Protein AF-A0A813G749-F1 (afdb_monomer_lite)

pLDDT: mean 71.04, std 23.97, range [23.34, 98.5]

Secondary structure (DSSP, 8-state):
-HHHHHHHHHTT-TTTS------S-------------EEEEEPPP--S----------------------S----EEEEE---GGGTTT-TT----B--SSS-HHHHHHHHHHHHTT-SS--EEEEEEPTTSS----TT--THHHHHHHHHTTEEEEETTEEEEE-SSTHHHHHHHTSTT--SEEEEEEEE------------------S-----------TT---SEEEEE-HHHHHHHHHHHHHHHHHHTTS-S-TTSSPPEEEE-HHHHHTT-HHHHHHHHHHTT-SEEEES-HHHHHHHHTSTTS-TTS-EEE-S---SSHHHHHHHHHTT-EEEE--HHHHHHHTTSPPPSSPEEEEEEB-SS-SSSSB-GGGHHHHHHHHHTTTTTEEEEEEE---S-TT-HHHHHHHHHHHHHHHHHHHHHHHHTTTTT-S--EEEEEEGGGTTSS--BTEEEE-HHHHT--PPEE-TT--EE--S-----EEEEE---EEEEPPTTPBPS--SSGGGSTTSPB-SS--EEEE-S--THHHHS-----

Organism: Polarella glacialis (NCBI:txid89957)

Sequence (545 aa):
AALLQRSVTLNGLDGIVEVFNVAAGGGAASSSGGGKNVVRLKAKPRSSNSFTPAAAAGAAKEQEATAEISEDDSQIVEVPIAALDDVVRFSSLELLISHTNGQELAVLRGARRLLARSRDAVVILQLYGPESGVIRDPGFDPTRAVRWLAEKGFDVSLARRPGLRFRAPGVLRSYFKMPHAEQVVNVVGVPLRRKFLWGPASAVAPSPPKFSLERRCMDLAAGERPNTWAEVDGRVLRENLHIVRMHLGRSMGGNGGSEDAPPIGVVLKANAYGHGAVLAGRVLASAKVDALFISEVETGLQLRALPEVPPSMPMILLYRSADSRDVACLLAAANITASVLSLAWVQQALRWHPCAAPLRLHLMVDSGLGREGLAPEEVASATEAVLRHWPHWSLEGLYTHWCCPYDKQEMAKSSGVFAEALARVHDLRATAGDAGGAPFMVHTSSSSTAFYGLHYDMLRIGGLLFGDPVLMADPEGDNFKLPGPHRTLLWKSRISALRWSRPGERYARCGEAEKCATSPLFKHRLLLATIPVGGSEFSDTLVLS

InterPro domains:
  IPR000821 Alanine racemase [PR00992] (261-277)
  IPR000821 Alanine racemase [PR00992] (362-374)
  IPR000821 Alanine racemase [PR00992] (443-470)
  IPR000821 Alanine racemase [PTHR30511] (227-504)
  IPR001608 Alanine racemase, N-terminal [PF01168] (264-468)
  IPR009006 Alanine racemase/group IV decarboxylase, C-terminal [G3DSA:2.40.37.10] (229-506)
  IPR020622 Alanine racemase, pyridoxal-phosphate attachment site [PS00395] (266-276)
  IPR029063 S-adenosyl-L-methionine-dependent methyltransferase superfamily [G3DSA:3.40.50.150] (1-133)
  IPR029063 S-adenosyl-L-methionine-dependent methyltransferase superfamily [SSF53335] (2-156)
  IPR029066 PLP-binding barrel [G3DSA:3.20.20.10] (234-476)
  IPR029066 PLP-binding barrel [SSF51419] (263-468)

Foldseek 3Di:
DVVVVVLCVVVVVVLQWDDDDDDQDDDDDDDDDPDQQWDWGADDDDDPPDPDDDDDDDDDDDDDDDDDDDPDDRDTDIHGDPDCVLVVPLSDAPDETEGQALCLVVVCVSCVVVVVPDLWHKYKYKAFAPPNVRYPDPPHDSLVNVVVLVVVQWFKDWSNCSPDTDPHSVVVNVQSVDPPRDRITMMMTGHDDDPDDDDDDDDDDPDDPPPDPPQDPPPCPPDDDDQWFKFFFLVLLLVLLLLLLQVQLVLVVHPSHSVSGFAAEEECEPCQVLAHSLVSLLSVLLSVHQAYEYQDLVSLLSNLPDPSRDLPRAYEHPPDFQPDPVSQLSCQVSVYAGEDWEPVVLVVCLPDDFHPGAHEYEFEEALPQPDTGYDLVCLLVSLLSQLVPPPRYADAEYEYEQPDLLDLVSRVSSVVSRVSSVVSSVVSCVVSPCSRVYHYDYAYAECQASQLPPGGRYYHYGVQSQFPQHWHAHVVSDTDTRPDDHHRMDIDRHQPDKDKDAFQDFDDDDPDPVCVVVTDTHNHIDIDTDTPDDCVCVVDDNRRD

Structure (mmCIF, N/CA/C/O backbone):
data_AF-A0A813G749-F1
#
_entry.id   AF-A0A813G749-F1
#
loop_
_atom_site.group_PDB
_atom_site.id
_atom_site.type_symbol
_atom_site.label_atom_id
_atom_site.label_alt_id
_atom_site.label_comp_id
_atom_site.label_asym_id
_atom_site.label_entity_id
_atom_site.label_seq_id
_atom_site.pdbx_PDB_ins_code
_atom_site.Cartn_x
_atom_site.Cartn_y
_atom_site.Cartn_z
_atom_site.occupancy
_atom_site.B_iso_or_equiv
_atom_site.auth_seq_id
_atom_site.auth_comp_id
_atom_site.auth_asym_id
_atom_site.auth_atom_id
_atom_site.pdbx_PDB_model_num
ATOM 1 N N . ALA A 1 1 ? -22.357 23.524 -10.462 1.00 45.47 1 ALA A N 1
ATOM 2 C CA . ALA A 1 1 ? -21.889 24.601 -9.561 1.00 45.47 1 ALA A CA 1
ATOM 3 C C . ALA A 1 1 ? -21.769 24.157 -8.094 1.00 45.47 1 ALA A C 1
ATOM 5 O O . ALA A 1 1 ? -20.654 23.951 -7.644 1.00 45.47 1 ALA A O 1
ATOM 6 N N . ALA A 1 2 ? -22.859 23.914 -7.352 1.00 43.16 2 ALA A N 1
ATOM 7 C CA . ALA A 1 2 ? -22.799 23.675 -5.894 1.00 43.16 2 ALA A CA 1
ATOM 8 C C . ALA A 1 2 ? -21.901 22.497 -5.447 1.00 43.16 2 ALA A C 1
ATOM 10 O O . ALA A 1 2 ? -21.153 22.619 -4.484 1.00 43.16 2 ALA A O 1
ATOM 11 N N . LEU A 1 3 ? -21.911 21.370 -6.171 1.00 39.56 3 LEU A N 1
ATOM 12 C CA . LEU A 1 3 ? -21.024 20.230 -5.883 1.00 39.56 3 LEU A CA 1
ATOM 13 C C . LEU A 1 3 ? -19.541 20.534 -6.157 1.00 39.56 3 LEU A C 1
ATOM 15 O O . LEU A 1 3 ? -18.677 20.015 -5.456 1.00 39.56 3 LEU A O 1
ATOM 19 N N . LEU A 1 4 ? -19.247 21.386 -7.146 1.00 43.50 4 LEU A N 1
ATOM 20 C CA . LEU A 1 4 ? -17.887 21.867 -7.398 1.00 43.50 4 LEU A CA 1
ATOM 21 C C . LEU A 1 4 ? -17.451 22.865 -6.348 1.00 43.50 4 LEU A C 1
ATOM 23 O O . LEU A 1 4 ? -16.350 22.715 -5.848 1.00 43.50 4 LEU A O 1
ATOM 27 N N . GLN A 1 5 ? -18.303 23.829 -5.993 1.00 51.41 5 GLN A N 1
ATOM 28 C CA . GLN A 1 5 ? -17.998 24.786 -4.933 1.00 51.41 5 GLN A CA 1
ATOM 29 C C . GLN A 1 5 ? -17.693 24.032 -3.640 1.00 51.41 5 GLN A C 1
ATOM 31 O O . GLN A 1 5 ? -16.687 24.279 -2.997 1.00 51.41 5 GLN A O 1
ATOM 36 N N . ARG A 1 6 ? -18.478 22.996 -3.333 1.00 42.53 6 ARG A N 1
ATOM 37 C CA . ARG A 1 6 ? -18.217 22.120 -2.191 1.00 42.53 6 ARG A CA 1
ATOM 38 C C . ARG A 1 6 ? -16.901 21.352 -2.317 1.00 42.53 6 ARG A C 1
ATOM 40 O O . ARG A 1 6 ? -16.226 21.163 -1.318 1.00 42.53 6 ARG A O 1
ATOM 47 N N . SER A 1 7 ? -16.525 20.913 -3.518 1.00 39.66 7 SER A N 1
ATOM 48 C CA . SER A 1 7 ? -15.221 20.286 -3.769 1.00 39.66 7 SER A CA 1
ATOM 49 C C . SER A 1 7 ? -14.067 21.285 -3.641 1.00 39.66 7 SER A C 1
ATOM 51 O O . SER A 1 7 ? -13.027 20.922 -3.111 1.00 39.66 7 SER A O 1
ATOM 53 N N . VAL A 1 8 ? -14.236 22.523 -4.099 1.00 45.75 8 VAL A N 1
ATOM 54 C CA . VAL A 1 8 ? -13.278 23.624 -3.931 1.00 45.75 8 VAL A CA 1
ATOM 55 C C . VAL A 1 8 ? -13.069 23.884 -2.443 1.00 45.75 8 VAL A C 1
ATOM 57 O O . VAL A 1 8 ? -11.935 23.825 -1.975 1.00 45.75 8 VAL A O 1
ATOM 60 N N . THR A 1 9 ? -14.159 24.003 -1.685 1.00 45.84 9 THR A N 1
ATOM 61 C CA . THR A 1 9 ? -14.113 24.215 -0.238 1.00 45.84 9 THR A CA 1
ATOM 62 C C . THR A 1 9 ? -13.495 23.039 0.514 1.00 45.84 9 THR A C 1
ATOM 64 O O . THR A 1 9 ? -12.605 23.214 1.339 1.00 45.84 9 THR A O 1
ATOM 67 N N . LEU A 1 10 ? -13.878 21.805 0.175 1.00 38.75 10 LEU A N 1
ATOM 68 C CA . LEU A 1 10 ? -13.329 20.594 0.802 1.00 38.75 10 LEU A CA 1
ATOM 69 C C . LEU A 1 10 ? -11.832 20.391 0.541 1.00 38.75 10 LEU A C 1
ATOM 71 O O . LEU A 1 10 ? -11.180 19.694 1.310 1.00 38.75 10 LEU A O 1
ATOM 75 N N . ASN A 1 11 ? -11.292 20.970 -0.533 1.00 38.66 11 ASN A N 1
ATOM 76 C CA . ASN A 1 11 ? -9.865 20.902 -0.847 1.00 38.66 11 ASN A CA 1
ATOM 77 C C . ASN A 1 11 ? -9.116 22.189 -0.450 1.00 38.66 11 ASN A C 1
ATOM 79 O O . ASN A 1 11 ? -7.955 22.350 -0.821 1.00 38.66 11 ASN A O 1
ATOM 83 N N . GLY A 1 12 ? -9.762 23.101 0.289 1.00 36.62 12 GLY A N 1
ATOM 84 C CA . GLY A 1 12 ? -9.158 24.351 0.758 1.00 36.62 12 GLY A CA 1
ATOM 85 C C . GLY A 1 12 ? -8.755 25.302 -0.372 1.00 36.62 12 GLY A C 1
ATOM 86 O O . GLY A 1 12 ? -7.777 26.038 -0.234 1.00 36.62 12 GLY A O 1
ATOM 87 N N . LEU A 1 13 ? -9.472 25.247 -1.498 1.00 39.84 13 LEU A N 1
ATOM 88 C CA . LEU A 1 13 ? -9.238 26.055 -2.697 1.00 39.84 13 LEU A CA 1
ATOM 89 C C . LEU A 1 13 ? -10.109 27.326 -2.730 1.00 39.84 13 LEU A C 1
ATOM 91 O O . LEU A 1 13 ? -10.172 27.994 -3.765 1.00 39.84 13 LEU A O 1
ATOM 95 N N . ASP A 1 14 ? -10.788 27.670 -1.631 1.00 42.34 14 ASP A N 1
ATOM 96 C CA . ASP A 1 14 ? -11.581 28.899 -1.530 1.00 42.34 14 ASP A CA 1
ATOM 97 C C . ASP A 1 14 ? -10.677 30.133 -1.695 1.00 42.34 14 ASP A C 1
ATOM 99 O O . ASP A 1 14 ? -9.629 30.245 -1.058 1.00 42.34 14 ASP A O 1
ATOM 103 N N . GLY A 1 15 ? -11.053 31.039 -2.603 1.00 38.53 15 GLY A N 1
ATOM 104 C CA . GLY A 1 15 ? -10.227 32.191 -2.996 1.00 38.53 15 GLY A CA 1
ATOM 105 C C . GLY A 1 15 ? -9.112 31.882 -4.010 1.00 38.53 15 GLY A C 1
ATOM 106 O O . GLY A 1 15 ? -8.423 32.801 -4.445 1.00 38.53 15 GLY A O 1
ATOM 107 N N . ILE A 1 16 ? -8.947 30.613 -4.413 1.00 38.16 16 ILE A N 1
ATOM 108 C CA . ILE A 1 16 ? -8.020 30.153 -5.469 1.00 38.16 16 ILE A CA 1
ATOM 109 C C . ILE A 1 16 ? -8.797 29.693 -6.713 1.00 38.16 16 ILE A C 1
ATOM 111 O O . ILE A 1 16 ? -8.363 29.925 -7.839 1.00 38.16 16 ILE A O 1
ATOM 115 N N . VAL A 1 17 ? -9.947 29.040 -6.516 1.00 40.72 17 VAL A N 1
ATOM 116 C CA . VAL A 1 17 ? -10.852 28.586 -7.580 1.00 40.72 17 VAL A CA 1
ATOM 117 C C . VAL A 1 17 ? -12.240 29.170 -7.326 1.00 40.72 17 VAL A C 1
ATOM 119 O O . VAL A 1 17 ? -12.857 28.882 -6.304 1.00 40.72 17 VAL A O 1
ATOM 122 N N . GLU A 1 18 ? -12.747 29.969 -8.263 1.00 44.34 18 GLU A N 1
ATOM 123 C CA . GLU A 1 18 ? -14.109 30.514 -8.217 1.00 44.34 18 GLU A CA 1
ATOM 124 C C . GLU A 1 18 ? -15.059 29.679 -9.083 1.00 44.34 18 GLU A C 1
ATOM 126 O O . GLU A 1 18 ? -14.749 29.350 -10.231 1.00 44.34 18 GLU A O 1
ATOM 131 N N . VAL A 1 19 ? -16.231 29.324 -8.543 1.00 43.88 19 VAL A N 1
ATOM 132 C CA . VAL A 1 19 ? -17.249 28.552 -9.269 1.00 43.88 19 VAL A CA 1
ATOM 133 C C . VAL A 1 19 ? -18.437 29.448 -9.596 1.00 43.88 19 VAL A C 1
ATOM 135 O O . VAL A 1 19 ? -19.300 29.698 -8.758 1.00 43.88 19 VAL A O 1
ATOM 138 N N . PHE A 1 20 ? -18.527 29.880 -10.851 1.00 43.75 20 PHE A N 1
ATOM 139 C CA . PHE A 1 20 ? -19.678 30.636 -11.341 1.00 43.75 20 PHE A CA 1
ATOM 140 C C . PHE A 1 20 ? -20.838 29.708 -11.707 1.00 43.75 20 PHE A C 1
ATOM 142 O O . PHE A 1 20 ? -20.649 28.618 -12.255 1.00 43.75 20 PHE A O 1
ATOM 149 N N . ASN A 1 21 ? -22.061 30.149 -11.415 1.00 38.50 21 ASN A N 1
ATOM 150 C CA . ASN A 1 21 ? -23.277 29.489 -11.869 1.00 38.50 21 ASN A CA 1
ATOM 151 C C . ASN A 1 21 ? -23.828 30.269 -13.064 1.00 38.50 21 ASN A C 1
ATOM 153 O O . ASN A 1 21 ? -24.439 31.320 -12.887 1.00 38.50 21 ASN A O 1
ATOM 157 N N . VAL A 1 22 ? -23.569 29.793 -14.280 1.00 42.22 22 VAL A N 1
ATOM 158 C CA . VAL A 1 22 ? -24.082 30.447 -15.487 1.00 42.22 22 VAL A CA 1
ATOM 159 C C . VAL A 1 22 ? -25.506 29.944 -15.705 1.00 42.22 22 VAL A C 1
ATOM 161 O O . VAL A 1 22 ? -25.713 28.793 -16.086 1.00 42.22 22 VAL A O 1
ATOM 164 N N . ALA A 1 23 ? -26.502 30.773 -15.391 1.00 36.56 23 ALA A N 1
ATOM 165 C CA . ALA A 1 23 ? -27.895 30.438 -15.653 1.00 36.56 23 ALA A CA 1
ATOM 166 C C . ALA A 1 23 ? -28.114 30.323 -17.169 1.00 36.56 23 ALA A C 1
ATOM 168 O O . ALA A 1 23 ? -27.788 31.235 -17.929 1.00 36.56 23 ALA A O 1
ATOM 169 N N . ALA A 1 24 ? -28.657 29.191 -17.615 1.00 36.00 24 ALA A N 1
ATOM 170 C CA . ALA A 1 24 ? -29.034 28.989 -19.005 1.00 36.00 24 ALA A CA 1
ATOM 171 C C . ALA A 1 24 ? -30.251 29.871 -19.335 1.00 36.00 24 ALA A C 1
ATOM 173 O O . ALA A 1 24 ? -31.379 29.536 -18.983 1.00 36.00 24 ALA A O 1
ATOM 174 N N . GLY A 1 25 ? -30.029 31.008 -19.990 1.00 30.73 25 GLY A N 1
ATOM 175 C CA . GLY A 1 25 ? -31.108 31.865 -20.476 1.00 30.73 25 GLY A CA 1
ATOM 176 C C . GLY A 1 25 ? -30.571 33.126 -21.137 1.00 30.73 25 GLY A C 1
ATOM 177 O O . GLY A 1 25 ? -29.910 33.927 -20.490 1.00 30.73 25 GLY A O 1
ATOM 178 N N . GLY A 1 26 ? -30.820 33.262 -22.440 1.00 35.84 26 GLY A N 1
ATOM 179 C CA . GLY A 1 26 ? -30.287 34.328 -23.281 1.00 35.84 26 GLY A CA 1
ATOM 180 C C . GLY A 1 26 ? -30.684 35.742 -22.854 1.00 35.84 26 GLY A C 1
ATOM 181 O O . GLY A 1 26 ? -31.775 35.984 -22.348 1.00 35.84 26 GLY A O 1
ATOM 182 N N . GLY A 1 27 ? -29.789 36.683 -23.132 1.00 26.27 27 GLY A N 1
ATOM 183 C CA . GLY A 1 27 ? -30.026 38.111 -22.979 1.00 26.27 27 GLY A CA 1
ATOM 184 C C . GLY A 1 27 ? -28.708 38.862 -23.059 1.00 26.27 27 GLY A C 1
ATOM 185 O O . GLY A 1 27 ? -27.830 38.659 -22.231 1.00 26.27 27 GLY A O 1
ATOM 186 N N . ALA A 1 28 ? -28.557 39.677 -24.099 1.00 36.69 28 ALA A N 1
ATOM 187 C CA . ALA A 1 28 ? -27.386 40.502 -24.348 1.00 36.69 28 ALA A CA 1
ATOM 188 C C . ALA A 1 28 ? -27.013 41.355 -23.122 1.00 36.69 28 ALA A C 1
ATOM 190 O O . ALA A 1 28 ? -27.838 42.122 -22.632 1.00 36.69 28 ALA A O 1
ATOM 191 N N . ALA A 1 29 ? -25.755 41.279 -22.686 1.00 26.00 29 ALA A N 1
ATOM 192 C CA . ALA A 1 29 ? -25.135 42.330 -21.892 1.00 26.00 29 ALA A CA 1
ATOM 193 C C . ALA A 1 29 ? -24.150 43.063 -22.803 1.00 26.00 29 ALA A C 1
ATOM 195 O O . ALA A 1 29 ? -23.051 42.597 -23.093 1.00 26.00 29 ALA A O 1
ATOM 196 N N . SER A 1 30 ? -24.620 44.192 -23.323 1.00 25.34 30 SER A N 1
ATOM 197 C CA . SER A 1 30 ? -23.834 45.183 -24.039 1.00 25.34 30 SER A CA 1
ATOM 198 C C . SER A 1 30 ? -22.657 45.664 -23.193 1.00 25.34 30 SER A C 1
ATOM 200 O O . SER A 1 30 ? -22.810 45.996 -22.019 1.00 25.34 30 SER A O 1
ATOM 202 N N . SER A 1 31 ? -21.505 45.772 -23.843 1.00 37.09 31 SER A N 1
ATOM 203 C CA . SER A 1 31 ? -20.312 46.462 -23.372 1.00 37.09 31 SER A CA 1
ATOM 204 C C . SER A 1 31 ? -20.602 47.892 -22.904 1.00 37.09 31 SER A C 1
ATOM 206 O O . SER A 1 31 ? -21.090 48.700 -23.694 1.00 37.09 31 SER A O 1
ATOM 208 N N . SER A 1 32 ? -20.172 48.253 -21.696 1.00 25.92 32 SER A N 1
ATOM 209 C CA . SER A 1 32 ? -19.747 49.628 -21.408 1.00 25.92 32 SER A CA 1
ATOM 210 C C . SER A 1 32 ? -18.915 49.686 -20.129 1.00 25.92 32 SER A C 1
ATOM 212 O O . SER A 1 32 ? -19.439 49.502 -19.034 1.00 25.92 32 SER A O 1
ATOM 214 N N . GLY A 1 33 ? -17.623 49.977 -20.277 1.00 24.06 33 GLY A N 1
ATOM 215 C CA . GLY A 1 33 ? -16.722 50.280 -19.168 1.00 24.06 33 GLY A CA 1
ATOM 216 C C . GLY A 1 33 ? -15.318 49.756 -19.430 1.00 24.06 33 GLY A C 1
ATOM 217 O O . GLY A 1 33 ? -15.021 48.611 -19.119 1.00 24.06 33 GLY A O 1
ATOM 218 N N . GLY A 1 34 ? -14.455 50.594 -20.010 1.00 28.97 34 GLY A N 1
ATOM 219 C CA . GLY A 1 34 ? -13.039 50.315 -20.270 1.00 28.97 34 GLY A CA 1
ATOM 220 C C . GLY A 1 34 ? -12.176 50.225 -19.005 1.00 28.97 34 GLY A C 1
ATOM 221 O O . GLY A 1 34 ? -11.178 50.928 -18.890 1.00 28.97 34 GLY A O 1
ATOM 222 N N . GLY A 1 35 ? -12.550 49.364 -18.061 1.00 28.25 35 GLY A N 1
ATOM 223 C CA . GLY A 1 35 ? -11.679 48.879 -16.998 1.00 28.25 35 GLY A CA 1
ATOM 224 C C . GLY A 1 35 ? -11.166 47.503 -17.397 1.00 28.25 35 GLY A C 1
ATOM 225 O O . GLY A 1 35 ? -11.953 46.637 -17.768 1.00 28.25 35 GLY A O 1
ATOM 226 N N . LYS A 1 36 ? -9.848 47.292 -17.377 1.00 37.12 36 LYS A N 1
ATOM 227 C CA . LYS A 1 36 ? -9.255 45.970 -17.615 1.00 37.12 36 LYS A CA 1
ATOM 228 C C . LYS A 1 36 ? -9.945 44.963 -16.679 1.00 37.12 36 LYS A C 1
ATOM 230 O O . LYS A 1 36 ? -9.870 45.139 -15.466 1.00 37.12 36 LYS A O 1
ATOM 235 N N . ASN A 1 37 ? -10.615 43.944 -17.228 1.00 42.94 37 ASN A N 1
ATOM 236 C CA . ASN A 1 37 ? -11.210 42.851 -16.454 1.00 42.94 37 ASN A CA 1
ATOM 237 C C . ASN A 1 37 ? -10.081 42.054 -15.793 1.00 42.94 37 ASN A C 1
ATOM 239 O O . ASN A 1 37 ? -9.565 41.102 -16.370 1.00 42.94 37 ASN A O 1
ATOM 243 N N . VAL A 1 38 ? -9.637 42.497 -14.625 1.00 35.91 38 VAL A N 1
ATOM 244 C CA . VAL A 1 38 ? -8.509 41.929 -13.895 1.00 35.91 38 VAL A CA 1
ATOM 245 C C . VAL A 1 38 ? -9.033 41.423 -12.563 1.00 35.91 38 VAL A C 1
ATOM 247 O O . VAL A 1 38 ? -9.616 42.187 -11.798 1.00 35.91 38 VAL A O 1
ATOM 250 N N . VAL A 1 39 ? -8.827 40.139 -12.280 1.00 36.09 39 VAL A N 1
ATOM 251 C CA . VAL A 1 39 ? -9.109 39.562 -10.959 1.00 36.09 39 VAL A CA 1
ATOM 252 C C . VAL A 1 39 ? -7.825 39.606 -10.140 1.00 36.09 39 VAL A C 1
ATOM 254 O O . VAL A 1 39 ? -6.768 39.186 -10.615 1.00 36.09 39 VAL A O 1
ATOM 257 N N . ARG A 1 40 ? -7.912 40.131 -8.913 1.00 34.91 40 ARG A N 1
ATOM 258 C CA . ARG A 1 40 ? -6.805 40.159 -7.949 1.00 34.91 40 ARG A CA 1
ATOM 259 C C . ARG A 1 40 ? -6.827 38.890 -7.112 1.00 34.91 40 ARG A C 1
ATOM 261 O O . ARG A 1 40 ? -7.737 38.697 -6.312 1.00 34.91 40 ARG A O 1
ATOM 268 N N . LEU A 1 41 ? -5.816 38.043 -7.277 1.00 34.06 41 LEU A N 1
ATOM 269 C CA . LEU A 1 41 ? -5.660 36.811 -6.503 1.00 34.06 41 LEU A CA 1
ATOM 270 C C . LEU A 1 41 ? -4.524 36.985 -5.488 1.00 34.06 41 LEU A C 1
ATOM 272 O O . LEU A 1 41 ? -3.413 37.359 -5.865 1.00 34.06 41 LEU A O 1
ATOM 276 N N . LYS A 1 42 ? -4.793 36.730 -4.201 1.00 32.78 42 LYS A N 1
ATOM 277 C CA . LYS A 1 42 ? -3.799 36.830 -3.116 1.00 32.78 42 LYS A CA 1
ATOM 278 C C . LYS A 1 42 ? -3.055 35.501 -2.969 1.00 32.78 42 LYS A C 1
ATOM 280 O O . LYS A 1 42 ? -3.684 34.464 -2.752 1.00 32.78 42 LYS A O 1
ATOM 285 N N . ALA A 1 43 ? -1.727 35.510 -3.088 1.00 34.69 43 ALA A N 1
ATOM 286 C CA . ALA A 1 43 ? -0.922 34.312 -2.873 1.00 34.69 43 ALA A CA 1
ATOM 287 C C . ALA A 1 43 ? -0.916 33.918 -1.384 1.00 34.69 43 ALA A C 1
ATOM 289 O O . ALA A 1 43 ? -0.708 34.746 -0.501 1.00 34.69 43 ALA A O 1
ATOM 290 N N . LYS A 1 44 ? -1.143 32.634 -1.098 1.00 32.34 44 LYS A N 1
ATOM 291 C CA . LYS A 1 44 ? -1.078 32.087 0.264 1.00 32.34 44 LYS A CA 1
ATOM 292 C C . LYS A 1 44 ? 0.390 31.994 0.721 1.00 32.34 44 LYS A C 1
ATOM 294 O O . LYS A 1 44 ? 1.231 31.598 -0.094 1.00 32.34 44 LYS A O 1
ATOM 299 N N . PRO A 1 45 ? 0.719 32.245 2.004 1.00 31.14 45 PRO A N 1
ATOM 300 C CA . PRO A 1 45 ? 1.981 31.778 2.569 1.00 31.14 45 PRO A CA 1
ATOM 301 C C . PRO A 1 45 ? 2.066 30.261 2.386 1.00 31.14 45 PRO A C 1
ATOM 303 O O . PRO A 1 45 ? 1.052 29.567 2.503 1.00 31.14 45 PRO A O 1
ATOM 306 N N . ARG A 1 46 ? 3.260 29.751 2.066 1.00 32.88 46 ARG A N 1
ATOM 307 C CA . ARG A 1 46 ? 3.514 28.324 1.826 1.00 32.88 46 ARG A CA 1
ATOM 308 C C . ARG A 1 46 ? 2.982 27.474 2.988 1.00 32.88 46 ARG A C 1
ATOM 310 O O . ARG A 1 46 ? 3.662 27.304 3.991 1.00 32.88 46 ARG A O 1
ATOM 317 N N . SER A 1 47 ? 1.798 26.887 2.822 1.00 27.22 47 SER A N 1
ATOM 318 C CA . SER A 1 47 ? 1.401 25.703 3.576 1.00 27.22 47 SER A CA 1
ATOM 319 C C . SER A 1 47 ? 2.172 24.518 3.002 1.00 27.22 47 SER A C 1
ATOM 321 O O . SER A 1 47 ? 2.185 24.325 1.785 1.00 27.22 47 SER A O 1
ATOM 323 N N . SER A 1 48 ? 2.825 23.765 3.877 1.00 28.66 48 SER A N 1
ATOM 324 C CA . SER A 1 48 ? 3.752 22.653 3.648 1.00 28.66 48 SER A CA 1
ATOM 325 C C . SER A 1 48 ? 3.135 21.418 2.971 1.00 28.66 48 SER A C 1
ATOM 327 O O . SER A 1 48 ? 3.225 20.312 3.487 1.00 28.66 48 SER A O 1
ATOM 329 N N . ASN A 1 49 ? 2.558 21.589 1.783 1.00 23.34 49 ASN A N 1
ATOM 330 C CA . ASN A 1 49 ? 2.403 20.519 0.800 1.00 23.34 49 ASN A CA 1
ATOM 331 C C . ASN A 1 49 ? 3.511 20.698 -0.239 1.00 23.34 49 ASN A C 1
ATOM 333 O O . ASN A 1 49 ? 3.323 21.277 -1.310 1.00 23.34 49 ASN A O 1
ATOM 337 N N . SER A 1 50 ? 4.714 20.283 0.143 1.00 25.27 50 SER A N 1
ATOM 338 C CA . SER A 1 50 ? 5.920 20.358 -0.670 1.00 25.27 50 SER A CA 1
ATOM 339 C C . SER A 1 50 ? 5.854 19.361 -1.828 1.00 25.27 50 SER A C 1
ATOM 341 O O . SER A 1 50 ? 6.004 18.158 -1.651 1.00 25.27 50 SER A O 1
ATOM 343 N N . PHE A 1 51 ? 5.733 19.884 -3.046 1.00 24.31 51 PHE A N 1
ATOM 344 C CA . PHE A 1 51 ? 6.384 19.283 -4.207 1.00 24.31 51 PHE A CA 1
ATOM 345 C C . PHE A 1 51 ? 7.446 20.262 -4.702 1.00 24.31 51 PHE A C 1
ATOM 347 O O . PHE A 1 51 ? 7.206 21.078 -5.587 1.00 24.31 51 PHE A O 1
ATOM 354 N N . THR A 1 52 ? 8.631 20.182 -4.103 1.00 26.02 52 THR A N 1
ATOM 355 C CA . THR A 1 52 ? 9.863 20.742 -4.665 1.00 26.02 52 THR A CA 1
ATOM 356 C C . THR A 1 52 ? 10.824 19.592 -4.948 1.00 26.02 52 THR A C 1
ATOM 358 O O . THR A 1 52 ? 11.049 18.767 -4.061 1.00 26.02 52 THR A O 1
ATOM 361 N N . PRO A 1 53 ? 11.439 19.518 -6.140 1.00 27.56 53 PRO A N 1
ATOM 362 C CA . PRO A 1 53 ? 12.637 18.723 -6.326 1.00 27.56 53 PRO A CA 1
ATOM 363 C C . PRO A 1 53 ? 13.831 19.504 -5.764 1.00 27.56 53 PRO A C 1
ATOM 365 O O . PRO A 1 53 ? 14.110 20.627 -6.181 1.00 27.56 53 PRO A O 1
ATOM 368 N N . ALA A 1 54 ? 14.531 18.913 -4.800 1.00 27.98 54 ALA A N 1
ATOM 369 C CA . ALA A 1 54 ? 15.821 19.406 -4.343 1.00 27.98 54 ALA A CA 1
ATOM 370 C C . ALA A 1 54 ? 16.889 19.149 -5.418 1.00 27.98 54 ALA A C 1
ATOM 372 O O . ALA A 1 54 ? 17.096 17.998 -5.794 1.00 27.98 54 ALA A O 1
ATOM 373 N N . ALA A 1 55 ? 17.584 20.196 -5.871 1.00 27.80 55 ALA A N 1
ATOM 374 C CA . ALA A 1 55 ? 18.973 20.118 -6.335 1.00 27.80 55 ALA A CA 1
ATOM 375 C C . ALA A 1 55 ? 19.563 21.524 -6.540 1.00 27.80 55 ALA A C 1
ATOM 377 O O . ALA A 1 55 ? 19.231 22.191 -7.514 1.00 27.80 55 ALA A O 1
ATOM 378 N N . ALA A 1 56 ? 20.443 21.940 -5.624 1.00 26.36 56 ALA A N 1
ATOM 379 C CA . ALA A 1 56 ? 21.777 22.493 -5.904 1.00 26.36 56 ALA A CA 1
ATOM 380 C C . ALA A 1 56 ? 22.354 23.091 -4.609 1.00 26.36 56 ALA A C 1
ATOM 382 O O . ALA A 1 56 ? 22.206 24.276 -4.327 1.00 26.36 56 ALA A O 1
ATOM 383 N N . ALA A 1 57 ? 23.013 22.254 -3.807 1.00 30.42 57 ALA A N 1
ATOM 384 C CA . ALA A 1 57 ? 24.011 22.741 -2.864 1.00 30.42 57 ALA A CA 1
ATOM 385 C C . ALA A 1 57 ? 25.305 22.994 -3.651 1.00 30.42 57 ALA A C 1
ATOM 387 O O . ALA A 1 57 ? 25.804 22.085 -4.315 1.00 30.42 57 ALA A O 1
ATOM 388 N N . GLY A 1 58 ? 25.835 24.216 -3.586 1.00 24.55 58 GLY A N 1
ATOM 389 C CA . GLY A 1 58 ? 27.120 24.555 -4.190 1.00 24.55 58 GLY A CA 1
ATOM 390 C C . GLY A 1 58 ? 27.470 26.040 -4.109 1.00 24.55 58 GLY A C 1
ATOM 391 O O . GLY A 1 58 ? 27.133 26.787 -5.014 1.00 24.55 58 GLY A O 1
ATOM 392 N N . ALA A 1 59 ? 28.220 26.391 -3.058 1.00 25.22 59 ALA A N 1
ATOM 393 C CA . ALA A 1 59 ? 29.107 27.554 -2.918 1.00 25.22 59 ALA A CA 1
ATOM 394 C C . ALA A 1 59 ? 28.497 28.973 -2.854 1.00 25.22 59 ALA A C 1
ATOM 396 O O . ALA A 1 59 ? 28.216 29.589 -3.872 1.00 25.22 59 ALA A O 1
ATOM 397 N N . ALA A 1 60 ? 28.440 29.538 -1.642 1.00 24.89 60 ALA A N 1
ATOM 398 C CA . ALA A 1 60 ? 29.283 30.667 -1.211 1.00 24.89 60 ALA A CA 1
ATOM 399 C C . ALA A 1 60 ? 28.862 31.125 0.200 1.00 24.89 60 ALA A C 1
ATOM 401 O O . ALA A 1 60 ? 27.686 31.365 0.461 1.00 24.89 60 ALA A O 1
ATOM 402 N N . LYS A 1 61 ? 29.833 31.229 1.115 1.00 28.58 61 LYS A N 1
ATOM 403 C CA . LYS A 1 61 ? 29.719 32.057 2.322 1.00 28.58 61 LYS A CA 1
ATOM 404 C C . LYS A 1 61 ? 29.676 33.520 1.875 1.00 28.58 61 LYS A C 1
ATOM 406 O O . LYS A 1 61 ? 30.559 33.888 1.113 1.00 28.58 61 LYS A O 1
ATOM 411 N N . GLU A 1 62 ? 28.742 34.320 2.387 1.00 24.44 62 GLU A N 1
ATOM 412 C CA . GLU A 1 62 ? 29.030 35.555 3.141 1.00 24.44 62 GLU A CA 1
ATOM 413 C C . GLU A 1 62 ? 27.763 36.361 3.476 1.00 24.44 62 GLU A C 1
ATOM 415 O O . GLU A 1 62 ? 26.873 36.528 2.651 1.00 24.44 62 GLU A O 1
ATOM 420 N N . GLN A 1 63 ? 27.793 36.884 4.707 1.00 23.44 63 GLN A N 1
ATOM 421 C CA . GLN A 1 63 ? 27.118 38.070 5.245 1.00 23.44 63 GLN A CA 1
ATOM 422 C C . GLN A 1 63 ? 25.606 38.032 5.515 1.00 23.44 63 GLN A C 1
ATOM 424 O O . GLN A 1 63 ? 24.755 38.250 4.657 1.00 23.44 63 GLN A O 1
ATOM 429 N N . GLU A 1 64 ? 25.317 37.890 6.813 1.00 28.66 64 GLU A N 1
ATOM 430 C CA . GLU A 1 64 ? 24.226 38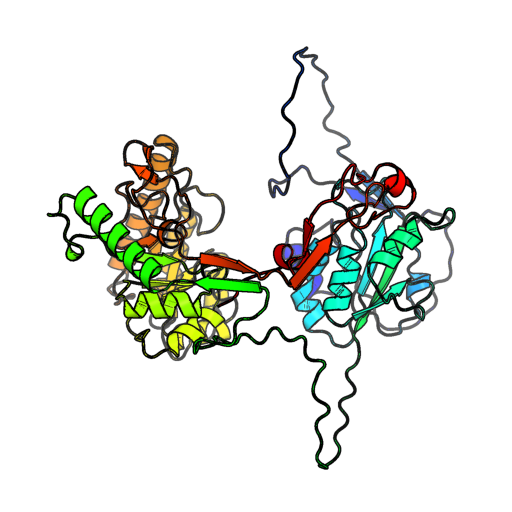.583 7.493 1.00 28.66 64 GLU A CA 1
ATOM 431 C C . GLU A 1 64 ? 24.207 40.071 7.113 1.00 28.66 64 GLU A C 1
ATOM 433 O O . GLU A 1 64 ? 25.168 40.803 7.356 1.00 28.66 64 GLU A O 1
ATOM 438 N N . ALA A 1 65 ? 23.074 40.521 6.583 1.00 23.86 65 ALA A N 1
ATOM 439 C CA . ALA A 1 65 ? 22.629 41.898 6.689 1.00 23.86 65 ALA A CA 1
ATOM 440 C C . ALA A 1 65 ? 21.128 41.875 6.987 1.00 23.86 65 ALA A C 1
ATOM 442 O O . ALA A 1 65 ? 20.305 41.450 6.177 1.00 23.86 65 ALA A O 1
ATOM 443 N N . THR A 1 66 ? 20.805 42.298 8.201 1.00 32.72 66 THR A N 1
ATOM 444 C CA . THR A 1 66 ? 19.479 42.674 8.678 1.00 32.72 66 THR A CA 1
ATOM 445 C C . THR A 1 66 ? 18.796 43.619 7.690 1.00 32.72 66 THR A C 1
ATOM 447 O O . THR A 1 66 ? 19.235 44.755 7.516 1.00 32.72 66 THR A O 1
ATOM 450 N N . ALA A 1 67 ? 17.701 43.167 7.084 1.00 24.05 67 ALA A N 1
ATOM 451 C CA . ALA A 1 67 ? 16.700 44.032 6.481 1.00 24.05 67 ALA A CA 1
ATOM 452 C C . ALA A 1 67 ? 15.348 43.657 7.091 1.00 24.05 67 ALA A C 1
ATOM 454 O O . ALA A 1 67 ? 14.825 42.567 6.855 1.00 24.05 67 ALA A O 1
ATOM 455 N N . GLU A 1 68 ? 14.823 44.553 7.923 1.00 31.62 68 GLU A N 1
ATOM 456 C CA . GLU A 1 68 ? 13.418 44.581 8.310 1.00 31.62 68 GLU A CA 1
ATOM 457 C C . GLU A 1 68 ? 12.568 44.556 7.033 1.00 31.62 68 GLU A C 1
ATOM 459 O O . GLU A 1 68 ? 12.647 45.466 6.208 1.00 31.62 68 GLU A O 1
ATOM 464 N N . ILE A 1 69 ? 11.777 43.499 6.844 1.00 27.50 69 ILE A N 1
ATOM 465 C CA . ILE A 1 69 ? 10.741 43.462 5.814 1.00 27.50 69 ILE A CA 1
ATOM 466 C C . ILE A 1 69 ? 9.407 43.552 6.541 1.00 27.50 69 ILE A C 1
ATOM 468 O O . ILE A 1 69 ? 9.022 42.656 7.291 1.00 27.50 69 ILE A O 1
ATOM 472 N N . SER A 1 70 ? 8.750 44.685 6.320 1.00 26.88 70 SER A N 1
ATOM 473 C CA . SER A 1 70 ? 7.393 45.010 6.732 1.00 26.88 70 SER A CA 1
ATOM 474 C C . SER A 1 70 ? 6.389 43.921 6.351 1.00 26.88 70 SER A C 1
ATOM 476 O O . SER A 1 70 ? 6.443 43.358 5.260 1.00 26.88 70 SER A O 1
ATOM 478 N N . GLU A 1 71 ? 5.422 43.697 7.234 1.00 32.66 71 GLU A N 1
ATOM 479 C CA . GLU A 1 71 ? 4.356 42.690 7.169 1.00 32.66 71 GLU A CA 1
ATOM 480 C C . GLU A 1 71 ? 3.250 42.938 6.114 1.00 32.66 71 GLU A C 1
ATOM 482 O O . GLU A 1 71 ? 2.168 42.363 6.211 1.00 32.66 71 GLU A O 1
ATOM 487 N N . ASP A 1 72 ? 3.493 43.738 5.075 1.00 37.84 72 ASP A N 1
ATOM 488 C CA . ASP A 1 72 ? 2.483 44.079 4.063 1.00 37.84 72 ASP A CA 1
ATOM 489 C C . ASP A 1 72 ? 3.018 43.806 2.643 1.00 37.84 72 ASP A C 1
ATOM 491 O O . ASP A 1 72 ? 4.188 44.054 2.363 1.00 37.84 72 ASP A O 1
ATOM 495 N N . ASP A 1 73 ? 2.168 43.267 1.759 1.00 32.53 73 ASP A N 1
ATOM 496 C CA . ASP A 1 73 ? 2.432 42.897 0.345 1.00 32.53 73 ASP A CA 1
ATOM 497 C C . ASP A 1 73 ? 3.097 41.539 -0.018 1.00 32.53 73 ASP A C 1
ATOM 499 O O . ASP A 1 73 ? 3.850 41.404 -0.989 1.00 32.53 73 ASP A O 1
ATOM 503 N N . SER A 1 74 ? 2.690 40.436 0.625 1.00 35.31 74 SER A N 1
ATOM 504 C CA . SER A 1 74 ? 2.899 39.089 0.046 1.00 35.31 74 SER A CA 1
ATOM 505 C C . SER A 1 74 ? 1.980 38.816 -1.173 1.00 35.31 74 SER A C 1
ATOM 507 O O . SER A 1 74 ? 0.945 38.162 -1.094 1.00 35.31 74 SER A O 1
ATOM 509 N N . GLN A 1 75 ? 2.413 39.335 -2.330 1.00 45.53 75 GLN A N 1
ATOM 510 C CA . GLN A 1 75 ? 2.093 38.970 -3.724 1.00 45.53 75 GLN A CA 1
ATOM 511 C C . GLN A 1 75 ? 0.609 38.802 -4.110 1.00 45.53 75 GLN A C 1
ATOM 513 O O . GLN A 1 75 ? 0.093 37.690 -4.258 1.00 45.53 75 GLN A O 1
ATOM 518 N N . ILE A 1 76 ? -0.037 39.926 -4.417 1.00 38.66 76 ILE A N 1
ATOM 519 C CA . ILE A 1 76 ? -1.265 39.984 -5.222 1.00 38.66 76 ILE A CA 1
ATOM 520 C C . ILE A 1 76 ? -0.888 39.831 -6.707 1.00 38.66 76 ILE A C 1
ATOM 522 O O . ILE A 1 76 ? -0.031 40.558 -7.205 1.00 38.66 76 ILE A O 1
ATOM 526 N N . VAL A 1 77 ? -1.510 38.886 -7.422 1.00 37.47 77 VAL A N 1
ATOM 527 C CA . VAL A 1 77 ? -1.335 38.707 -8.876 1.00 37.47 77 VAL A CA 1
ATOM 528 C C . VAL A 1 77 ? -2.588 39.194 -9.594 1.00 37.47 77 VAL A C 1
ATOM 530 O O . VAL A 1 77 ? -3.697 38.730 -9.325 1.00 37.47 77 VAL A O 1
ATOM 533 N N . GLU A 1 78 ? -2.397 40.141 -10.506 1.00 35.97 78 GLU A N 1
ATOM 534 C CA . GLU A 1 78 ? -3.438 40.695 -11.365 1.00 35.97 78 GLU A CA 1
ATOM 535 C C . GLU A 1 78 ? -3.576 39.842 -12.633 1.00 35.97 78 GLU A C 1
ATOM 537 O O . GLU A 1 78 ? -2.669 39.794 -13.464 1.00 35.97 78 GLU A O 1
ATOM 542 N N . VAL A 1 79 ? -4.706 39.141 -12.775 1.00 37.22 79 VAL A N 1
ATOM 543 C CA . VAL A 1 79 ? -4.941 38.212 -13.890 1.00 37.22 79 VAL A CA 1
ATOM 544 C C . VAL A 1 79 ? -5.982 38.778 -14.857 1.00 37.22 79 VAL A C 1
ATOM 546 O O . VAL A 1 79 ? -7.124 38.988 -14.444 1.00 37.22 79 VAL A O 1
ATOM 549 N N . PRO A 1 80 ? -5.642 38.992 -16.142 1.00 40.50 80 PRO A N 1
ATOM 550 C CA . PRO A 1 80 ? -6.607 39.429 -17.142 1.00 40.50 80 PRO A CA 1
ATOM 551 C C . PRO A 1 80 ? -7.598 38.303 -17.480 1.00 40.50 80 PRO A C 1
ATOM 553 O O . PRO A 1 80 ? -7.219 37.232 -17.962 1.00 40.50 80 PRO A O 1
ATOM 556 N N . ILE A 1 81 ? -8.889 38.563 -17.272 1.00 44.94 81 ILE A N 1
ATOM 557 C CA . ILE A 1 81 ? -9.984 37.738 -17.780 1.00 44.94 81 ILE A CA 1
ATOM 558 C C . ILE A 1 81 ? -9.991 37.915 -19.298 1.00 44.94 81 ILE A C 1
ATOM 560 O O . ILE A 1 81 ? -10.421 38.945 -19.821 1.00 44.94 81 ILE A O 1
ATOM 564 N N . ALA A 1 82 ? -9.506 36.912 -20.023 1.00 42.41 82 ALA A N 1
ATOM 565 C CA . ALA A 1 82 ? -9.773 36.825 -21.450 1.00 42.41 82 ALA A CA 1
ATOM 566 C C . ALA A 1 82 ? -11.298 36.763 -21.640 1.00 42.41 82 ALA A C 1
ATOM 568 O O . ALA A 1 82 ? -11.959 35.954 -20.986 1.00 42.41 82 ALA A O 1
ATOM 569 N N . ALA A 1 83 ? -11.841 37.655 -22.473 1.00 43.50 83 ALA A N 1
ATOM 570 C CA . ALA A 1 83 ? -13.273 37.889 -22.609 1.00 43.50 83 ALA A CA 1
ATOM 571 C C . ALA A 1 83 ? -14.042 36.569 -22.778 1.00 43.50 83 ALA A C 1
ATOM 573 O O . ALA A 1 83 ? -13.849 35.835 -23.750 1.00 43.50 83 ALA A O 1
ATOM 574 N N . LEU A 1 84 ? -14.923 36.284 -21.814 1.00 41.12 84 LEU A N 1
ATOM 575 C CA . LEU A 1 84 ? -15.853 35.154 -21.839 1.00 41.12 84 LEU A CA 1
ATOM 576 C C . LEU A 1 84 ? -16.667 35.126 -23.148 1.00 41.12 84 LEU A C 1
ATOM 578 O O . LEU A 1 84 ? -17.107 34.062 -23.569 1.00 41.12 84 LEU A O 1
ATOM 582 N N . ASP A 1 85 ? -16.799 36.281 -23.807 1.00 42.00 85 ASP A N 1
ATOM 583 C CA . ASP A 1 85 ? -17.483 36.521 -25.079 1.00 42.00 85 ASP A CA 1
ATOM 584 C C . ASP A 1 85 ? -16.986 35.637 -26.239 1.00 42.00 85 ASP A C 1
ATOM 586 O O . ASP A 1 85 ? -17.792 35.213 -27.070 1.00 42.00 85 ASP A O 1
ATOM 590 N N . ASP A 1 86 ? -15.700 35.257 -26.266 1.00 44.44 86 ASP A N 1
ATOM 591 C CA . ASP A 1 86 ? -15.159 34.313 -27.265 1.00 44.44 86 ASP A CA 1
ATOM 592 C C . ASP A 1 86 ? -15.690 32.873 -27.060 1.00 44.44 86 ASP A C 1
ATOM 594 O O . ASP A 1 86 ? -15.640 32.036 -27.965 1.00 44.44 86 ASP A O 1
ATOM 598 N N . VAL A 1 87 ? -16.209 32.572 -25.864 1.00 45.12 87 VAL A N 1
ATOM 599 C CA . VAL A 1 87 ? -16.560 31.229 -25.374 1.00 45.12 87 VAL A CA 1
ATOM 600 C C . VAL A 1 87 ? -18.081 30.984 -25.379 1.00 45.12 87 VAL A C 1
ATOM 602 O O . VAL A 1 87 ? -18.525 29.836 -25.364 1.00 45.12 87 VAL A O 1
ATOM 605 N N . VAL A 1 88 ? -18.902 32.034 -25.508 1.00 41.97 88 VAL A N 1
ATOM 606 C CA . VAL A 1 88 ? -20.384 31.972 -25.449 1.00 41.97 88 VAL A CA 1
ATOM 607 C C . VAL A 1 88 ? -21.025 31.220 -26.632 1.00 41.97 88 VAL A C 1
ATOM 609 O O . VAL A 1 88 ? -22.209 30.894 -26.601 1.00 41.97 88 VAL A O 1
ATOM 612 N N . ARG A 1 89 ? -20.266 30.846 -27.673 1.00 48.22 89 ARG A N 1
ATOM 613 C CA . ARG A 1 89 ? -20.811 30.072 -28.811 1.00 48.22 89 ARG A CA 1
ATOM 614 C C . ARG A 1 89 ? -21.218 28.634 -28.463 1.00 48.22 89 ARG A C 1
ATOM 616 O O . ARG A 1 89 ? -21.881 27.989 -29.273 1.00 48.22 89 ARG A O 1
ATOM 623 N N . PHE A 1 90 ? -20.843 28.124 -27.290 1.00 48.16 90 PHE A N 1
ATOM 624 C CA . PHE A 1 90 ? -21.278 26.813 -26.813 1.00 48.16 90 PHE A CA 1
ATOM 625 C C . PHE A 1 90 ? -22.561 26.970 -25.991 1.00 48.16 90 PHE A C 1
ATOM 627 O O . PHE A 1 90 ? -22.523 27.354 -24.827 1.00 48.16 90 PHE A O 1
ATOM 634 N N . SER A 1 91 ? -23.709 26.647 -26.591 1.00 40.22 91 SER A N 1
ATOM 635 C CA . SER A 1 91 ? -25.054 26.823 -26.012 1.00 40.22 91 SER A CA 1
ATOM 636 C C . SER A 1 91 ? -25.362 25.958 -24.772 1.00 40.22 91 SER A C 1
ATOM 638 O O . SER A 1 91 ? -26.501 25.931 -24.318 1.00 40.22 91 SER A O 1
ATOM 640 N N . SER A 1 92 ? -24.380 25.237 -24.225 1.00 47.47 92 SER A N 1
ATOM 641 C CA . SER A 1 92 ? -24.525 24.362 -23.054 1.00 47.47 92 SER A CA 1
ATOM 642 C C . SER A 1 92 ? -23.202 24.236 -22.288 1.00 47.47 92 SER A C 1
ATOM 644 O O . SER A 1 92 ? -22.589 23.168 -22.231 1.00 47.47 92 SER A O 1
ATOM 646 N N . LEU A 1 93 ? -22.711 25.350 -21.744 1.00 47.97 93 LEU A N 1
ATOM 647 C CA . LEU A 1 93 ? -21.507 25.361 -20.918 1.00 47.97 93 LEU A CA 1
ATOM 648 C C . LEU A 1 93 ? -21.831 24.944 -19.472 1.00 47.97 93 LEU A C 1
ATOM 650 O O . LEU A 1 93 ? -22.353 25.743 -18.703 1.00 47.97 93 LEU A O 1
ATOM 654 N N . GLU A 1 94 ? -21.502 23.710 -19.080 1.00 47.50 94 GLU A N 1
ATOM 655 C CA . GLU A 1 94 ? -21.723 23.238 -17.698 1.00 47.50 94 GLU A CA 1
ATOM 656 C C . GLU A 1 94 ? -20.541 23.488 -16.740 1.00 47.50 94 GLU A C 1
ATOM 658 O O . GLU A 1 94 ? -20.728 23.455 -15.519 1.00 47.50 94 GLU A O 1
ATOM 663 N N . LEU A 1 95 ? -19.320 23.711 -17.252 1.00 50.12 95 LEU A N 1
ATOM 664 C CA . LEU A 1 95 ? -18.116 23.814 -16.421 1.00 50.12 95 LEU A CA 1
ATOM 665 C C . LEU A 1 95 ? -17.015 24.693 -17.043 1.00 50.12 95 LEU A C 1
ATOM 667 O O . LEU A 1 95 ? -16.557 24.454 -18.153 1.00 50.12 95 LEU A O 1
ATOM 671 N N . LEU A 1 96 ? -16.524 25.672 -16.284 1.00 51.75 96 LEU A N 1
ATOM 672 C CA . LEU A 1 96 ? -15.368 26.506 -16.630 1.00 51.75 96 LEU A CA 1
ATOM 673 C C . LEU A 1 96 ? -14.267 26.282 -15.585 1.00 51.75 96 LEU A C 1
ATOM 675 O O . LEU A 1 96 ? -14.546 26.366 -14.391 1.00 51.75 96 LEU A O 1
ATOM 679 N N . ILE A 1 97 ? -13.036 25.984 -16.016 1.00 53.78 97 ILE A N 1
ATOM 680 C CA . ILE A 1 97 ? -11.891 25.767 -15.119 1.00 53.78 97 ILE A CA 1
ATOM 681 C C . ILE A 1 97 ? -10.777 26.749 -15.494 1.00 53.78 97 ILE A C 1
ATOM 683 O O . ILE A 1 97 ? -9.983 26.492 -16.394 1.00 53.78 97 ILE A O 1
ATOM 687 N N . SER A 1 98 ? -10.695 27.872 -14.780 1.00 51.62 98 SER A N 1
ATOM 688 C CA . SER A 1 98 ? -9.562 28.796 -14.899 1.00 51.62 98 SER A CA 1
ATOM 689 C C . SER A 1 98 ? -8.595 28.595 -13.736 1.00 51.62 98 SER A C 1
ATOM 691 O O . SER A 1 98 ? -9.016 28.474 -12.587 1.00 51.62 98 SER A O 1
ATOM 693 N N . HIS A 1 99 ? -7.302 28.521 -14.036 1.00 57.53 99 HIS A N 1
ATOM 694 C CA . HIS A 1 99 ? -6.235 28.423 -13.048 1.00 57.53 99 HIS A CA 1
ATOM 695 C C . HIS A 1 99 ? -5.061 29.290 -13.504 1.00 57.53 99 HIS A C 1
ATOM 697 O O . HIS A 1 99 ? -4.802 29.391 -14.696 1.00 57.53 99 HIS A O 1
ATOM 703 N N . THR A 1 100 ? -4.369 29.934 -12.567 1.00 52.47 100 THR A N 1
ATOM 704 C CA . THR A 1 100 ? -3.559 31.127 -12.857 1.00 52.47 100 THR A CA 1
ATOM 705 C C . THR A 1 100 ? -2.077 30.970 -12.537 1.00 52.47 100 THR A C 1
ATOM 707 O O . THR A 1 100 ? -1.379 31.962 -12.471 1.00 52.47 100 THR A O 1
ATOM 710 N N . ASN A 1 101 ? -1.567 29.749 -12.338 1.00 56.50 101 ASN A N 1
ATOM 711 C CA . ASN A 1 101 ? -0.154 29.515 -11.979 1.00 56.50 101 ASN A CA 1
ATOM 712 C C . ASN A 1 101 ? 0.482 28.299 -12.686 1.00 56.50 101 ASN A C 1
ATOM 714 O O . ASN A 1 101 ? 1.476 27.754 -12.207 1.00 56.50 101 ASN A O 1
ATOM 718 N N . GLY A 1 102 ? -0.096 27.811 -13.787 1.00 59.75 102 GLY A N 1
ATOM 719 C CA . GLY A 1 102 ? 0.473 26.685 -14.535 1.00 59.75 102 GLY A CA 1
ATOM 720 C C . GLY A 1 102 ? 0.242 25.292 -13.919 1.00 59.75 102 GLY A C 1
ATOM 721 O O . GLY A 1 102 ? 0.905 24.324 -14.288 1.00 59.75 102 GLY A O 1
ATOM 722 N N . GLN A 1 103 ? -0.677 25.168 -12.953 1.00 64.31 103 GLN A N 1
ATOM 723 C CA . GLN A 1 103 ? -1.031 23.904 -12.279 1.00 64.31 103 GLN A CA 1
ATOM 724 C C . GLN A 1 103 ? -2.297 23.256 -12.864 1.00 64.31 103 GLN A C 1
ATOM 726 O O . GLN A 1 103 ? -2.993 22.498 -12.184 1.00 64.31 103 GLN A O 1
ATOM 731 N N . GLU A 1 104 ? -2.616 23.512 -14.133 1.00 71.62 104 GLU A N 1
ATOM 732 C CA . GLU A 1 104 ? -3.869 23.064 -14.759 1.00 71.62 104 GLU A CA 1
ATOM 733 C C . GLU A 1 104 ? -4.008 21.535 -14.693 1.00 71.62 104 GLU A C 1
ATOM 735 O O . GLU A 1 104 ? -5.102 21.012 -14.503 1.00 71.62 104 GLU A O 1
ATOM 740 N N . LEU A 1 105 ? -2.893 20.796 -14.750 1.00 69.75 105 LEU A N 1
ATOM 741 C CA . LEU A 1 105 ? -2.896 19.340 -14.603 1.00 69.75 105 LEU A CA 1
ATOM 742 C C . LEU A 1 105 ? -3.296 18.876 -13.192 1.00 69.75 105 LEU A C 1
ATOM 744 O O .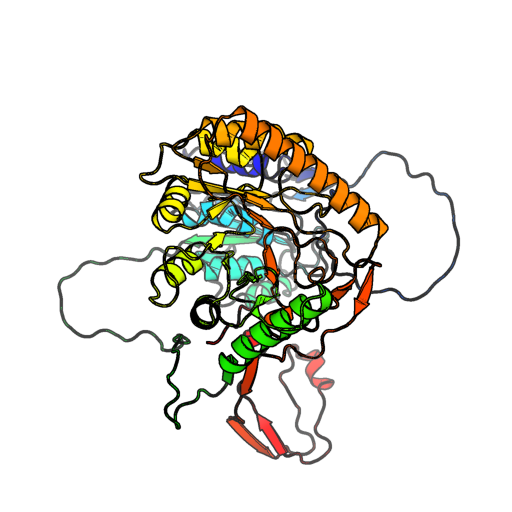 LEU A 1 105 ? -3.995 17.871 -13.060 1.00 69.75 105 LEU A O 1
ATOM 748 N N . ALA A 1 106 ? -2.864 19.575 -12.140 1.00 62.09 106 ALA A N 1
ATOM 749 C CA . ALA A 1 106 ? -3.258 19.259 -10.768 1.00 62.09 106 ALA A CA 1
ATOM 750 C C . ALA A 1 106 ? -4.757 19.522 -1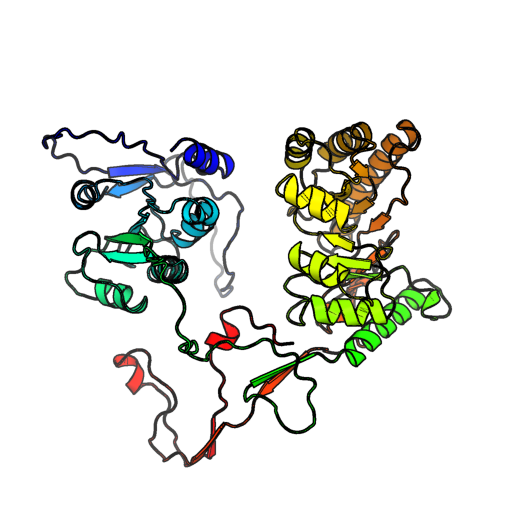0.566 1.00 62.09 106 ALA A C 1
ATOM 752 O O . ALA A 1 106 ? -5.469 18.674 -10.023 1.00 62.09 106 ALA A O 1
ATOM 753 N N . VAL A 1 107 ? -5.253 20.634 -11.116 1.00 64.50 107 VAL A N 1
ATOM 754 C CA . VAL A 1 107 ? -6.678 20.986 -11.096 1.00 64.50 107 VAL A CA 1
ATOM 755 C C . VAL A 1 107 ? -7.515 19.952 -11.856 1.00 64.50 107 VAL A C 1
ATOM 757 O O . VAL A 1 107 ? -8.501 19.449 -11.320 1.00 64.50 107 VAL A O 1
ATOM 760 N N . LEU A 1 108 ? -7.098 19.542 -13.058 1.00 68.38 108 LEU A N 1
ATOM 761 C CA . LEU A 1 108 ? -7.770 18.493 -13.837 1.00 68.38 108 LEU A CA 1
ATOM 762 C C . LEU A 1 108 ? -7.781 17.138 -13.117 1.00 68.38 108 LEU A C 1
ATOM 764 O O . LEU A 1 108 ? -8.785 16.423 -13.154 1.00 68.38 108 LEU A O 1
ATOM 768 N N . ARG A 1 109 ? -6.686 16.780 -12.433 1.00 64.88 109 ARG A N 1
ATOM 769 C CA . ARG A 1 109 ? -6.619 15.560 -11.612 1.00 64.88 109 ARG A CA 1
ATOM 770 C C . ARG A 1 109 ? -7.617 15.611 -10.456 1.00 64.88 109 ARG A C 1
ATOM 772 O O . ARG A 1 109 ? -8.298 14.610 -10.232 1.00 64.88 109 ARG A O 1
ATOM 779 N N . GLY A 1 110 ? -7.761 16.759 -9.793 1.00 58.19 110 GLY A N 1
ATOM 780 C CA . GLY A 1 110 ? -8.794 16.987 -8.777 1.00 58.19 110 GLY A CA 1
ATOM 781 C C . GLY A 1 110 ? -10.216 16.936 -9.352 1.00 58.19 110 GLY A C 1
ATOM 782 O O . GLY A 1 110 ? -11.098 16.285 -8.794 1.00 58.19 110 GLY A O 1
ATOM 783 N N . ALA A 1 111 ? -10.430 17.526 -10.531 1.00 60.00 111 ALA A N 1
ATOM 784 C CA . ALA A 1 111 ? -11.725 17.570 -11.218 1.00 60.00 111 ALA A CA 1
ATOM 785 C C . ALA A 1 111 ? -12.113 16.252 -11.923 1.00 60.00 111 ALA A C 1
ATOM 787 O O . ALA A 1 111 ? -13.235 16.111 -12.416 1.00 60.00 111 ALA A O 1
ATOM 788 N N . ARG A 1 112 ? -11.224 15.249 -11.956 1.00 64.88 112 ARG A N 1
ATOM 789 C CA . ARG A 1 112 ? -11.374 14.001 -12.727 1.00 64.88 112 ARG A CA 1
ATOM 790 C C . ARG A 1 112 ? -12.714 13.290 -12.518 1.00 64.88 112 ARG A C 1
ATOM 792 O O . ARG A 1 112 ? -13.293 12.796 -13.482 1.00 64.88 112 ARG A O 1
ATOM 799 N N . ARG A 1 113 ? -13.214 13.212 -11.278 1.00 56.53 113 ARG A N 1
ATOM 800 C CA . ARG A 1 113 ? -14.482 12.519 -10.959 1.00 56.53 113 ARG A CA 1
ATOM 801 C C . ARG A 1 113 ? -15.705 13.216 -11.559 1.00 56.53 113 ARG A C 1
ATOM 803 O O . ARG A 1 113 ? -16.677 12.547 -11.890 1.00 56.53 113 ARG A O 1
ATOM 810 N N . LEU A 1 114 ? -15.651 14.535 -11.699 1.00 56.34 114 LEU A N 1
ATOM 811 C CA . LEU A 1 114 ? -16.711 15.337 -12.294 1.00 56.34 114 LEU A CA 1
ATOM 812 C C . LEU A 1 114 ? -16.676 15.241 -13.826 1.00 56.34 114 LEU A C 1
ATOM 814 O O . LEU A 1 114 ? -17.704 14.976 -14.445 1.00 56.34 114 LEU A O 1
ATOM 818 N N . LEU A 1 115 ? -15.481 15.357 -14.414 1.00 63.16 115 LEU A N 1
ATOM 819 C CA . LEU A 1 115 ? -15.263 15.219 -15.860 1.00 63.16 115 LEU A CA 1
ATOM 820 C C . LEU A 1 115 ? -15.647 13.829 -16.387 1.00 63.16 115 LEU A C 1
ATOM 822 O O . LEU A 1 115 ? -16.064 13.695 -17.529 1.00 63.16 115 LEU A O 1
ATOM 826 N N . ALA A 1 116 ? -15.544 12.793 -15.551 1.00 60.69 116 ALA A N 1
ATOM 827 C CA . ALA A 1 116 ? -15.969 11.438 -15.898 1.00 60.69 116 ALA A CA 1
ATOM 828 C C . ALA A 1 116 ? -17.496 11.222 -15.844 1.00 60.69 116 ALA A C 1
ATOM 830 O O . ALA A 1 116 ? -17.977 10.207 -16.346 1.00 60.69 116 ALA A O 1
ATOM 831 N N . ARG A 1 117 ? -18.258 12.122 -15.203 1.00 54.19 117 ARG A N 1
ATOM 832 C CA . ARG A 1 117 ? -19.700 11.951 -14.949 1.00 54.19 117 ARG A CA 1
ATOM 833 C C . ARG A 1 117 ? -20.602 12.749 -15.890 1.00 54.19 117 ARG A C 1
ATOM 835 O O . ARG A 1 117 ? -21.688 12.263 -16.188 1.00 54.19 117 ARG A O 1
ATOM 842 N N . SER A 1 118 ? -20.188 13.928 -16.357 1.00 53.06 118 SER A N 1
ATOM 843 C CA . SER A 1 118 ? -20.999 14.720 -17.295 1.00 53.06 118 SER A CA 1
ATOM 844 C C . SER A 1 118 ? -20.638 14.385 -18.745 1.00 53.06 118 SER A C 1
ATOM 846 O O . SER A 1 118 ? -19.483 14.492 -19.152 1.00 53.06 118 SER A O 1
ATOM 848 N N . ARG A 1 119 ? -21.637 13.947 -19.525 1.00 51.91 119 ARG A N 1
ATOM 849 C CA . ARG A 1 119 ? -21.489 13.629 -20.958 1.00 51.91 119 ARG A CA 1
ATOM 850 C C . ARG A 1 119 ? -21.517 14.870 -21.858 1.00 51.91 119 ARG A C 1
ATOM 852 O O . ARG A 1 119 ? -21.157 14.750 -23.026 1.00 51.91 119 ARG A O 1
ATOM 859 N N . ASP A 1 120 ? -21.894 16.025 -21.312 1.00 52.12 120 ASP A N 1
ATOM 860 C CA . ASP A 1 120 ? -22.026 17.296 -22.034 1.00 52.12 120 ASP A CA 1
ATOM 861 C C . ASP A 1 120 ? -21.155 18.417 -21.418 1.00 52.12 120 ASP A C 1
ATOM 863 O O . ASP A 1 120 ? -21.255 19.580 -21.804 1.00 52.12 120 ASP A O 1
ATOM 867 N N . ALA A 1 121 ? -20.243 18.077 -20.498 1.00 57.91 121 ALA A N 1
ATOM 868 C CA . ALA A 1 121 ? -19.315 19.039 -19.913 1.00 57.91 121 ALA A CA 1
ATOM 869 C C . ALA A 1 121 ? -18.210 19.429 -20.900 1.00 57.91 121 ALA A C 1
ATOM 871 O O . ALA A 1 121 ? -17.330 18.634 -21.231 1.00 57.91 121 ALA A O 1
ATOM 872 N N . VAL A 1 122 ? -18.229 20.690 -21.319 1.00 62.91 122 VAL A N 1
ATOM 873 C CA . VAL A 1 122 ? -17.104 21.351 -21.985 1.00 62.91 122 VAL A CA 1
ATOM 874 C C . VAL A 1 122 ? -16.101 21.788 -20.920 1.00 62.91 122 VAL A C 1
ATOM 876 O O . VAL A 1 122 ? -16.498 22.249 -19.857 1.00 62.91 122 VAL A O 1
ATOM 879 N N . VAL A 1 123 ? -14.806 21.639 -21.191 1.00 69.25 123 VAL A N 1
ATOM 880 C CA . VAL A 1 123 ? -13.728 22.140 -20.331 1.00 69.25 123 VAL A CA 1
ATOM 881 C C . VAL A 1 123 ? -13.032 23.270 -21.060 1.00 69.25 123 VAL A C 1
ATOM 883 O O . VAL A 1 123 ? -12.519 23.058 -22.152 1.00 69.25 123 VAL A O 1
ATOM 886 N N . ILE A 1 124 ? -12.962 24.454 -20.463 1.00 66.75 124 ILE A N 1
ATOM 887 C CA . ILE A 1 124 ? -12.061 25.508 -20.938 1.00 66.75 124 ILE A CA 1
ATOM 888 C C . ILE A 1 124 ? -10.903 25.620 -19.965 1.00 66.75 124 ILE A C 1
ATOM 890 O O . ILE A 1 124 ? -11.136 25.639 -18.760 1.00 66.75 124 ILE A O 1
ATOM 894 N N . LEU A 1 125 ? -9.690 25.688 -20.505 1.00 72.31 125 LEU A N 1
ATOM 895 C CA . LEU A 1 125 ? -8.446 25.922 -19.787 1.00 72.31 125 LEU A CA 1
ATOM 896 C C . LEU A 1 125 ? -7.769 27.160 -20.357 1.00 72.31 125 LEU A C 1
ATOM 898 O O . LEU A 1 125 ? -7.532 27.238 -21.563 1.00 72.31 125 LEU A O 1
ATOM 902 N N . GLN A 1 126 ? -7.403 28.091 -19.488 1.00 70.06 126 GLN A N 1
ATOM 903 C CA . GLN A 1 126 ? -6.517 29.190 -19.844 1.00 70.06 126 GLN A CA 1
ATOM 904 C C . GLN A 1 126 ? -5.076 28.717 -19.651 1.00 70.06 126 GLN A C 1
ATOM 906 O O . GLN A 1 126 ? -4.655 28.413 -18.539 1.00 70.06 126 GLN A O 1
ATOM 911 N N . LEU A 1 127 ? -4.339 28.583 -20.748 1.00 74.62 127 LEU A N 1
ATOM 912 C CA . LEU A 1 127 ? -2.950 28.149 -20.743 1.00 74.62 127 LEU A CA 1
ATOM 913 C C . LEU A 1 127 ? -2.046 29.357 -20.923 1.00 74.62 127 LEU A C 1
ATOM 915 O O . LEU A 1 127 ? -2.194 30.137 -21.863 1.00 74.62 127 LEU A O 1
ATOM 919 N N . TYR A 1 128 ? -1.080 29.471 -20.030 1.00 72.12 128 TYR A N 1
ATOM 920 C CA . TYR A 1 128 ? -0.081 30.522 -20.050 1.00 72.12 128 TYR A CA 1
ATOM 921 C C . TYR A 1 128 ? 1.127 30.042 -20.861 1.00 72.12 128 TYR A C 1
ATOM 923 O O . TYR A 1 128 ? 1.527 28.882 -20.773 1.00 72.12 128 TYR A O 1
ATOM 931 N N . GLY A 1 129 ? 1.675 30.902 -21.710 1.00 72.44 129 GLY A N 1
ATOM 932 C CA . GLY A 1 129 ? 2.929 30.669 -22.418 1.00 72.44 129 GLY A CA 1
ATOM 933 C C . GLY A 1 129 ? 4.112 30.971 -21.494 1.00 72.44 129 GLY A C 1
ATOM 934 O O . GLY A 1 129 ? 3.966 31.837 -20.639 1.00 72.44 129 GLY A O 1
ATOM 935 N N . PRO A 1 130 ? 5.284 30.325 -21.660 1.00 67.94 130 PRO A N 1
ATOM 936 C CA . PRO A 1 130 ? 6.428 30.426 -20.736 1.00 67.94 130 PRO A CA 1
ATOM 937 C C . PRO A 1 130 ? 6.883 31.850 -20.374 1.00 67.94 130 PRO A C 1
ATOM 939 O O . PRO A 1 130 ? 7.512 32.048 -19.343 1.00 67.94 130 PRO A O 1
ATOM 942 N N . GLU A 1 131 ? 6.565 32.831 -21.215 1.00 66.56 131 GLU A N 1
ATOM 943 C CA . GLU A 1 131 ? 6.948 34.235 -21.060 1.00 66.56 131 GLU A CA 1
ATOM 944 C C . GLU A 1 131 ? 5.881 35.104 -20.370 1.00 66.56 131 GLU A C 1
ATOM 946 O O . GLU A 1 131 ? 6.092 36.300 -20.197 1.00 66.56 131 GLU A O 1
ATOM 951 N N . SER A 1 132 ? 4.737 34.545 -19.960 1.00 63.53 132 SER A N 1
ATOM 952 C CA . SER A 1 132 ? 3.567 35.317 -19.511 1.00 63.53 132 SER A CA 1
ATOM 953 C C . SER A 1 132 ? 3.717 36.020 -18.153 1.00 63.53 132 SER A C 1
ATOM 955 O O . SER A 1 132 ? 2.723 36.524 -17.636 1.00 63.53 132 SER A O 1
ATOM 957 N N . GLY A 1 133 ? 4.891 35.981 -17.508 1.00 59.53 133 GLY A N 1
ATOM 958 C CA . GLY A 1 133 ? 5.173 36.545 -16.171 1.00 59.53 133 GLY A CA 1
ATOM 959 C C . GLY A 1 133 ? 4.412 35.904 -14.994 1.00 59.53 133 GLY A C 1
ATOM 960 O O . GLY A 1 133 ? 4.792 36.059 -13.837 1.00 59.53 133 GLY A O 1
ATOM 961 N N . VAL A 1 134 ? 3.352 35.155 -15.293 1.00 57.91 134 VAL A N 1
ATOM 962 C CA . VAL A 1 134 ? 2.436 34.484 -14.362 1.00 57.91 134 VAL A CA 1
ATOM 963 C C . VAL A 1 134 ? 2.932 33.076 -13.991 1.00 57.91 134 VAL A C 1
ATOM 965 O O . VAL A 1 134 ? 2.602 32.548 -12.931 1.00 57.91 134 VAL A O 1
ATOM 968 N N . ILE A 1 135 ? 3.769 32.458 -14.829 1.00 60.41 135 ILE A N 1
ATOM 969 C CA . ILE A 1 135 ? 4.300 31.111 -14.588 1.00 60.41 135 ILE A CA 1
ATOM 970 C C . ILE A 1 135 ? 5.453 31.171 -13.591 1.00 60.41 135 ILE A C 1
ATOM 972 O O . ILE A 1 135 ? 6.481 31.795 -13.838 1.00 60.41 135 ILE A O 1
ATOM 976 N N . ARG A 1 136 ? 5.286 30.458 -12.476 1.00 56.25 136 ARG A N 1
ATOM 977 C CA . ARG A 1 136 ? 6.277 30.372 -11.393 1.00 56.25 136 ARG A CA 1
ATOM 978 C C . ARG A 1 136 ? 6.941 28.997 -11.281 1.00 56.25 136 ARG A C 1
ATOM 980 O O . ARG A 1 136 ? 7.853 28.829 -10.479 1.00 56.25 136 ARG A O 1
ATOM 987 N N . ASP A 1 137 ? 6.475 28.017 -12.057 1.00 60.34 137 ASP A N 1
ATOM 988 C CA . ASP A 1 137 ? 6.957 26.635 -12.021 1.00 60.34 137 ASP A CA 1
ATOM 989 C C . ASP A 1 137 ? 8.013 26.388 -13.122 1.00 60.34 137 ASP A C 1
ATOM 991 O O . ASP A 1 137 ? 7.680 26.448 -14.310 1.00 60.34 137 ASP A O 1
ATOM 995 N N . PRO A 1 138 ? 9.275 26.073 -12.768 1.00 56.56 138 PRO A N 1
ATOM 996 C CA . PRO A 1 138 ? 10.337 25.788 -13.737 1.00 56.56 138 PRO A CA 1
ATOM 997 C C . PRO A 1 138 ? 10.116 24.493 -14.542 1.00 56.56 138 PRO A C 1
ATOM 999 O O . PRO A 1 138 ? 10.763 24.291 -15.569 1.00 56.56 138 PRO A O 1
ATOM 1002 N N . GLY A 1 139 ? 9.208 23.612 -14.108 1.00 61.50 139 GLY A N 1
ATOM 1003 C CA . GLY A 1 139 ? 8.805 22.388 -14.808 1.00 61.50 139 GLY A CA 1
ATOM 1004 C C . GLY A 1 139 ? 7.532 22.526 -15.651 1.00 61.50 139 GLY A C 1
ATOM 1005 O O . GLY A 1 139 ? 7.004 21.509 -16.118 1.00 61.50 139 GLY A O 1
ATOM 1006 N N . PHE A 1 140 ? 7.020 23.748 -15.823 1.00 70.88 140 PHE A N 1
ATOM 1007 C CA . PHE A 1 140 ? 5.768 24.016 -16.521 1.00 70.88 140 PHE A CA 1
ATOM 1008 C C . PHE A 1 140 ? 5.804 23.574 -17.995 1.00 70.88 140 PHE A C 1
ATOM 1010 O O . PHE A 1 140 ? 6.682 23.948 -18.773 1.00 70.88 140 PHE A O 1
ATOM 1017 N N . ASP A 1 141 ? 4.804 22.786 -18.392 1.00 75.19 141 ASP A N 1
ATOM 1018 C CA . ASP A 1 141 ? 4.591 22.360 -19.775 1.00 75.19 141 ASP A CA 1
ATOM 1019 C C . ASP A 1 141 ? 3.090 22.447 -20.105 1.00 75.19 141 ASP A C 1
ATOM 1021 O O . ASP A 1 141 ? 2.317 21.573 -19.681 1.00 75.19 141 ASP A O 1
ATOM 1025 N N . PRO A 1 142 ? 2.662 23.449 -20.900 1.00 71.44 142 PRO A N 1
ATOM 1026 C CA . PRO A 1 142 ? 1.249 23.670 -21.205 1.00 71.44 142 PRO A CA 1
ATOM 1027 C C . PRO A 1 142 ? 0.646 22.515 -22.021 1.00 71.44 142 PRO A C 1
ATOM 1029 O O . PRO A 1 142 ? -0.573 22.349 -22.078 1.00 71.44 142 PRO A O 1
ATOM 1032 N N . THR A 1 143 ? 1.478 21.661 -22.633 1.00 76.94 143 THR A N 1
ATOM 1033 C CA . THR A 1 143 ? 1.008 20.515 -23.422 1.00 76.94 143 THR A CA 1
ATOM 1034 C C . THR A 1 143 ? 0.486 19.369 -22.557 1.00 76.94 143 THR A C 1
ATOM 1036 O O . THR A 1 143 ? -0.273 18.533 -23.052 1.00 76.94 143 THR A O 1
ATOM 1039 N N . ARG A 1 144 ? 0.847 19.317 -21.266 1.00 77.69 144 ARG A N 1
ATOM 1040 C CA . ARG A 1 144 ? 0.446 18.228 -20.360 1.00 77.69 144 ARG A CA 1
ATOM 1041 C C . ARG A 1 144 ? -1.051 18.220 -20.086 1.00 77.69 144 ARG A C 1
ATOM 1043 O O . ARG A 1 144 ? -1.660 17.155 -20.112 1.00 77.69 144 ARG A O 1
ATOM 1050 N N . ALA A 1 145 ? -1.649 19.389 -19.867 1.00 75.56 145 ALA A N 1
ATOM 1051 C CA . ALA A 1 145 ? -3.085 19.508 -19.628 1.00 75.56 145 ALA A CA 1
ATOM 1052 C C . ALA A 1 145 ? -3.899 19.117 -20.877 1.00 75.56 145 ALA A C 1
ATOM 1054 O O . ALA A 1 145 ? -4.861 18.354 -20.784 1.00 75.56 145 ALA A O 1
ATOM 1055 N N . VAL A 1 146 ? -3.448 19.549 -22.061 1.00 78.44 146 VAL A N 1
ATOM 1056 C CA . VAL A 1 146 ? -4.043 19.166 -23.355 1.00 78.44 146 VAL A CA 1
ATOM 1057 C C . VAL A 1 146 ? -3.929 17.665 -23.608 1.00 78.44 146 VAL A C 1
ATOM 1059 O O . VAL A 1 146 ? -4.911 17.029 -23.985 1.00 78.44 146 VAL A O 1
ATOM 1062 N N . ARG A 1 147 ? -2.746 17.085 -23.369 1.00 77.62 147 ARG A N 1
ATOM 1063 C CA . ARG A 1 147 ? -2.511 15.643 -23.506 1.00 77.62 147 ARG A CA 1
ATOM 1064 C C . ARG A 1 147 ? -3.435 14.845 -22.597 1.00 77.62 147 ARG A C 1
ATOM 1066 O O . ARG A 1 147 ? -4.080 13.911 -23.057 1.00 77.62 147 ARG A O 1
ATOM 1073 N N . TRP A 1 148 ? -3.542 15.264 -21.340 1.00 79.50 148 TRP A N 1
ATOM 1074 C CA . TRP A 1 148 ? -4.397 14.609 -20.363 1.00 79.50 148 TRP A CA 1
ATOM 1075 C C . TRP A 1 148 ? -5.870 14.618 -20.794 1.00 79.50 148 TRP A C 1
ATOM 1077 O O . TRP A 1 148 ? -6.522 13.580 -20.741 1.00 79.50 148 TRP A O 1
ATOM 1087 N N . LEU A 1 149 ? -6.397 15.750 -21.276 1.00 75.88 149 LEU A N 1
ATOM 1088 C CA . LEU A 1 149 ? -7.776 15.824 -21.780 1.00 75.88 149 LEU A CA 1
ATOM 1089 C C . LEU A 1 149 ? -7.993 14.927 -23.008 1.00 75.88 149 LEU A C 1
ATOM 1091 O O . LEU A 1 149 ? -8.978 14.187 -23.060 1.00 75.88 149 LEU A O 1
ATOM 1095 N N . ALA A 1 150 ? -7.058 14.936 -23.960 1.00 75.62 150 ALA A N 1
ATOM 1096 C CA . ALA A 1 150 ? -7.126 14.087 -25.148 1.00 75.62 150 ALA A CA 1
ATOM 1097 C C . ALA A 1 150 ? -7.139 12.587 -24.788 1.00 75.62 150 ALA A C 1
ATOM 1099 O O . ALA A 1 150 ? -7.969 11.831 -25.295 1.00 75.62 150 ALA A O 1
ATOM 1100 N N . GLU A 1 151 ? -6.297 12.159 -23.842 1.00 71.56 151 GLU A N 1
ATOM 1101 C CA . GLU A 1 151 ? -6.281 10.788 -23.304 1.00 71.56 151 GLU A CA 1
ATOM 1102 C C . GLU A 1 151 ? -7.593 10.395 -22.606 1.00 71.56 151 GLU A C 1
ATOM 1104 O O . GLU A 1 151 ? -7.917 9.209 -22.509 1.00 71.56 151 GLU A O 1
ATOM 1109 N N . LYS A 1 152 ? -8.366 11.370 -22.112 1.00 71.62 152 LYS A N 1
ATOM 1110 C CA . LYS A 1 152 ? -9.691 11.151 -21.507 1.00 71.62 152 LYS A CA 1
ATOM 1111 C C . LYS A 1 152 ? -10.848 11.254 -22.498 1.00 71.62 152 LYS A C 1
ATOM 1113 O O . LYS A 1 152 ? -12.000 11.205 -22.077 1.00 71.62 152 LYS A O 1
ATOM 1118 N N . GLY A 1 153 ? -10.563 11.307 -23.799 1.00 73.00 153 GLY A N 1
ATOM 1119 C CA . GLY A 1 153 ? -11.582 11.264 -24.848 1.00 73.00 153 GLY A CA 1
ATOM 1120 C C . GLY A 1 153 ? -12.234 12.614 -25.143 1.00 73.00 153 GLY A C 1
ATOM 1121 O O . GLY A 1 153 ? -13.354 12.641 -25.656 1.00 73.00 153 GLY A O 1
ATOM 1122 N N . PHE A 1 154 ? -11.552 13.718 -24.831 1.00 75.94 154 PHE A N 1
ATOM 1123 C CA . PHE A 1 154 ? -11.960 15.060 -25.238 1.00 75.94 154 PHE A CA 1
ATOM 1124 C C . PHE A 1 154 ? -11.287 15.445 -26.564 1.00 75.94 154 PHE A C 1
ATOM 1126 O O . PHE A 1 154 ? -10.100 15.197 -26.770 1.00 75.94 154 PHE A O 1
ATOM 1133 N N . ASP A 1 155 ? -12.042 16.076 -27.459 1.00 74.56 155 ASP A N 1
ATOM 1134 C CA . ASP A 1 155 ? -11.536 16.808 -28.616 1.00 74.56 155 ASP A CA 1
ATOM 1135 C C . ASP A 1 155 ? -11.085 18.196 -28.153 1.00 74.56 155 ASP A C 1
ATOM 1137 O O . ASP A 1 155 ? -11.883 18.956 -27.604 1.00 74.56 155 ASP A O 1
ATOM 1141 N N . VAL A 1 156 ? -9.799 18.504 -28.315 1.00 78.56 156 VAL A N 1
ATOM 1142 C CA . VAL A 1 156 ? -9.177 19.704 -27.746 1.00 78.56 156 VAL A CA 1
ATOM 1143 C C . VAL A 1 156 ? -8.782 20.677 -28.863 1.00 78.56 156 VAL A C 1
ATOM 1145 O O . VAL A 1 156 ? -8.143 20.279 -29.841 1.00 78.56 156 VAL A O 1
ATOM 1148 N N . SER A 1 157 ? -9.145 21.956 -28.725 1.00 74.56 157 SER A N 1
ATOM 1149 C CA . SER A 1 157 ? -8.957 23.015 -29.739 1.00 74.56 157 SER A CA 1
ATOM 1150 C C . SER A 1 157 ? -8.701 24.396 -29.108 1.00 74.56 157 SER A C 1
ATOM 1152 O O . SER A 1 157 ? -8.923 24.577 -27.914 1.00 74.56 157 SER A O 1
ATOM 1154 N N . LEU A 1 158 ? -8.216 25.385 -29.875 1.00 72.44 158 LEU A N 1
ATOM 1155 C CA . LEU A 1 158 ? -8.156 26.780 -29.395 1.00 72.44 158 LEU A CA 1
ATOM 1156 C C . LEU A 1 158 ? -9.557 27.383 -29.381 1.00 72.44 158 LEU A C 1
ATOM 1158 O O . LEU A 1 158 ? -10.277 27.262 -30.373 1.00 72.44 158 LEU A O 1
ATOM 1162 N N . ALA A 1 159 ? -9.896 28.128 -28.328 1.00 65.62 159 ALA A N 1
ATOM 1163 C CA . ALA A 1 159 ? -11.200 28.786 -28.199 1.00 65.62 159 ALA A CA 1
ATOM 1164 C C . ALA A 1 159 ? -11.533 29.680 -29.407 1.00 65.62 159 ALA A C 1
ATOM 1166 O O . ALA A 1 159 ? -12.650 29.653 -29.911 1.00 65.62 159 ALA A O 1
ATOM 1167 N N . ARG A 1 160 ? -10.536 30.392 -29.950 1.00 60.44 160 ARG A N 1
ATOM 1168 C CA . ARG A 1 160 ? -10.699 31.260 -31.130 1.00 60.44 160 ARG A CA 1
ATOM 1169 C C . ARG A 1 160 ? -10.816 30.512 -32.467 1.00 60.44 160 ARG A C 1
ATOM 1171 O O . ARG A 1 160 ? -11.167 31.120 -33.474 1.00 60.44 160 ARG A O 1
ATOM 1178 N N . ARG A 1 161 ? -10.495 29.210 -32.519 1.00 61.59 161 ARG A N 1
ATOM 1179 C CA . ARG A 1 161 ? -10.575 28.357 -33.727 1.00 61.59 161 ARG A CA 1
ATOM 1180 C C . ARG A 1 161 ? -11.058 26.934 -33.383 1.00 61.59 161 ARG A C 1
ATOM 1182 O O . ARG A 1 161 ? -10.303 25.976 -33.567 1.00 61.59 161 ARG A O 1
ATOM 1189 N N . PRO A 1 162 ? -12.320 26.763 -32.952 1.00 53.69 162 PRO A N 1
ATOM 1190 C CA . PRO A 1 162 ? -12.826 25.503 -32.393 1.00 53.69 162 PRO A CA 1
ATOM 1191 C C . PRO A 1 162 ? -12.909 24.332 -33.395 1.00 53.69 162 PRO A C 1
ATOM 1193 O O . PRO A 1 162 ? -13.105 23.189 -32.999 1.00 53.69 162 PRO A O 1
ATOM 1196 N N . GLY A 1 163 ? -12.734 24.583 -34.698 1.00 48.56 163 GLY A N 1
ATOM 1197 C CA . GLY A 1 163 ? -12.682 23.544 -35.738 1.00 48.56 163 GLY A CA 1
ATOM 1198 C C . GLY A 1 163 ? -11.283 22.978 -36.026 1.00 48.56 163 GLY A C 1
ATOM 1199 O O . GLY A 1 163 ? -11.162 21.980 -36.737 1.00 48.56 163 GLY A O 1
ATOM 1200 N N . LEU A 1 164 ? -10.217 23.595 -35.500 1.00 53.41 164 LEU A N 1
ATOM 1201 C CA . LEU A 1 164 ? -8.843 23.136 -35.705 1.00 53.41 164 LEU A CA 1
ATOM 1202 C C . LEU A 1 164 ? -8.438 22.194 -34.563 1.00 53.41 164 LEU A C 1
ATOM 1204 O O . LEU A 1 164 ? -8.023 22.630 -33.490 1.00 53.41 164 LEU A O 1
ATOM 1208 N N . ARG A 1 165 ? -8.566 20.888 -34.805 1.00 59.38 165 ARG A N 1
ATOM 1209 C CA . ARG A 1 165 ? -8.231 19.842 -33.828 1.00 59.38 165 ARG A CA 1
ATOM 1210 C C . ARG A 1 165 ? -6.729 19.731 -33.607 1.00 59.38 165 ARG A C 1
ATOM 1212 O O . ARG A 1 165 ? -5.962 19.595 -34.566 1.00 59.38 165 ARG A O 1
ATOM 1219 N N . PHE A 1 166 ? -6.303 19.673 -32.349 1.00 60.72 166 PHE A N 1
ATOM 1220 C CA . PHE A 1 166 ? -4.913 19.377 -32.023 1.00 60.72 166 PHE A CA 1
ATOM 1221 C C . PHE A 1 166 ? -4.634 17.876 -32.158 1.00 60.72 166 PHE A C 1
ATOM 1223 O O . PHE A 1 166 ? -4.919 17.089 -31.262 1.00 60.72 166 PHE A O 1
ATOM 1230 N N . ARG A 1 167 ? -4.044 17.462 -33.289 1.00 46.59 167 ARG A N 1
ATOM 1231 C CA . ARG A 1 167 ? -3.687 16.048 -33.537 1.00 46.59 167 ARG A CA 1
ATOM 1232 C C . ARG A 1 167 ? -2.536 15.533 -32.661 1.00 46.59 167 ARG A C 1
ATOM 1234 O O . ARG A 1 167 ? -2.374 14.324 -32.548 1.00 46.59 167 ARG A O 1
ATOM 1241 N N . ALA A 1 168 ? -1.740 16.421 -32.059 1.00 52.22 168 ALA A N 1
ATOM 1242 C CA . ALA A 1 168 ? -0.673 16.054 -31.132 1.00 52.22 168 ALA A CA 1
ATOM 1243 C C . ALA A 1 168 ? -0.403 17.179 -30.106 1.00 52.22 168 ALA A C 1
ATOM 1245 O O . ALA A 1 168 ? -0.348 18.347 -30.500 1.00 52.22 168 ALA A O 1
ATOM 1246 N N . PRO A 1 169 ? -0.139 16.856 -28.822 1.00 55.16 169 PRO A N 1
ATOM 1247 C CA . PRO A 1 169 ? 0.150 17.842 -27.771 1.00 55.16 169 PRO A CA 1
ATOM 1248 C C . PRO A 1 169 ? 1.315 18.798 -28.088 1.00 55.16 169 PRO A C 1
ATOM 1250 O O . PRO A 1 169 ? 1.317 19.935 -27.631 1.00 55.16 169 PRO A O 1
ATOM 1253 N N . GLY A 1 170 ? 2.291 18.372 -28.902 1.00 54.34 170 GLY A N 1
ATOM 1254 C CA . GLY A 1 170 ? 3.467 19.178 -29.264 1.00 54.34 170 GLY A CA 1
ATOM 1255 C C . GLY A 1 170 ? 3.173 20.425 -30.110 1.00 54.34 170 GLY A C 1
ATOM 1256 O O . GLY A 1 170 ? 3.974 21.356 -30.109 1.00 54.34 170 GLY A O 1
ATOM 1257 N N . VAL A 1 171 ? 2.017 20.486 -30.780 1.00 63.03 171 VAL A N 1
ATOM 1258 C CA . VAL A 1 171 ? 1.621 21.619 -31.640 1.00 63.03 171 VAL A CA 1
ATOM 1259 C C . VAL A 1 171 ? 1.371 22.890 -30.825 1.00 63.03 171 VAL A C 1
ATOM 1261 O O . VAL A 1 171 ? 1.690 23.983 -31.282 1.00 63.03 171 VAL A O 1
ATOM 1264 N N . LEU A 1 172 ? 0.864 22.759 -29.596 1.00 70.56 172 LEU A N 1
ATOM 1265 C CA . LEU A 1 172 ? 0.606 23.904 -28.720 1.00 70.56 172 LEU A CA 1
ATOM 1266 C C . LEU A 1 172 ? 1.909 24.624 -28.332 1.00 70.56 172 LEU A C 1
ATOM 1268 O O . LEU A 1 172 ? 1.968 25.850 -28.317 1.00 70.56 172 LEU A O 1
ATOM 1272 N N . ARG A 1 173 ? 2.989 23.869 -28.098 1.00 69.00 173 ARG A N 1
ATOM 1273 C CA . ARG A 1 173 ? 4.319 24.439 -27.843 1.00 69.00 173 ARG A CA 1
ATOM 1274 C C . ARG A 1 173 ? 4.865 25.167 -29.073 1.00 69.00 173 ARG A C 1
ATOM 1276 O O . ARG A 1 173 ? 5.494 26.206 -28.927 1.00 69.00 173 ARG A O 1
ATOM 1283 N N . SER A 1 174 ? 4.613 24.644 -30.273 1.00 66.69 174 SER A N 1
ATOM 1284 C CA . SER A 1 174 ? 4.960 25.321 -31.529 1.00 66.69 174 SER A CA 1
ATOM 1285 C C . SER A 1 174 ? 4.136 26.589 -31.767 1.00 66.69 174 SER A C 1
ATOM 1287 O O . SER A 1 174 ? 4.672 27.542 -32.317 1.00 66.69 174 SER A O 1
ATOM 1289 N N . TYR A 1 175 ? 2.872 26.624 -31.328 1.00 72.12 175 TYR A N 1
ATOM 1290 C CA . TYR A 1 175 ? 2.022 27.816 -31.407 1.00 72.12 175 TYR A CA 1
ATOM 1291 C C . TYR A 1 175 ? 2.592 28.962 -30.566 1.00 72.12 175 TYR A C 1
ATOM 1293 O O . TYR A 1 175 ? 2.818 30.038 -31.101 1.00 72.12 175 TYR A O 1
ATOM 1301 N N . PHE A 1 176 ? 2.932 28.715 -29.295 1.00 70.56 176 PHE A N 1
ATOM 1302 C CA . PHE A 1 176 ? 3.557 29.728 -28.428 1.00 70.56 176 PHE A CA 1
ATOM 1303 C C . PHE A 1 176 ? 4.933 30.212 -28.914 1.00 70.56 176 PHE A C 1
ATOM 1305 O O . PHE A 1 176 ? 5.371 31.280 -28.509 1.00 70.56 176 PHE A O 1
ATOM 1312 N N . LYS A 1 177 ? 5.617 29.450 -29.779 1.00 67.88 177 LYS A N 1
ATOM 1313 C CA . LYS A 1 177 ? 6.882 29.866 -30.409 1.00 67.88 177 LYS A CA 1
ATOM 1314 C C . LYS A 1 177 ? 6.685 30.808 -31.609 1.00 67.88 177 LYS A C 1
ATOM 1316 O O . LYS A 1 177 ? 7.675 31.295 -32.147 1.00 67.88 177 LYS A O 1
ATOM 1321 N N . MET A 1 178 ? 5.454 31.035 -32.078 1.00 70.00 178 MET A N 1
ATOM 1322 C CA . MET A 1 178 ? 5.203 31.975 -33.173 1.00 70.00 178 MET A CA 1
ATOM 1323 C C . MET A 1 178 ? 5.325 33.421 -32.665 1.00 70.00 178 MET A C 1
ATOM 1325 O O . MET A 1 178 ? 4.722 33.743 -31.645 1.00 70.00 178 MET A O 1
ATOM 1329 N N . PRO A 1 179 ? 6.014 34.322 -33.389 1.00 55.97 179 PRO A N 1
ATOM 1330 C CA . PRO A 1 179 ? 6.325 35.679 -32.914 1.00 55.97 179 PRO A CA 1
ATOM 1331 C C . PRO A 1 179 ? 5.103 36.585 -32.675 1.00 55.97 179 PRO A C 1
ATOM 1333 O O . PRO A 1 179 ? 5.236 37.653 -32.091 1.00 55.97 179 PRO A O 1
ATOM 1336 N N . HIS A 1 180 ? 3.912 36.171 -33.114 1.00 58.91 180 HIS A N 1
ATOM 1337 C CA . HIS A 1 180 ? 2.651 36.895 -32.917 1.00 58.91 180 HIS A CA 1
ATOM 1338 C C . HIS A 1 180 ? 1.630 36.114 -32.076 1.00 58.91 180 HIS A C 1
ATOM 1340 O O . HIS A 1 180 ? 0.464 36.503 -32.010 1.00 58.91 180 HIS A O 1
ATOM 1346 N N . ALA A 1 181 ? 2.022 34.980 -31.487 1.00 61.91 181 ALA A N 1
ATOM 1347 C CA . ALA A 1 181 ? 1.134 34.223 -30.618 1.00 61.91 181 ALA A CA 1
ATOM 1348 C C . ALA A 1 181 ? 0.983 34.921 -29.263 1.00 61.91 181 ALA A C 1
ATOM 1350 O O . ALA A 1 181 ? 1.937 35.455 -28.705 1.00 61.91 181 ALA A O 1
ATOM 1351 N N . GLU A 1 182 ? -0.232 34.902 -28.726 1.00 66.50 182 GLU A N 1
ATOM 1352 C CA . GLU A 1 182 ? -0.505 35.471 -27.410 1.00 66.50 182 GLU A CA 1
ATOM 1353 C C . GLU A 1 182 ? 0.218 34.682 -26.310 1.00 66.50 182 GLU A C 1
ATOM 1355 O O . GLU A 1 182 ? 0.275 33.451 -26.345 1.00 66.50 182 GLU A O 1
ATOM 1360 N N . GLN A 1 183 ? 0.716 35.390 -25.291 1.00 69.56 183 GLN A N 1
ATOM 1361 C CA . GLN A 1 183 ? 1.321 34.780 -24.099 1.00 69.56 183 GLN A CA 1
ATOM 1362 C C . GLN A 1 183 ? 0.299 34.058 -23.211 1.00 69.56 183 GLN A C 1
ATOM 1364 O O . GLN A 1 183 ? 0.677 33.388 -22.256 1.00 69.56 183 GLN A O 1
ATOM 1369 N N . VAL A 1 184 ? -0.994 34.171 -23.508 1.00 69.50 184 VAL A N 1
ATOM 1370 C CA . VAL A 1 184 ? -2.069 33.443 -22.838 1.00 69.50 184 VAL A CA 1
ATOM 1371 C C . VAL A 1 184 ? -3.046 32.978 -23.903 1.00 69.50 184 VAL A C 1
ATOM 1373 O O . VAL A 1 184 ? -3.469 33.774 -24.735 1.00 69.50 184 VAL A O 1
ATOM 1376 N N . VAL A 1 185 ? -3.409 31.698 -23.893 1.00 71.62 185 VAL A N 1
ATOM 1377 C CA . VAL A 1 185 ? -4.341 31.120 -24.867 1.00 71.62 185 VAL A CA 1
ATOM 1378 C C . VAL A 1 185 ? -5.388 30.272 -24.169 1.00 71.62 185 VAL A C 1
ATOM 1380 O O . VAL A 1 185 ? -5.083 29.489 -23.274 1.00 71.62 185 VAL A O 1
ATOM 1383 N N . ASN A 1 186 ? -6.633 30.376 -24.621 1.00 71.88 186 ASN A N 1
ATOM 1384 C CA . ASN A 1 186 ? -7.710 29.527 -24.131 1.00 71.88 186 ASN A CA 1
ATOM 1385 C C . ASN A 1 186 ? -7.826 28.270 -24.991 1.00 71.88 186 ASN A C 1
ATOM 1387 O O . ASN A 1 186 ? -7.931 28.338 -26.220 1.00 71.88 186 ASN A O 1
ATOM 1391 N N . VAL A 1 187 ? -7.847 27.120 -24.332 1.00 75.06 187 VAL A N 1
ATOM 1392 C CA . VAL A 1 187 ? -8.059 25.810 -24.933 1.00 75.06 187 VAL A CA 1
ATOM 1393 C C . VAL A 1 187 ? -9.404 25.261 -24.480 1.00 75.06 187 VAL A C 1
ATOM 1395 O O . VAL A 1 187 ? -9.737 25.321 -23.302 1.00 75.06 187 VAL A O 1
ATOM 1398 N N . VAL A 1 188 ? -10.164 24.705 -25.418 1.00 71.81 188 VAL A N 1
ATOM 1399 C CA . VAL A 1 188 ? -11.479 24.106 -25.193 1.00 71.81 188 VAL A CA 1
ATOM 1400 C C . VAL A 1 188 ? -11.395 22.609 -25.460 1.00 71.81 188 VAL A C 1
ATOM 1402 O O . VAL A 1 188 ? -10.993 22.199 -26.548 1.00 71.81 188 VAL A O 1
ATOM 1405 N N . GLY A 1 189 ? -11.770 21.800 -24.473 1.00 76.56 189 GLY A N 1
ATOM 1406 C CA . GLY A 1 189 ? -11.946 20.356 -24.561 1.00 76.56 189 GLY A CA 1
ATOM 1407 C C . GLY A 1 189 ? -13.429 19.989 -24.577 1.00 76.56 189 GLY A C 1
ATOM 1408 O O . GLY A 1 189 ? -14.155 20.310 -23.638 1.00 76.56 189 GLY A O 1
ATOM 1409 N N . VAL A 1 190 ? -13.874 19.283 -25.615 1.00 71.31 190 VAL A N 1
ATOM 1410 C CA . VAL A 1 190 ? -15.265 18.829 -25.781 1.00 71.31 190 VAL A CA 1
ATOM 1411 C C . VAL A 1 190 ? -15.311 17.295 -25.809 1.00 71.31 190 VAL A C 1
ATOM 1413 O O . VAL A 1 190 ? -14.539 16.698 -26.554 1.00 71.31 190 VAL A O 1
ATOM 1416 N N . PRO A 1 191 ? -16.190 16.612 -25.056 1.00 69.69 191 PRO A N 1
ATOM 1417 C CA . PRO A 1 191 ? -16.272 15.150 -25.074 1.00 69.69 191 PRO A CA 1
ATOM 1418 C C . PRO A 1 191 ? -16.584 14.591 -26.474 1.00 69.69 191 PRO A C 1
ATOM 1420 O O . PRO A 1 191 ? -17.509 15.046 -27.152 1.00 69.69 191 PRO A O 1
ATOM 1423 N N . LEU A 1 192 ? -15.867 13.552 -26.912 1.00 65.62 192 LEU A N 1
ATOM 1424 C CA . LEU A 1 192 ? -16.182 12.841 -28.156 1.00 65.62 192 LEU A CA 1
ATOM 1425 C C . LEU A 1 192 ? -17.466 12.003 -27.978 1.00 65.62 192 LEU A C 1
ATOM 1427 O O . LEU A 1 192 ? -17.458 10.968 -27.307 1.00 65.62 192 LEU A O 1
ATOM 1431 N N . ARG A 1 193 ? -18.584 12.401 -28.608 1.00 55.94 193 ARG A N 1
ATOM 1432 C CA . ARG A 1 193 ? -19.826 11.600 -28.620 1.00 55.94 193 ARG A CA 1
ATOM 1433 C C . ARG A 1 193 ? -19.599 10.268 -29.354 1.00 55.94 193 ARG A C 1
ATOM 1435 O O . ARG A 1 193 ? -19.503 10.242 -30.581 1.00 55.94 193 ARG A O 1
ATOM 1442 N N . ARG A 1 194 ? -19.573 9.139 -28.633 1.00 43.34 194 ARG A N 1
ATOM 1443 C CA . ARG A 1 194 ? -19.676 7.801 -29.249 1.00 43.34 194 ARG A CA 1
ATOM 1444 C C . ARG A 1 194 ? -21.087 7.630 -29.822 1.00 43.34 194 ARG A C 1
ATOM 1446 O O . ARG A 1 194 ? -22.035 7.455 -29.062 1.00 43.34 194 ARG A O 1
ATOM 1453 N N . LYS A 1 195 ? -21.238 7.660 -31.150 1.00 32.19 195 LYS A N 1
ATOM 1454 C CA . LYS A 1 195 ? -22.467 7.189 -31.808 1.00 32.19 195 LYS A CA 1
ATOM 1455 C C . LYS A 1 195 ? -22.568 5.672 -31.615 1.00 32.19 195 LYS A C 1
ATOM 1457 O O . LYS A 1 195 ? -21.886 4.916 -32.295 1.00 32.19 195 LYS A O 1
ATOM 1462 N N . PHE A 1 196 ? -23.400 5.243 -30.672 1.00 27.94 196 PHE A N 1
ATOM 1463 C CA . PHE A 1 196 ? -23.918 3.878 -30.617 1.00 27.94 196 PHE A CA 1
ATOM 1464 C C . PHE A 1 196 ? -25.054 3.786 -31.647 1.00 27.94 196 PHE A C 1
ATOM 1466 O O . PHE A 1 196 ? -26.099 4.404 -31.463 1.00 27.94 196 PHE A O 1
ATOM 1473 N N . LEU A 1 197 ? -24.831 3.072 -32.751 1.00 29.41 197 LEU A N 1
ATOM 1474 C CA . LEU A 1 197 ? -25.872 2.691 -33.708 1.00 29.41 197 LEU A CA 1
ATOM 1475 C C . LEU A 1 197 ? -26.158 1.202 -33.503 1.00 29.41 197 LEU A C 1
ATOM 1477 O O . LEU A 1 197 ? -25.282 0.368 -33.714 1.00 29.41 197 LEU A O 1
ATOM 1481 N N . TRP A 1 198 ? -27.368 0.889 -33.046 1.00 28.53 198 TRP A N 1
ATOM 1482 C CA . TRP A 1 198 ? -27.926 -0.461 -33.072 1.00 28.53 198 TRP A CA 1
ATOM 1483 C C . TRP A 1 198 ? -28.366 -0.805 -34.504 1.00 28.53 198 TRP A C 1
ATOM 1485 O O . TRP A 1 198 ? -29.064 -0.017 -35.138 1.00 28.53 198 TRP A O 1
ATOM 1495 N N . GLY A 1 199 ? -27.986 -1.989 -34.984 1.00 27.25 199 GLY A N 1
ATOM 1496 C CA . GLY A 1 199 ? -28.483 -2.641 -36.200 1.00 27.25 199 GLY A CA 1
ATOM 1497 C C . GLY A 1 199 ? -28.168 -4.147 -36.130 1.00 27.25 199 GLY A C 1
ATOM 1498 O O . GLY A 1 199 ? -27.144 -4.497 -35.536 1.00 27.25 199 GLY A O 1
ATOM 1499 N N . PRO A 1 200 ? -29.038 -5.045 -36.636 1.00 28.17 200 PRO A N 1
ATOM 1500 C CA . PRO A 1 200 ? -28.934 -6.480 -36.387 1.00 28.17 200 PRO A CA 1
ATOM 1501 C C . PRO A 1 200 ? -27.854 -7.152 -37.251 1.00 28.17 200 PRO A C 1
ATOM 1503 O O . PRO A 1 200 ? -27.412 -6.623 -38.267 1.00 28.17 200 PRO A O 1
ATOM 1506 N N . ALA A 1 201 ? -27.414 -8.316 -36.775 1.00 38.78 201 ALA A N 1
ATOM 1507 C CA . ALA A 1 201 ? -26.180 -9.016 -37.114 1.00 38.78 201 ALA A CA 1
ATOM 1508 C C . ALA A 1 201 ? -25.891 -9.251 -38.612 1.00 38.78 201 ALA A C 1
ATOM 1510 O O . ALA A 1 201 ? -26.712 -9.785 -39.350 1.00 38.78 201 ALA A O 1
ATOM 1511 N N . SER A 1 202 ? -24.637 -8.997 -38.996 1.00 26.92 202 SER A N 1
ATOM 1512 C CA . SER A 1 202 ? -23.926 -9.706 -40.063 1.00 26.92 202 SER A CA 1
ATOM 1513 C C . SER A 1 202 ? -22.440 -9.731 -39.710 1.00 26.92 202 SER A C 1
ATOM 1515 O O . SER A 1 202 ? -21.836 -8.697 -39.428 1.00 26.92 202 SER A O 1
ATOM 1517 N N . ALA A 1 203 ? -21.885 -10.937 -39.664 1.00 38.41 203 ALA A N 1
ATOM 1518 C CA . ALA A 1 203 ? -20.527 -11.246 -39.255 1.00 38.41 203 ALA A CA 1
ATOM 1519 C C . ALA A 1 203 ? -19.475 -10.490 -40.082 1.00 38.41 203 ALA A C 1
ATOM 1521 O O . ALA A 1 203 ? -19.519 -10.507 -41.306 1.00 38.41 203 ALA A O 1
ATOM 1522 N N . VAL A 1 204 ? -18.545 -9.842 -39.377 1.00 29.27 204 VAL A N 1
ATOM 1523 C CA . VAL A 1 204 ? -17.080 -9.832 -39.562 1.00 29.27 204 VAL A CA 1
ATOM 1524 C C . VAL A 1 204 ? -16.567 -8.683 -38.688 1.00 29.27 204 VAL A C 1
ATOM 1526 O O . VAL A 1 204 ? -16.782 -7.508 -38.975 1.00 29.27 204 VAL A O 1
ATOM 1529 N N . ALA A 1 205 ? -15.934 -9.024 -37.566 1.00 28.80 205 ALA A N 1
ATOM 1530 C CA . ALA A 1 205 ? -15.315 -8.042 -36.687 1.00 28.80 205 ALA A CA 1
ATOM 1531 C C . ALA A 1 205 ? -14.077 -7.438 -37.377 1.00 28.80 205 ALA A C 1
ATOM 1533 O O . ALA A 1 205 ? -13.157 -8.193 -37.702 1.00 28.80 205 ALA A O 1
ATOM 1534 N N . PRO A 1 206 ? -13.977 -6.108 -37.570 1.00 31.80 206 PRO A N 1
ATOM 1535 C CA . PRO A 1 206 ? -12.688 -5.494 -37.827 1.00 31.80 206 PRO A CA 1
ATOM 1536 C C . PRO A 1 206 ? -11.902 -5.541 -36.516 1.00 31.80 206 PRO A C 1
ATOM 1538 O O . PRO A 1 206 ? -12.240 -4.884 -35.529 1.00 31.80 206 PRO A O 1
ATOM 1541 N N . SER A 1 207 ? -10.876 -6.387 -36.497 1.00 27.69 207 SER A N 1
ATOM 1542 C CA . SER A 1 207 ? -9.945 -6.513 -35.383 1.00 27.69 207 SER A CA 1
ATOM 1543 C C . SER A 1 207 ? -9.360 -5.143 -35.014 1.00 27.69 207 SER A C 1
ATOM 1545 O O . SER A 1 207 ? -8.955 -4.401 -35.916 1.00 27.69 207 SER A O 1
ATOM 1547 N N . PRO A 1 208 ? -9.285 -4.804 -33.714 1.00 31.22 208 PRO A N 1
ATOM 1548 C CA . PRO A 1 208 ? -8.694 -3.551 -33.268 1.00 31.22 208 PRO A CA 1
ATOM 1549 C C . PRO A 1 208 ? -7.236 -3.459 -33.743 1.00 31.22 208 PRO A C 1
ATOM 1551 O O . PRO A 1 208 ? -6.578 -4.496 -33.888 1.00 31.22 208 PRO A O 1
ATOM 1554 N N . PRO A 1 209 ? -6.697 -2.245 -33.972 1.00 29.47 209 PRO A N 1
ATOM 1555 C CA . PRO A 1 209 ? -5.270 -2.082 -34.206 1.00 29.47 209 PRO A CA 1
ATOM 1556 C C . PRO A 1 209 ? -4.511 -2.713 -33.032 1.00 29.47 209 PRO A C 1
ATOM 1558 O O . PRO A 1 209 ? -4.630 -2.284 -31.883 1.00 29.47 209 PRO A O 1
ATOM 1561 N N . LYS A 1 210 ? -3.772 -3.785 -33.335 1.00 32.22 210 LYS A N 1
ATOM 1562 C CA . LYS A 1 210 ? -2.993 -4.584 -32.387 1.00 32.22 210 LYS A CA 1
ATOM 1563 C C . LYS A 1 210 ? -1.756 -3.811 -31.935 1.00 32.22 210 LYS A C 1
ATOM 1565 O O . LYS A 1 210 ? -0.654 -4.074 -32.391 1.00 32.22 210 LYS A O 1
ATOM 1570 N N . PHE A 1 211 ? -1.946 -2.877 -31.019 1.00 31.22 211 PHE A N 1
ATOM 1571 C CA . PHE A 1 211 ? -0.953 -2.585 -29.988 1.00 31.22 211 PHE A CA 1
ATOM 1572 C C . PHE A 1 211 ? -1.667 -2.481 -28.639 1.00 31.22 211 PHE A C 1
ATOM 1574 O O . PHE A 1 211 ? -1.546 -1.511 -27.900 1.00 31.22 211 PHE A O 1
ATOM 1581 N N . SER A 1 212 ? -2.435 -3.519 -28.309 1.00 28.98 212 SER A N 1
ATOM 1582 C CA . SER A 1 212 ? -2.538 -3.937 -26.921 1.00 28.98 212 SER A CA 1
ATOM 1583 C C . SER A 1 212 ? -1.248 -4.689 -26.609 1.00 28.98 212 SER A C 1
ATOM 1585 O O . SER A 1 212 ? -0.994 -5.741 -27.197 1.00 28.98 212 SER A O 1
ATOM 1587 N N . LEU A 1 213 ? -0.435 -4.183 -25.682 1.00 34.44 213 LEU A N 1
ATOM 1588 C CA . LEU A 1 213 ? 0.356 -5.087 -24.852 1.00 34.44 213 LEU A CA 1
ATOM 1589 C C . LEU A 1 213 ? -0.674 -5.953 -24.121 1.00 34.44 213 LEU A C 1
ATOM 1591 O O . LEU A 1 213 ? -1.212 -5.573 -23.083 1.00 34.44 213 LEU A O 1
ATOM 1595 N N . GLU A 1 214 ? -1.061 -7.062 -24.750 1.00 33.06 214 GLU A N 1
ATOM 1596 C CA . GLU A 1 214 ? -1.811 -8.105 -24.079 1.00 33.06 214 GLU A CA 1
ATOM 1597 C C . GLU A 1 214 ? -0.951 -8.519 -22.890 1.00 33.06 214 GLU A C 1
ATOM 1599 O O . GLU A 1 214 ? 0.187 -8.957 -23.065 1.00 33.06 214 GLU A O 1
ATOM 1604 N N . ARG A 1 215 ? -1.481 -8.357 -21.674 1.00 41.28 215 ARG A N 1
ATOM 1605 C CA . ARG A 1 215 ? -0.951 -9.055 -20.505 1.00 41.28 215 ARG A CA 1
ATOM 1606 C C . ARG A 1 215 ? -1.177 -10.541 -20.742 1.00 41.28 215 ARG A C 1
ATOM 1608 O O . ARG A 1 215 ? -2.191 -11.095 -20.332 1.00 41.28 215 ARG A O 1
ATOM 1615 N N . ARG A 1 216 ? -0.258 -11.168 -21.465 1.00 39.72 216 ARG A N 1
ATOM 1616 C CA . ARG A 1 216 ? -0.116 -12.612 -21.475 1.00 39.72 216 ARG A CA 1
ATOM 1617 C C . ARG A 1 216 ? 0.923 -12.925 -20.419 1.00 39.72 216 ARG A C 1
ATOM 1619 O O . ARG A 1 216 ? 2.105 -12.682 -20.644 1.00 39.72 216 ARG A O 1
ATOM 1626 N N . CYS A 1 217 ? 0.490 -13.492 -19.297 1.00 42.12 217 CYS A N 1
ATOM 1627 C CA . CYS A 1 217 ? 1.353 -14.443 -18.615 1.00 42.12 217 CYS A CA 1
ATOM 1628 C C . CYS A 1 217 ? 1.559 -15.567 -19.632 1.00 42.12 217 CYS A C 1
ATOM 1630 O O . CYS A 1 217 ? 0.691 -16.420 -19.803 1.00 42.12 217 CYS A O 1
ATOM 1632 N N . MET A 1 218 ? 2.614 -15.472 -20.438 1.00 43.06 218 MET A N 1
ATOM 1633 C CA . MET A 1 218 ? 2.995 -16.592 -21.274 1.00 43.06 218 MET A CA 1
ATOM 1634 C C . MET A 1 218 ? 3.583 -17.613 -20.315 1.00 43.06 218 MET A C 1
ATOM 1636 O O . MET A 1 218 ? 4.637 -17.365 -19.731 1.00 43.06 218 MET A O 1
ATOM 1640 N N . ASP A 1 219 ? 2.908 -18.752 -20.157 1.00 44.41 219 ASP A N 1
ATOM 1641 C CA . ASP A 1 219 ? 3.632 -19.982 -19.868 1.00 44.41 219 ASP A CA 1
ATOM 1642 C C . ASP A 1 219 ? 4.638 -20.107 -21.006 1.00 44.41 219 ASP A C 1
ATOM 1644 O O . ASP A 1 219 ? 4.284 -20.437 -22.139 1.00 44.41 219 ASP A O 1
ATOM 1648 N N . LEU A 1 220 ? 5.874 -19.681 -20.744 1.00 47.16 220 LEU A N 1
ATOM 1649 C CA . LEU A 1 220 ? 6.945 -19.695 -21.723 1.00 47.16 220 LEU A CA 1
ATOM 1650 C C . LEU A 1 220 ? 7.310 -21.159 -21.978 1.00 47.16 220 LEU A C 1
ATOM 1652 O O . LEU A 1 220 ? 8.328 -21.652 -21.494 1.00 47.16 220 LEU A O 1
ATOM 1656 N N . ALA A 1 221 ? 6.505 -21.851 -22.783 1.00 46.56 221 ALA A N 1
ATOM 1657 C CA . ALA A 1 221 ? 7.023 -22.916 -23.617 1.00 46.56 221 ALA A CA 1
ATOM 1658 C C . ALA A 1 221 ? 8.238 -22.329 -24.351 1.00 46.56 221 ALA A C 1
ATOM 1660 O O . ALA A 1 221 ? 8.187 -21.207 -24.865 1.00 46.56 221 ALA A O 1
ATOM 1661 N N . ALA A 1 222 ? 9.370 -23.027 -24.301 1.00 47.84 222 ALA A N 1
ATOM 1662 C CA . ALA A 1 222 ? 10.644 -22.521 -24.793 1.00 47.84 222 ALA A CA 1
ATOM 1663 C C . ALA A 1 222 ? 10.544 -22.133 -26.286 1.00 47.84 222 ALA A C 1
ATOM 1665 O O . ALA A 1 222 ? 10.656 -22.990 -27.153 1.00 47.84 222 ALA A O 1
ATOM 1666 N N . GLY A 1 223 ? 10.312 -20.851 -26.600 1.00 52.16 223 GLY A N 1
ATOM 1667 C CA . GLY A 1 223 ? 10.235 -20.394 -27.993 1.00 52.16 223 GLY A CA 1
ATOM 1668 C C . GLY A 1 223 ? 9.767 -18.951 -28.200 1.00 52.16 223 GLY A C 1
ATOM 1669 O O . GLY A 1 223 ? 10.448 -18.183 -28.880 1.00 52.16 223 GLY A O 1
ATOM 1670 N N . GLU A 1 224 ? 8.665 -18.530 -27.576 1.00 54.66 224 GLU A N 1
ATOM 1671 C CA . GLU A 1 224 ? 8.039 -17.225 -27.857 1.00 54.66 224 GLU A CA 1
ATOM 1672 C C . GLU A 1 224 ? 8.268 -16.218 -26.720 1.00 54.66 224 GLU A C 1
ATOM 1674 O O . GLU A 1 224 ? 7.470 -16.098 -25.798 1.00 54.66 224 GLU A O 1
ATOM 1679 N N . ARG A 1 225 ? 9.376 -15.465 -26.766 1.00 61.34 225 ARG A N 1
ATOM 1680 C CA . ARG A 1 225 ? 9.574 -14.293 -25.886 1.00 61.34 225 ARG A CA 1
ATOM 1681 C C . ARG A 1 225 ? 9.437 -13.002 -26.694 1.00 61.34 225 ARG A C 1
ATOM 1683 O O . ARG A 1 225 ? 9.962 -12.958 -27.813 1.00 61.34 225 ARG A O 1
ATOM 1690 N N . PRO A 1 226 ? 8.794 -11.951 -26.152 1.00 67.69 226 PRO A N 1
ATOM 1691 C CA . PRO A 1 226 ? 8.712 -10.655 -26.817 1.00 67.69 226 PRO A CA 1
ATOM 1692 C C . PRO A 1 226 ? 10.101 -9.997 -26.874 1.00 67.69 226 PRO A C 1
ATOM 1694 O O . PRO A 1 226 ? 11.062 -10.465 -26.261 1.00 67.69 226 PRO A O 1
ATOM 1697 N N . ASN A 1 227 ? 10.229 -8.899 -27.621 1.00 72.69 227 ASN A N 1
ATOM 1698 C CA . ASN A 1 227 ? 11.526 -8.242 -27.785 1.00 72.69 227 ASN A CA 1
ATOM 1699 C C . ASN A 1 227 ? 12.038 -7.556 -26.509 1.00 72.69 227 ASN A C 1
ATOM 1701 O O . ASN A 1 227 ? 13.249 -7.453 -26.344 1.00 72.69 227 ASN A O 1
ATOM 1705 N N . THR A 1 228 ? 11.141 -7.136 -25.617 1.00 76.06 228 THR A N 1
ATOM 1706 C CA . THR A 1 228 ? 11.446 -6.536 -24.311 1.00 76.06 228 THR A CA 1
ATOM 1707 C C . THR A 1 228 ? 10.439 -7.073 -23.292 1.00 76.06 228 THR A C 1
ATOM 1709 O O . THR A 1 228 ? 9.245 -7.122 -23.590 1.00 76.06 228 THR A O 1
ATOM 1712 N N . TRP A 1 229 ? 10.904 -7.522 -22.124 1.00 77.12 229 TRP A N 1
ATOM 1713 C CA . TRP A 1 229 ? 10.060 -8.066 -21.053 1.00 77.12 229 TRP A CA 1
ATOM 1714 C C . TRP A 1 229 ? 10.692 -7.896 -19.670 1.00 77.12 229 TRP A C 1
ATOM 1716 O O . TRP A 1 229 ? 11.900 -7.702 -19.550 1.00 77.12 229 TRP A O 1
ATOM 1726 N N . ALA A 1 230 ? 9.873 -8.002 -18.624 1.00 78.88 230 ALA A N 1
ATOM 1727 C CA . ALA A 1 230 ? 10.348 -8.246 -17.268 1.00 78.88 230 ALA A CA 1
ATOM 1728 C C . ALA A 1 230 ? 10.077 -9.712 -16.904 1.00 78.88 230 ALA A C 1
ATOM 1730 O O . ALA A 1 230 ? 9.063 -10.270 -17.307 1.00 78.88 230 ALA A O 1
ATOM 1731 N N . GLU A 1 231 ? 11.003 -10.341 -16.191 1.00 82.19 231 GLU A N 1
ATOM 1732 C CA . GLU A 1 231 ? 10.824 -11.652 -15.573 1.00 82.19 231 GLU A CA 1
ATOM 1733 C C . GLU A 1 231 ? 10.770 -11.457 -14.063 1.00 82.19 231 GLU A C 1
ATOM 1735 O O . GLU A 1 231 ? 11.680 -10.850 -13.493 1.00 82.19 231 GLU A O 1
ATOM 1740 N N . VAL A 1 232 ? 9.734 -11.998 -13.428 1.00 83.81 232 VAL A N 1
ATOM 1741 C CA . VAL A 1 232 ? 9.603 -12.048 -11.971 1.00 83.81 232 VAL A CA 1
ATOM 1742 C C . VAL A 1 232 ? 9.803 -13.490 -11.518 1.00 83.81 232 VAL A C 1
ATOM 1744 O O . VAL A 1 232 ? 8.979 -14.362 -11.795 1.00 83.81 232 VAL A O 1
ATOM 1747 N N . ASP A 1 233 ? 10.912 -13.771 -10.831 1.00 85.38 233 ASP A N 1
ATOM 1748 C CA . ASP A 1 233 ? 11.215 -15.130 -10.376 1.00 85.38 233 ASP A CA 1
ATOM 1749 C C . ASP A 1 233 ? 10.501 -15.434 -9.053 1.00 85.38 233 ASP A C 1
ATOM 1751 O O . ASP A 1 233 ? 10.964 -15.109 -7.955 1.00 85.38 233 ASP A O 1
ATOM 1755 N N . GLY A 1 234 ? 9.360 -16.116 -9.163 1.00 88.38 234 GLY A N 1
ATOM 1756 C CA . GLY A 1 234 ? 8.592 -16.575 -8.010 1.00 88.38 234 GLY A CA 1
ATOM 1757 C C . GLY A 1 234 ? 9.332 -17.580 -7.116 1.00 88.38 234 GLY A C 1
ATOM 1758 O O . GLY A 1 234 ? 8.911 -17.791 -5.983 1.00 88.38 234 GLY A O 1
ATOM 1759 N N . ARG A 1 235 ? 10.422 -18.221 -7.564 1.00 90.31 235 ARG A N 1
ATOM 1760 C CA . ARG A 1 235 ? 11.272 -19.049 -6.685 1.00 90.31 235 ARG A CA 1
ATOM 1761 C C . ARG A 1 235 ? 12.122 -18.160 -5.789 1.00 90.31 235 ARG A C 1
ATOM 1763 O O . ARG A 1 235 ? 12.126 -18.382 -4.584 1.00 90.31 235 ARG A O 1
ATOM 1770 N N . VAL A 1 236 ? 12.741 -17.124 -6.358 1.00 92.06 236 VAL A N 1
ATOM 1771 C CA . VAL A 1 236 ? 13.541 -16.149 -5.599 1.00 92.06 236 VAL A CA 1
ATOM 1772 C C . VAL A 1 236 ? 12.658 -15.388 -4.614 1.00 92.06 236 VAL A C 1
ATOM 1774 O O . VAL A 1 236 ? 13.049 -15.193 -3.472 1.00 92.06 236 VAL A O 1
ATOM 1777 N N . LEU A 1 237 ? 11.424 -15.034 -4.993 1.00 93.44 237 LEU A N 1
ATOM 1778 C CA . LEU A 1 237 ? 10.487 -14.390 -4.066 1.00 93.44 237 LEU A CA 1
ATOM 1779 C C . LEU A 1 237 ? 10.166 -15.275 -2.844 1.00 93.44 237 LEU A C 1
ATOM 1781 O O . LEU A 1 237 ? 10.091 -14.781 -1.719 1.00 93.44 237 LEU A O 1
ATOM 1785 N N . ARG A 1 238 ? 10.016 -16.591 -3.046 1.00 94.62 238 ARG A N 1
ATOM 1786 C CA . ARG A 1 238 ? 9.808 -17.562 -1.956 1.00 94.62 238 ARG A CA 1
ATOM 1787 C C . ARG A 1 238 ? 11.052 -17.757 -1.104 1.00 94.62 238 ARG A C 1
ATOM 1789 O O . ARG A 1 238 ? 10.952 -17.828 0.117 1.00 94.62 238 ARG A O 1
ATOM 1796 N N . GLU A 1 239 ? 12.209 -17.829 -1.745 1.00 94.75 239 GLU A N 1
ATOM 1797 C CA . GLU A 1 239 ? 13.496 -17.916 -1.065 1.00 94.75 239 GLU A CA 1
ATOM 1798 C C . GLU A 1 239 ? 13.749 -16.673 -0.209 1.00 94.75 239 GLU A C 1
ATOM 1800 O O . GLU A 1 239 ? 14.106 -16.800 0.954 1.00 94.75 239 GLU A O 1
ATOM 1805 N N . ASN A 1 240 ? 13.443 -15.479 -0.716 1.00 95.69 240 ASN A N 1
ATOM 1806 C CA . ASN A 1 240 ? 13.531 -14.239 0.048 1.00 95.69 240 ASN A CA 1
ATOM 1807 C C . ASN A 1 240 ? 12.623 -14.257 1.280 1.00 95.69 240 ASN A C 1
ATOM 1809 O O . ASN A 1 240 ? 13.049 -13.816 2.345 1.00 95.69 240 ASN A O 1
ATOM 1813 N N . LEU A 1 241 ? 11.399 -14.789 1.170 1.00 95.88 241 LEU A N 1
ATOM 1814 C CA . LEU A 1 241 ? 10.506 -14.937 2.327 1.00 95.88 241 LEU A CA 1
ATOM 1815 C C . LEU A 1 241 ? 11.131 -15.851 3.380 1.00 95.88 241 LEU A C 1
ATOM 1817 O O . LEU A 1 241 ? 11.123 -15.522 4.565 1.00 95.88 241 LEU A O 1
ATOM 1821 N N . HIS A 1 242 ? 11.718 -16.964 2.942 1.00 93.94 242 HIS A N 1
ATOM 1822 C CA . HIS A 1 242 ? 12.436 -17.875 3.823 1.00 93.94 242 HIS A CA 1
ATOM 1823 C C . HIS A 1 242 ? 13.658 -17.205 4.471 1.00 93.94 242 HIS A C 1
ATOM 1825 O O . HIS A 1 242 ? 13.788 -17.245 5.690 1.00 93.94 242 HIS A O 1
ATOM 1831 N N . ILE A 1 243 ? 14.504 -16.520 3.695 1.00 93.19 243 ILE A N 1
ATOM 1832 C CA . ILE A 1 243 ? 15.674 -15.776 4.185 1.00 93.19 243 ILE A CA 1
ATOM 1833 C C . ILE A 1 243 ? 15.257 -14.766 5.255 1.00 93.19 243 ILE A C 1
ATOM 1835 O O . ILE A 1 243 ? 15.870 -14.720 6.322 1.00 93.19 243 ILE A O 1
ATOM 1839 N N . VAL A 1 244 ? 14.214 -13.972 5.003 1.00 93.69 244 VAL A N 1
ATOM 1840 C CA . VAL A 1 244 ? 13.736 -12.967 5.963 1.00 93.69 244 VAL A CA 1
ATOM 1841 C C . VAL A 1 244 ? 13.228 -13.634 7.244 1.00 93.69 244 VAL A C 1
ATOM 1843 O O . VAL A 1 244 ? 13.625 -13.207 8.326 1.00 93.69 244 VAL A O 1
ATOM 1846 N N . ARG A 1 245 ? 12.431 -14.711 7.147 1.00 93.50 245 ARG A N 1
ATOM 1847 C CA . ARG A 1 245 ? 11.978 -15.483 8.322 1.00 93.50 245 ARG A CA 1
ATOM 1848 C C . ARG A 1 245 ? 13.155 -16.002 9.146 1.00 93.50 245 ARG A C 1
ATOM 1850 O O . ARG A 1 245 ? 13.198 -15.781 10.350 1.00 93.50 245 ARG A O 1
ATOM 1857 N N . MET A 1 246 ? 14.134 -16.626 8.497 1.00 91.44 246 MET A N 1
ATOM 1858 C CA . MET A 1 246 ? 15.313 -17.188 9.162 1.00 91.44 246 MET A CA 1
ATOM 1859 C C . MET A 1 246 ? 16.102 -16.128 9.938 1.00 91.44 246 MET A C 1
ATOM 1861 O O . MET A 1 246 ? 16.508 -16.365 11.075 1.00 91.44 246 MET A O 1
ATOM 1865 N N . HIS A 1 247 ? 16.311 -14.949 9.350 1.00 90.81 247 HIS A N 1
ATOM 1866 C CA . HIS A 1 247 ? 17.028 -13.872 10.030 1.00 90.81 247 HIS A CA 1
ATOM 1867 C C . HIS A 1 247 ? 16.228 -13.275 11.188 1.00 90.81 247 HIS A C 1
ATOM 1869 O O . HIS A 1 247 ? 16.801 -13.043 12.251 1.00 90.81 247 HIS A O 1
ATOM 1875 N N . LEU A 1 248 ? 14.921 -13.057 11.010 1.00 90.12 248 LEU A N 1
ATOM 1876 C CA . LEU A 1 248 ? 14.062 -12.553 12.082 1.00 90.12 248 LEU A CA 1
ATOM 1877 C C . LEU A 1 248 ? 14.004 -13.535 13.259 1.00 90.12 248 LEU A C 1
ATOM 1879 O O . LEU A 1 248 ? 14.213 -13.113 14.391 1.00 90.12 248 LEU A O 1
ATOM 1883 N N . GLY A 1 249 ? 13.827 -14.836 13.001 1.00 87.88 249 GLY A N 1
ATOM 1884 C CA . GLY A 1 249 ? 13.818 -15.863 14.050 1.00 87.88 249 GLY A CA 1
ATOM 1885 C C . GLY A 1 249 ? 15.124 -15.907 14.855 1.00 87.88 249 GLY A C 1
ATOM 1886 O O . GLY A 1 249 ? 15.096 -15.976 16.081 1.00 87.88 249 GLY A O 1
ATOM 1887 N N . ARG A 1 250 ? 16.282 -15.769 14.190 1.00 85.31 250 ARG A N 1
ATOM 1888 C CA . ARG A 1 250 ? 17.592 -15.679 14.869 1.00 85.31 250 ARG A CA 1
ATOM 1889 C C . ARG A 1 250 ? 17.740 -14.413 15.707 1.00 85.31 250 ARG A C 1
ATOM 1891 O O . ARG A 1 250 ? 18.229 -14.480 16.829 1.00 85.31 250 ARG A O 1
ATOM 1898 N N . SER A 1 251 ? 17.323 -13.267 15.171 1.00 81.75 251 SER A N 1
ATOM 1899 C CA . SER A 1 251 ? 17.411 -11.984 15.880 1.00 81.75 251 SER A CA 1
ATOM 1900 C C . SER A 1 251 ? 16.549 -11.942 17.144 1.00 81.75 251 SER A C 1
ATOM 1902 O O . SER A 1 251 ? 16.778 -11.097 18.002 1.00 81.75 251 SER A O 1
ATOM 1904 N N . MET A 1 252 ? 15.564 -12.834 17.249 1.00 75.56 252 MET A N 1
ATOM 1905 C CA . MET A 1 252 ? 14.622 -12.920 18.365 1.00 75.56 252 MET A CA 1
ATOM 1906 C C . MET A 1 252 ? 14.986 -14.021 19.377 1.00 75.56 252 MET A C 1
ATOM 1908 O O . MET A 1 252 ? 14.183 -14.344 20.245 1.00 75.56 252 MET A O 1
ATOM 1912 N N . GLY A 1 253 ? 16.190 -14.601 19.283 1.00 67.12 253 GLY A N 1
ATOM 1913 C CA . GLY A 1 253 ? 16.679 -15.615 20.225 1.00 67.12 253 GLY A CA 1
ATOM 1914 C C . GLY A 1 253 ? 16.183 -17.042 19.963 1.00 67.12 253 GLY A C 1
ATOM 1915 O O . GLY A 1 253 ? 16.436 -17.922 20.783 1.00 67.12 253 GLY A O 1
ATOM 1916 N N . GLY A 1 254 ? 15.503 -17.291 18.838 1.00 66.06 254 GLY A N 1
ATOM 1917 C CA . GLY A 1 254 ? 15.147 -18.641 18.400 1.00 66.06 254 GLY A CA 1
ATOM 1918 C C . GLY A 1 254 ? 16.362 -19.435 17.909 1.00 66.06 254 GLY A C 1
ATOM 1919 O O . GLY A 1 254 ? 17.421 -18.876 17.611 1.00 66.06 254 GLY A O 1
ATOM 1920 N N . ASN A 1 255 ? 16.193 -20.746 17.717 1.00 62.28 255 ASN A N 1
ATOM 1921 C CA . ASN A 1 255 ? 17.245 -21.631 17.184 1.00 62.28 255 ASN A CA 1
ATOM 1922 C C . ASN A 1 255 ? 17.536 -21.375 15.690 1.00 62.28 255 ASN A C 1
ATOM 1924 O O . ASN A 1 255 ? 18.321 -22.083 15.055 1.00 62.28 255 ASN A O 1
ATOM 1928 N N . GLY A 1 256 ? 16.896 -20.354 15.117 1.00 59.19 256 GLY A N 1
ATOM 1929 C CA . GLY A 1 256 ? 17.003 -19.975 13.724 1.00 59.19 256 GLY A CA 1
ATOM 1930 C C . GLY A 1 256 ? 16.197 -20.877 12.806 1.00 59.19 256 GLY A C 1
ATOM 1931 O O . GLY A 1 256 ? 16.562 -20.971 11.641 1.00 59.19 256 GLY A O 1
ATOM 1932 N N . GLY A 1 257 ? 15.148 -21.542 13.303 1.00 60.47 257 GLY A N 1
ATOM 1933 C CA . GLY A 1 257 ? 14.144 -22.191 12.463 1.00 60.47 257 GLY A CA 1
ATOM 1934 C C . GLY A 1 257 ? 13.143 -21.167 11.921 1.00 60.47 257 GLY A C 1
ATOM 1935 O O . GLY A 1 257 ? 12.891 -20.138 12.543 1.00 60.47 257 GLY A O 1
ATOM 1936 N N . SER A 1 258 ? 12.536 -21.432 10.761 1.00 61.25 258 SER A N 1
ATOM 1937 C CA . SER A 1 258 ? 11.546 -20.513 10.174 1.00 61.25 258 SER A CA 1
ATOM 1938 C C . SER A 1 258 ? 10.236 -20.410 10.965 1.00 61.25 258 SER A C 1
ATOM 1940 O O . SER A 1 258 ? 9.455 -19.504 10.694 1.00 61.25 258 SER A O 1
ATOM 1942 N N . GLU A 1 259 ? 9.988 -21.340 11.891 1.00 66.38 259 GLU A N 1
ATOM 1943 C CA . GLU A 1 259 ? 8.822 -21.354 12.790 1.00 66.38 259 GLU A CA 1
ATOM 1944 C C . GLU A 1 259 ? 8.991 -20.406 13.989 1.00 66.38 259 GLU A C 1
ATOM 1946 O O . GLU A 1 259 ? 7.995 -19.978 14.560 1.00 66.38 259 GLU A O 1
ATOM 1951 N N . ASP A 1 260 ? 10.229 -20.007 14.308 1.00 73.12 260 ASP A N 1
ATOM 1952 C CA . ASP A 1 260 ? 10.539 -19.043 15.376 1.00 73.12 260 ASP A CA 1
ATOM 1953 C C . ASP A 1 260 ? 10.355 -17.583 14.915 1.00 73.12 260 ASP A C 1
ATOM 1955 O O . ASP A 1 260 ? 10.539 -16.638 15.684 1.00 73.12 260 ASP A O 1
ATOM 1959 N N . ALA A 1 261 ? 10.067 -17.374 13.627 1.00 82.56 261 ALA A N 1
ATOM 1960 C CA . ALA A 1 261 ? 9.914 -16.046 13.061 1.00 82.56 261 ALA A CA 1
ATOM 1961 C C . ALA A 1 261 ? 8.551 -15.443 13.446 1.00 82.56 261 ALA A C 1
ATOM 1963 O O . ALA A 1 261 ? 7.531 -16.129 13.348 1.00 82.56 261 ALA A O 1
ATOM 1964 N N . PRO A 1 262 ? 8.495 -14.147 13.798 1.00 89.44 262 PRO A N 1
ATOM 1965 C CA . PRO A 1 262 ? 7.224 -13.455 13.976 1.00 89.44 262 PRO A CA 1
ATOM 1966 C C . PRO A 1 262 ? 6.408 -13.471 12.671 1.00 89.44 262 PRO A C 1
ATOM 1968 O O . PRO A 1 262 ? 7.008 -13.486 11.587 1.00 89.44 262 PRO A O 1
ATOM 1971 N N . PRO A 1 263 ? 5.063 -13.414 12.737 1.00 94.12 263 PRO A N 1
ATOM 1972 C CA . PRO A 1 263 ? 4.222 -13.398 11.545 1.00 94.12 263 PRO A CA 1
ATOM 1973 C C . PRO A 1 263 ? 4.614 -12.287 10.563 1.00 94.12 263 PRO A C 1
ATOM 1975 O O . PRO A 1 263 ? 4.847 -11.131 10.936 1.00 94.12 263 PRO A O 1
ATOM 1978 N N . ILE A 1 264 ? 4.669 -12.634 9.278 1.00 96.44 264 ILE A N 1
ATOM 1979 C CA . ILE A 1 264 ? 5.040 -11.736 8.186 1.00 96.44 264 ILE A CA 1
ATOM 1980 C C . ILE A 1 264 ? 3.859 -11.582 7.239 1.00 96.44 264 ILE A C 1
ATOM 1982 O O . ILE A 1 264 ? 3.509 -12.493 6.488 1.00 96.44 264 ILE A O 1
ATOM 1986 N N . GLY A 1 265 ? 3.310 -10.373 7.192 1.00 97.69 265 GLY A N 1
ATOM 1987 C CA . GLY A 1 265 ? 2.454 -9.941 6.102 1.00 97.69 265 GLY A CA 1
ATOM 1988 C C . GLY A 1 265 ? 3.239 -9.174 5.041 1.00 97.69 265 GLY A C 1
ATOM 1989 O O . GLY A 1 265 ? 4.169 -8.421 5.348 1.00 97.69 265 GLY A O 1
ATOM 1990 N N . VAL A 1 266 ? 2.860 -9.344 3.774 1.00 98.19 266 VAL A N 1
ATOM 1991 C CA . VAL A 1 266 ? 3.583 -8.736 2.647 1.00 98.19 266 VAL A CA 1
ATOM 1992 C C . VAL A 1 266 ? 2.786 -7.623 1.992 1.00 98.19 266 VAL A C 1
ATOM 1994 O O . VAL A 1 266 ? 1.617 -7.787 1.650 1.00 98.19 266 VAL A O 1
ATOM 1997 N N . VAL A 1 267 ? 3.444 -6.482 1.788 1.00 97.94 267 VAL A N 1
ATOM 1998 C CA . VAL A 1 267 ? 2.865 -5.298 1.150 1.00 97.94 267 VAL A CA 1
ATOM 1999 C C . VAL A 1 267 ? 3.000 -5.386 -0.366 1.00 97.94 267 VAL A C 1
ATOM 2001 O O . VAL A 1 267 ? 4.100 -5.426 -0.903 1.00 97.94 267 VAL A O 1
ATOM 2004 N N . LEU A 1 268 ? 1.868 -5.360 -1.068 1.00 95.69 268 LEU A N 1
ATOM 2005 C CA . LEU A 1 268 ? 1.749 -5.479 -2.525 1.00 95.69 268 LEU A CA 1
ATOM 2006 C C . LEU A 1 268 ? 1.364 -4.150 -3.197 1.00 95.69 268 LEU A C 1
ATOM 2008 O O . LEU A 1 268 ? 0.762 -4.132 -4.274 1.00 95.69 268 LEU A O 1
ATOM 2012 N N . LYS A 1 269 ? 1.701 -3.018 -2.570 1.00 88.69 269 LYS A N 1
ATOM 2013 C CA . LYS A 1 269 ? 1.405 -1.683 -3.108 1.00 88.69 269 LYS A CA 1
ATOM 2014 C C . LYS A 1 269 ? 2.113 -1.427 -4.436 1.00 88.69 269 LYS A C 1
ATOM 2016 O O . LYS A 1 269 ? 3.134 -2.049 -4.732 1.00 88.69 269 LYS A O 1
ATOM 2021 N N . ALA A 1 270 ? 1.600 -0.463 -5.203 1.00 84.44 270 ALA A N 1
ATOM 2022 C CA . ALA A 1 270 ? 2.170 -0.078 -6.497 1.00 84.44 270 ALA A CA 1
ATOM 2023 C C . ALA A 1 270 ? 2.410 -1.303 -7.402 1.00 84.44 270 ALA A C 1
ATOM 2025 O O . ALA A 1 270 ? 3.484 -1.478 -7.979 1.00 84.44 270 ALA A O 1
ATOM 2026 N N . ASN A 1 271 ? 1.402 -2.179 -7.465 1.00 82.94 271 ASN A N 1
ATOM 2027 C CA . ASN A 1 271 ? 1.446 -3.435 -8.203 1.00 82.94 271 ASN A CA 1
ATOM 2028 C C . ASN A 1 271 ? 2.618 -4.346 -7.772 1.00 82.94 271 ASN A C 1
ATOM 2030 O O . ASN A 1 271 ? 3.405 -4.795 -8.605 1.00 82.94 271 ASN A O 1
ATOM 2034 N N . ALA A 1 272 ? 2.747 -4.566 -6.457 1.00 89.94 272 ALA A N 1
ATOM 2035 C CA . ALA A 1 272 ? 3.878 -5.237 -5.810 1.00 89.94 272 ALA A CA 1
ATOM 2036 C C . ALA A 1 272 ? 5.236 -4.670 -6.240 1.00 89.94 272 ALA A C 1
ATOM 2038 O O . ALA A 1 272 ? 6.095 -5.392 -6.736 1.00 89.94 272 ALA A O 1
ATOM 2039 N N . TYR A 1 273 ? 5.425 -3.357 -6.080 1.00 86.50 273 TYR A N 1
ATOM 2040 C CA . TYR A 1 273 ? 6.690 -2.684 -6.410 1.00 86.50 273 TYR A CA 1
ATOM 2041 C C . TYR A 1 273 ? 7.145 -2.940 -7.857 1.00 86.50 273 TYR A C 1
ATOM 2043 O O . TYR A 1 273 ? 8.333 -3.081 -8.127 1.00 86.50 273 TYR A O 1
ATOM 2051 N N . GLY A 1 274 ? 6.199 -3.062 -8.791 1.00 83.94 274 GLY A N 1
ATOM 2052 C CA . GLY A 1 274 ? 6.506 -3.357 -10.190 1.00 83.94 274 GLY A CA 1
ATOM 2053 C C . GLY A 1 274 ? 6.472 -4.838 -10.591 1.00 83.94 274 GLY A C 1
ATOM 2054 O O . GLY A 1 274 ? 6.614 -5.128 -11.774 1.00 83.94 274 GLY A O 1
ATOM 2055 N N . HIS A 1 275 ? 6.266 -5.766 -9.650 1.00 84.12 275 HIS A N 1
ATOM 2056 C CA . HIS A 1 275 ? 6.375 -7.218 -9.874 1.00 84.12 275 HIS A CA 1
ATOM 2057 C C . HIS A 1 275 ? 5.050 -7.894 -10.267 1.00 84.12 275 HIS A C 1
ATOM 2059 O O . HIS A 1 275 ? 5.027 -9.067 -10.624 1.00 84.12 275 HIS A O 1
ATOM 2065 N N . GLY A 1 276 ? 3.927 -7.179 -10.185 1.00 87.00 276 GLY A N 1
ATOM 2066 C CA . GLY A 1 276 ? 2.598 -7.738 -10.425 1.00 87.00 276 GLY A CA 1
ATOM 2067 C C . GLY A 1 276 ? 1.974 -8.245 -9.130 1.00 87.00 276 GLY A C 1
ATOM 2068 O O . GLY A 1 276 ? 2.301 -9.326 -8.655 1.00 87.00 276 GLY A O 1
ATOM 2069 N N . ALA A 1 277 ? 1.036 -7.489 -8.559 1.00 88.00 277 ALA A N 1
ATOM 2070 C CA . ALA A 1 277 ? 0.464 -7.774 -7.245 1.00 88.00 277 ALA A CA 1
ATOM 2071 C C . ALA A 1 277 ? -0.300 -9.098 -7.187 1.00 88.00 277 ALA A C 1
ATOM 2073 O O . ALA A 1 277 ? -0.148 -9.840 -6.222 1.00 88.00 277 ALA A O 1
ATOM 2074 N N . VAL A 1 278 ? -1.069 -9.433 -8.227 1.00 88.88 278 VAL A N 1
ATOM 2075 C CA . VAL A 1 278 ? -1.793 -10.713 -8.285 1.00 88.88 278 VAL A CA 1
ATOM 2076 C C . VAL A 1 278 ? -0.817 -11.892 -8.393 1.00 88.88 278 VAL A C 1
ATOM 2078 O O . VAL A 1 278 ? -0.971 -12.879 -7.679 1.00 88.88 278 VAL A O 1
ATOM 2081 N N . LEU A 1 279 ? 0.223 -11.771 -9.230 1.00 86.69 279 LEU A N 1
ATOM 2082 C CA . LEU A 1 279 ? 1.262 -12.794 -9.402 1.00 86.69 279 LEU A CA 1
ATOM 2083 C C . LEU A 1 279 ? 2.049 -13.008 -8.101 1.00 86.69 279 LEU A C 1
ATOM 2085 O O . LEU A 1 279 ? 2.134 -14.129 -7.602 1.00 86.69 279 LEU A O 1
ATOM 2089 N N . ALA A 1 280 ? 2.590 -11.929 -7.535 1.00 92.56 280 ALA A N 1
ATOM 2090 C CA . ALA A 1 280 ? 3.348 -11.970 -6.292 1.00 92.56 280 ALA A CA 1
ATOM 2091 C C . ALA A 1 280 ? 2.486 -12.493 -5.136 1.00 92.56 280 ALA A C 1
ATOM 2093 O O . ALA A 1 280 ? 2.917 -13.387 -4.413 1.00 92.56 280 ALA A O 1
ATOM 2094 N N . GLY A 1 281 ? 1.249 -12.004 -4.998 1.00 95.50 281 GLY A N 1
ATOM 2095 C CA . GLY A 1 281 ? 0.321 -12.464 -3.968 1.00 95.50 281 GLY A CA 1
ATOM 2096 C C . GLY A 1 281 ? -0.001 -13.954 -4.084 1.00 95.50 281 GLY A C 1
ATOM 2097 O O . GLY A 1 281 ? 0.040 -14.648 -3.073 1.00 95.50 281 GLY A O 1
ATOM 2098 N N . ARG A 1 282 ? -0.204 -14.482 -5.300 1.00 94.06 282 ARG A N 1
ATOM 2099 C CA . ARG A 1 282 ? -0.377 -15.927 -5.543 1.00 94.06 282 ARG A CA 1
ATOM 2100 C C . ARG A 1 282 ? 0.832 -16.743 -5.081 1.00 94.06 282 ARG A C 1
ATOM 2102 O O . ARG A 1 282 ? 0.676 -17.746 -4.382 1.00 94.06 282 ARG A O 1
ATOM 2109 N N . VAL A 1 283 ? 2.037 -16.319 -5.471 1.00 95.06 283 VAL A N 1
ATOM 2110 C CA . VAL A 1 283 ? 3.297 -16.992 -5.111 1.00 95.06 283 VAL A CA 1
ATOM 2111 C C . VAL A 1 283 ? 3.509 -16.984 -3.597 1.00 95.06 283 VAL A C 1
ATOM 2113 O O . VAL A 1 283 ? 3.863 -18.012 -3.022 1.00 95.06 283 VAL A O 1
ATOM 2116 N N . LEU A 1 284 ? 3.268 -15.845 -2.949 1.00 97.25 284 LEU A N 1
ATOM 2117 C CA . LEU A 1 284 ? 3.438 -15.672 -1.507 1.00 97.25 284 LEU A CA 1
ATOM 2118 C C . LEU A 1 284 ? 2.392 -16.450 -0.709 1.00 97.25 284 LEU A C 1
ATOM 2120 O O . LEU A 1 284 ? 2.735 -17.082 0.287 1.00 97.25 284 LEU A O 1
ATOM 2124 N N . ALA A 1 285 ? 1.142 -16.473 -1.172 1.00 96.75 285 ALA A N 1
ATOM 2125 C CA . ALA A 1 285 ? 0.091 -17.271 -0.557 1.00 96.75 285 ALA A CA 1
ATOM 2126 C C . ALA A 1 285 ? 0.397 -18.774 -0.654 1.00 96.75 285 ALA A C 1
ATOM 2128 O O . ALA A 1 285 ? 0.339 -19.483 0.350 1.00 96.75 285 ALA A O 1
ATOM 2129 N N . SER A 1 286 ? 0.872 -19.235 -1.817 1.00 95.44 286 SER A N 1
ATOM 2130 C CA . SER A 1 286 ? 1.365 -20.612 -2.001 1.00 95.44 286 SER A CA 1
ATOM 2131 C C . SER A 1 286 ? 2.547 -20.943 -1.082 1.00 95.44 286 SER A C 1
ATOM 2133 O O . SER A 1 286 ? 2.726 -22.086 -0.667 1.00 95.44 286 SER A O 1
ATOM 2135 N N . ALA A 1 287 ? 3.357 -19.937 -0.749 1.00 95.06 287 ALA A N 1
ATOM 2136 C CA . ALA A 1 287 ? 4.478 -20.040 0.180 1.00 95.06 287 ALA A CA 1
ATOM 2137 C C . ALA A 1 287 ? 4.087 -19.845 1.652 1.00 95.06 287 ALA A C 1
ATOM 2139 O O . ALA A 1 287 ? 4.969 -19.760 2.508 1.00 95.06 287 ALA A O 1
ATOM 2140 N N . LYS A 1 288 ? 2.780 -19.796 1.948 1.00 94.44 288 LYS A N 1
ATOM 2141 C CA . LYS A 1 288 ? 2.222 -19.644 3.296 1.00 94.44 288 LYS A CA 1
ATOM 2142 C C . LYS A 1 288 ? 2.724 -18.378 3.996 1.00 94.44 288 LYS A C 1
ATOM 2144 O O . LYS A 1 288 ? 3.214 -18.436 5.123 1.00 94.44 288 LYS A O 1
ATOM 2149 N N . VAL A 1 289 ? 2.664 -17.242 3.304 1.00 96.94 289 VAL A N 1
ATOM 2150 C CA . VAL A 1 289 ? 2.766 -15.922 3.945 1.00 96.94 289 VAL A CA 1
ATOM 2151 C C . VAL A 1 289 ? 1.600 -15.721 4.919 1.00 96.94 289 VAL A C 1
ATOM 2153 O O . VAL A 1 289 ? 0.506 -16.230 4.673 1.00 96.94 289 VAL A O 1
ATOM 2156 N N . ASP A 1 290 ? 1.820 -14.982 6.004 1.00 96.69 290 ASP A N 1
ATOM 2157 C CA . ASP A 1 290 ? 0.850 -14.889 7.102 1.00 96.69 290 ASP A CA 1
ATOM 2158 C C . ASP A 1 290 ? -0.293 -13.912 6.792 1.00 96.69 290 ASP A C 1
ATOM 2160 O O . ASP A 1 290 ? -1.422 -14.112 7.233 1.00 96.69 290 ASP A O 1
ATOM 2164 N N . ALA A 1 291 ? -0.031 -12.883 5.980 1.00 97.75 291 ALA A N 1
ATOM 2165 C CA . ALA A 1 291 ? -1.045 -11.945 5.500 1.00 97.75 291 ALA A CA 1
ATOM 2166 C C . ALA A 1 291 ? -0.641 -11.253 4.191 1.00 97.75 291 ALA A C 1
ATOM 2168 O O . ALA A 1 291 ? 0.537 -11.186 3.824 1.00 97.75 291 ALA A O 1
ATOM 2169 N N . LEU A 1 292 ? -1.623 -10.654 3.517 1.00 98.50 292 LEU A N 1
ATOM 2170 C CA . LEU A 1 292 ? -1.405 -9.790 2.357 1.00 98.50 292 LEU A CA 1
ATOM 2171 C C . LEU A 1 292 ? -1.918 -8.372 2.621 1.00 98.50 292 LEU A C 1
ATOM 2173 O O . LEU A 1 292 ? -3.058 -8.161 3.027 1.00 98.50 292 LEU A O 1
ATOM 2177 N N . PHE A 1 293 ? -1.091 -7.378 2.324 1.00 98.31 293 PHE A N 1
ATOM 2178 C CA . PHE A 1 293 ? -1.455 -5.969 2.399 1.00 98.31 293 PHE A CA 1
ATOM 2179 C C . PHE A 1 293 ? -1.545 -5.378 0.997 1.00 98.31 293 PHE A C 1
ATOM 2181 O O . PHE A 1 293 ? -0.564 -5.357 0.255 1.00 98.31 293 PHE A O 1
ATOM 2188 N N . ILE A 1 294 ? -2.710 -4.862 0.629 1.00 96.88 294 ILE A N 1
ATOM 2189 C CA . ILE A 1 294 ? -2.999 -4.333 -0.710 1.00 96.88 294 ILE A CA 1
ATOM 2190 C C . ILE A 1 294 ? -3.257 -2.826 -0.650 1.00 96.88 294 ILE A C 1
ATOM 2192 O O . ILE A 1 294 ? -3.579 -2.292 0.403 1.00 96.88 294 ILE A O 1
ATOM 2196 N N . SER A 1 295 ? -3.134 -2.128 -1.779 1.00 90.12 295 SER A N 1
ATOM 2197 C CA . SER A 1 295 ? -3.492 -0.700 -1.895 1.00 90.12 295 SER A CA 1
ATOM 2198 C C . SER A 1 295 ? -4.719 -0.445 -2.777 1.00 90.12 295 SER A C 1
ATOM 2200 O O . SER A 1 295 ? -5.219 0.676 -2.845 1.00 90.12 295 SER A O 1
ATOM 2202 N N . GLU A 1 296 ? -5.192 -1.474 -3.483 1.00 85.62 296 GLU A N 1
ATOM 2203 C CA . GLU A 1 296 ? -6.263 -1.392 -4.476 1.00 85.62 296 GLU A CA 1
ATOM 2204 C C . GLU A 1 296 ? -7.291 -2.493 -4.222 1.00 85.62 296 GLU A C 1
ATOM 2206 O O . GLU A 1 296 ? -6.925 -3.654 -4.033 1.00 85.62 296 GLU A O 1
ATOM 2211 N N . VAL A 1 297 ? -8.575 -2.132 -4.243 1.00 87.06 297 VAL A N 1
ATOM 2212 C CA . VAL A 1 297 ? -9.689 -3.056 -3.975 1.00 87.06 297 VAL A CA 1
ATOM 2213 C C . VAL A 1 297 ? -9.730 -4.151 -5.037 1.00 87.06 297 VAL A C 1
ATOM 2215 O O . VAL A 1 297 ? -9.869 -5.327 -4.717 1.00 87.06 297 VAL A O 1
ATOM 2218 N N . GLU A 1 298 ? -9.533 -3.773 -6.298 1.00 87.94 298 GLU A N 1
ATOM 2219 C CA . GLU A 1 298 ? -9.537 -4.660 -7.458 1.00 87.94 298 GLU A CA 1
ATOM 2220 C C . GLU A 1 298 ? -8.479 -5.760 -7.329 1.00 87.94 298 GLU A C 1
ATOM 2222 O O . GLU A 1 298 ? -8.773 -6.925 -7.587 1.00 87.94 298 GLU A O 1
ATOM 2227 N N . THR A 1 299 ? -7.278 -5.408 -6.856 1.00 86.12 299 THR A N 1
ATOM 2228 C CA . THR A 1 299 ? -6.206 -6.379 -6.585 1.00 86.12 299 THR A CA 1
ATOM 2229 C C . THR A 1 299 ? -6.636 -7.378 -5.511 1.00 86.12 299 THR A C 1
ATOM 2231 O O . THR A 1 299 ? -6.415 -8.577 -5.663 1.00 86.12 299 THR A O 1
ATOM 2234 N N . GLY A 1 300 ? -7.280 -6.907 -4.441 1.00 93.38 300 GLY A N 1
ATOM 2235 C CA . GLY A 1 300 ? -7.786 -7.773 -3.377 1.00 93.38 300 GLY A CA 1
ATOM 2236 C C . GLY A 1 300 ? -8.851 -8.751 -3.859 1.00 93.38 300 GLY A C 1
ATOM 2237 O O . GLY A 1 300 ? -8.764 -9.942 -3.577 1.00 93.38 300 GLY A O 1
ATOM 2238 N N . LEU A 1 301 ? -9.815 -8.271 -4.649 1.00 91.38 301 LEU A N 1
ATOM 2239 C CA . LEU A 1 301 ? -10.851 -9.117 -5.249 1.00 91.38 301 LEU A CA 1
ATOM 2240 C C . LEU A 1 301 ? -10.253 -10.159 -6.204 1.00 91.38 301 LEU A C 1
ATOM 2242 O O . LEU A 1 301 ? -10.653 -11.321 -6.171 1.00 91.38 301 LEU A O 1
ATOM 2246 N N . GLN A 1 302 ? -9.270 -9.768 -7.021 1.00 92.94 302 GLN A N 1
ATOM 2247 C CA . GLN A 1 302 ? -8.556 -10.690 -7.908 1.00 92.94 302 GLN A CA 1
ATOM 2248 C C . GLN A 1 302 ? -7.799 -11.764 -7.126 1.00 92.94 302 GLN A C 1
ATOM 2250 O O . GLN A 1 302 ? -7.872 -12.931 -7.493 1.00 92.94 302 GLN A O 1
ATOM 2255 N N . LEU A 1 303 ? -7.113 -11.391 -6.043 1.00 93.69 303 LEU A N 1
ATOM 2256 C CA . LEU A 1 303 ? -6.423 -12.342 -5.171 1.00 93.69 303 LEU A CA 1
ATOM 2257 C C . LEU A 1 303 ? -7.409 -13.291 -4.487 1.00 93.69 303 LEU A C 1
ATOM 2259 O O . LEU A 1 303 ? -7.169 -14.488 -4.480 1.00 93.69 303 LEU A O 1
ATOM 2263 N N . ARG A 1 304 ? -8.540 -12.790 -3.976 1.00 94.94 304 ARG A N 1
ATOM 2264 C CA . ARG A 1 304 ? -9.585 -13.617 -3.345 1.00 94.94 304 ARG A CA 1
ATOM 2265 C C . ARG A 1 304 ? -10.243 -14.618 -4.293 1.00 94.94 304 ARG A C 1
ATOM 2267 O O . ARG A 1 304 ? -10.790 -15.609 -3.825 1.00 94.94 304 ARG A O 1
ATOM 2274 N N . ALA A 1 305 ? -10.192 -14.376 -5.600 1.00 93.56 305 ALA A N 1
ATOM 2275 C CA . ALA A 1 305 ? -10.667 -15.322 -6.604 1.00 93.56 305 ALA A CA 1
ATOM 2276 C C . ALA A 1 305 ? -9.663 -16.456 -6.901 1.00 93.56 305 ALA A C 1
ATOM 2278 O O . ALA A 1 305 ? -10.011 -17.394 -7.619 1.00 93.56 305 ALA A O 1
ATOM 2279 N N . LEU A 1 306 ? -8.428 -16.380 -6.389 1.00 92.38 306 LEU A N 1
ATOM 2280 C CA . LEU A 1 306 ? -7.411 -17.409 -6.592 1.00 92.38 306 LEU A CA 1
ATOM 2281 C C . LEU A 1 306 ? -7.551 -18.543 -5.567 1.00 92.38 306 LEU A C 1
ATOM 2283 O O . LEU A 1 306 ? -7.698 -18.270 -4.375 1.00 92.38 306 LEU A O 1
ATOM 2287 N N . PRO A 1 307 ? -7.414 -19.814 -5.986 1.00 93.62 307 PRO A N 1
ATOM 2288 C CA . PRO A 1 307 ? -7.495 -20.951 -5.072 1.00 93.62 307 PRO A CA 1
ATOM 2289 C C . PRO A 1 307 ? -6.357 -20.975 -4.041 1.00 93.62 307 PRO A C 1
ATOM 2291 O O . PRO A 1 307 ? -6.529 -21.523 -2.955 1.00 93.62 307 PRO A O 1
ATOM 2294 N N . GLU A 1 308 ? -5.203 -20.375 -4.346 1.00 95.06 308 GLU A N 1
ATOM 2295 C CA . GLU A 1 308 ? -4.058 -20.323 -3.432 1.00 95.06 308 GLU A CA 1
ATOM 2296 C C . GLU A 1 308 ? -4.226 -19.300 -2.299 1.00 95.06 308 GLU A C 1
ATOM 2298 O O . GLU A 1 308 ? -3.456 -19.333 -1.341 1.00 95.06 308 GLU A O 1
ATOM 2303 N N . VAL A 1 309 ? -5.212 -18.399 -2.390 1.00 96.38 309 VAL A N 1
ATOM 2304 C CA . VAL A 1 309 ? -5.483 -17.360 -1.386 1.00 96.38 309 VAL A CA 1
ATOM 2305 C C . VAL A 1 309 ? -6.760 -17.735 -0.626 1.00 96.38 309 VAL A C 1
ATOM 2307 O O . VAL A 1 309 ? -7.860 -17.333 -1.015 1.00 96.38 309 VAL A O 1
ATOM 2310 N N . PRO A 1 310 ? -6.661 -18.507 0.471 1.00 94.50 310 PRO A N 1
ATOM 2311 C CA . PRO A 1 310 ? -7.842 -18.971 1.180 1.00 94.50 310 PRO A CA 1
ATOM 2312 C C . PRO A 1 310 ? -8.607 -17.789 1.794 1.00 94.50 310 PRO A C 1
ATOM 2314 O O . PRO A 1 310 ? -7.981 -16.815 2.227 1.00 94.50 310 PRO A O 1
ATOM 2317 N N . PRO A 1 311 ? -9.946 -17.869 1.920 1.00 92.00 311 PRO A N 1
ATOM 2318 C CA . PRO A 1 311 ? -10.737 -16.813 2.545 1.00 92.00 311 PRO A CA 1
ATOM 2319 C C . PRO A 1 311 ? -10.273 -16.458 3.958 1.00 92.00 311 PRO A C 1
ATOM 2321 O O . PRO A 1 311 ? -10.426 -15.314 4.353 1.00 92.00 311 PRO A O 1
ATOM 2324 N N . SER A 1 312 ? -9.694 -17.398 4.711 1.00 93.19 312 SER A N 1
ATOM 2325 C CA . SER A 1 312 ? -9.198 -17.179 6.077 1.00 93.19 312 SER A CA 1
ATOM 2326 C C . SER A 1 312 ? -7.896 -16.378 6.165 1.00 93.19 312 SER A C 1
ATOM 2328 O O . SER A 1 312 ? -7.609 -15.841 7.230 1.00 93.19 312 SER A O 1
ATOM 2330 N N . MET A 1 313 ? -7.113 -16.270 5.085 1.00 96.50 313 MET A N 1
ATOM 2331 C CA . MET A 1 313 ? -5.864 -15.499 5.091 1.00 96.50 313 MET A CA 1
ATOM 2332 C C . MET A 1 313 ? -6.169 -14.014 5.321 1.00 96.50 313 MET A C 1
ATOM 2334 O O . MET A 1 313 ? -6.937 -13.459 4.529 1.00 96.50 313 MET A O 1
ATOM 2338 N N . PRO A 1 314 ? -5.578 -13.347 6.328 1.00 97.25 314 PRO A N 1
ATOM 2339 C CA . PRO A 1 314 ? -5.756 -11.916 6.534 1.00 97.25 314 PRO A CA 1
ATOM 2340 C C . PRO A 1 314 ? -5.357 -11.113 5.293 1.00 97.25 314 PRO A C 1
ATOM 2342 O O . PRO A 1 314 ? -4.269 -11.282 4.734 1.00 97.25 314 PRO A O 1
ATOM 2345 N N . MET A 1 315 ? -6.255 -10.230 4.856 1.00 98.25 315 MET A N 1
ATOM 2346 C CA . MET A 1 315 ? -6.000 -9.307 3.757 1.00 98.25 315 MET A CA 1
ATOM 2347 C C . MET A 1 315 ? -6.462 -7.911 4.146 1.00 98.25 315 MET A C 1
ATOM 2349 O O . MET A 1 315 ? -7.642 -7.713 4.426 1.00 98.25 315 MET A O 1
ATOM 2353 N N . ILE A 1 316 ? -5.537 -6.953 4.155 1.00 98.06 316 ILE A N 1
ATOM 2354 C CA . ILE A 1 316 ? -5.787 -5.601 4.658 1.00 98.06 316 ILE A CA 1
ATOM 2355 C C . ILE A 1 316 ? -5.538 -4.581 3.543 1.00 98.06 316 ILE A C 1
ATOM 2357 O O . ILE A 1 316 ? -4.473 -4.564 2.919 1.00 98.06 316 ILE A O 1
ATOM 2361 N N . LEU A 1 317 ? -6.520 -3.713 3.296 1.00 97.38 317 LEU A N 1
ATOM 2362 C CA . LEU A 1 317 ? -6.415 -2.574 2.388 1.00 97.38 317 LEU A CA 1
ATOM 2363 C C . LEU A 1 317 ? -5.750 -1.393 3.102 1.00 97.38 317 LEU A C 1
ATOM 2365 O O . LEU A 1 317 ? -6.383 -0.720 3.908 1.00 97.38 317 LEU A O 1
ATOM 2369 N N . LEU A 1 318 ? -4.492 -1.124 2.761 1.00 92.06 318 LEU A N 1
ATOM 2370 C CA . LEU A 1 318 ? -3.708 -0.003 3.271 1.00 92.06 318 LEU A CA 1
ATOM 2371 C C . LEU A 1 318 ? -3.887 1.268 2.431 1.00 92.06 318 LEU A C 1
ATOM 2373 O O . LEU A 1 318 ? -4.316 1.229 1.277 1.00 92.06 318 LEU A O 1
ATOM 2377 N N . TYR A 1 319 ? -3.462 2.398 3.005 1.00 80.69 319 TYR A N 1
ATOM 2378 C CA . TYR A 1 319 ? -3.329 3.716 2.358 1.00 80.69 319 TYR A CA 1
ATOM 2379 C C . TYR A 1 319 ? -4.632 4.374 1.897 1.00 80.69 319 TYR A C 1
ATOM 2381 O O . TYR A 1 319 ? -4.622 5.490 1.380 1.00 80.69 319 TYR A O 1
ATOM 2389 N N . ARG A 1 320 ? -5.773 3.701 2.069 1.00 83.44 320 ARG A N 1
ATOM 2390 C CA . ARG A 1 320 ? -7.089 4.289 1.843 1.00 83.44 320 ARG A CA 1
ATOM 2391 C C . ARG A 1 320 ? -8.173 3.589 2.650 1.00 83.44 320 ARG A C 1
ATOM 2393 O O . ARG A 1 320 ? -8.158 2.373 2.803 1.00 83.44 320 ARG A O 1
ATOM 2400 N N . SER A 1 321 ? -9.170 4.363 3.059 1.00 86.38 321 SER A N 1
ATOM 2401 C CA . SER A 1 321 ? -10.445 3.833 3.541 1.00 86.38 321 SER A CA 1
ATOM 2402 C C . SER A 1 321 ? -11.404 3.554 2.374 1.00 86.38 321 SER A C 1
ATOM 2404 O O . SER A 1 321 ? -11.207 4.041 1.250 1.00 86.38 321 SER A O 1
ATOM 2406 N N . ALA A 1 322 ? -12.451 2.758 2.616 1.00 86.56 322 ALA A N 1
ATOM 2407 C CA . ALA A 1 322 ? -13.500 2.514 1.624 1.00 86.56 322 ALA A CA 1
ATOM 2408 C C . ALA A 1 322 ? -14.185 3.840 1.256 1.00 86.56 322 ALA A C 1
ATOM 2410 O O . ALA A 1 322 ? -14.659 4.552 2.129 1.00 86.56 322 ALA A O 1
ATOM 2411 N N . ASP A 1 323 ? -14.244 4.224 -0.015 1.00 84.81 323 ASP A N 1
ATOM 2412 C CA . ASP A 1 323 ? -14.721 5.568 -0.396 1.00 84.81 323 ASP A CA 1
ATOM 2413 C C . ASP A 1 323 ? -16.248 5.675 -0.549 1.00 84.81 323 ASP A C 1
ATOM 2415 O O . ASP A 1 323 ? -16.783 6.761 -0.784 1.00 84.81 323 ASP A O 1
ATOM 2419 N N . SER A 1 324 ? -16.954 4.555 -0.420 1.00 90.69 324 SER A N 1
ATOM 2420 C CA . SER A 1 324 ? -18.403 4.450 -0.544 1.00 90.69 324 SER A CA 1
ATOM 2421 C C . SER A 1 324 ? -18.922 3.213 0.187 1.00 90.69 324 SER A C 1
ATOM 2423 O O . SER A 1 324 ? -18.167 2.271 0.444 1.00 90.69 324 SER A O 1
ATOM 2425 N N . ARG A 1 325 ? -20.235 3.191 0.453 1.00 92.31 325 ARG A N 1
ATOM 2426 C CA . ARG A 1 325 ? -20.924 2.008 0.982 1.00 92.31 325 ARG A CA 1
ATOM 2427 C C . ARG A 1 325 ? -20.683 0.778 0.107 1.00 92.31 325 ARG A C 1
ATOM 2429 O O . ARG A 1 325 ? -20.389 -0.283 0.638 1.00 92.31 325 ARG A O 1
ATOM 2436 N N . ASP A 1 326 ? -20.811 0.906 -1.211 1.00 91.31 326 ASP A N 1
ATOM 2437 C CA . ASP A 1 326 ? -20.719 -0.252 -2.107 1.00 91.31 326 ASP A CA 1
ATOM 2438 C C . ASP A 1 326 ? -19.325 -0.879 -2.058 1.00 91.31 326 ASP A C 1
ATOM 2440 O O . ASP A 1 326 ? -19.199 -2.097 -1.954 1.00 91.31 326 ASP A O 1
ATOM 2444 N N . VAL A 1 327 ? -18.275 -0.052 -2.015 1.00 91.75 327 VAL A N 1
ATOM 2445 C CA . VAL A 1 327 ? -16.903 -0.531 -1.802 1.00 91.75 327 VAL A CA 1
ATOM 2446 C C . VAL A 1 327 ? -16.753 -1.183 -0.428 1.00 91.75 327 VAL A C 1
ATOM 2448 O O . VAL A 1 327 ? -16.178 -2.262 -0.338 1.00 91.75 327 VAL A O 1
ATOM 2451 N N . ALA A 1 328 ? -17.301 -0.589 0.635 1.00 94.94 328 ALA A N 1
ATOM 2452 C CA . ALA A 1 328 ? -17.272 -1.195 1.966 1.00 94.94 328 ALA A CA 1
ATOM 2453 C C . ALA A 1 328 ? -17.961 -2.572 1.992 1.00 94.94 328 ALA A C 1
ATOM 2455 O O . ALA A 1 328 ? -17.410 -3.530 2.529 1.00 94.94 328 ALA A O 1
ATOM 2456 N N . CYS A 1 329 ? -19.122 -2.712 1.352 1.00 93.88 329 CYS A N 1
ATOM 2457 C CA . CYS A 1 329 ? -19.826 -3.990 1.292 1.00 93.88 329 CYS A CA 1
ATOM 2458 C C . CYS A 1 329 ? -19.112 -5.025 0.416 1.00 93.88 329 CYS A C 1
ATOM 2460 O O . CYS A 1 329 ? -19.143 -6.208 0.751 1.00 93.88 329 CYS A O 1
ATOM 2462 N N . LEU A 1 330 ? -18.430 -4.603 -0.654 1.00 95.56 330 LEU A N 1
ATOM 2463 C CA . LEU A 1 330 ? -17.556 -5.484 -1.435 1.00 95.56 330 LEU A CA 1
ATOM 2464 C C . LEU A 1 330 ? -16.388 -6.008 -0.593 1.00 95.56 330 LEU A C 1
ATOM 2466 O O . LEU A 1 330 ? -16.106 -7.202 -0.627 1.00 95.56 330 LEU A O 1
ATOM 2470 N N . LEU A 1 331 ? -15.742 -5.140 0.190 1.00 96.19 331 LEU A N 1
ATOM 2471 C CA . LEU A 1 331 ? -14.660 -5.531 1.097 1.00 96.19 331 LEU A CA 1
ATOM 2472 C C . LEU A 1 331 ? -15.157 -6.514 2.166 1.00 96.19 331 LEU A C 1
ATOM 2474 O O . LEU A 1 331 ? -14.542 -7.559 2.366 1.00 96.19 331 LEU A O 1
ATOM 2478 N N . ALA A 1 332 ? -16.308 -6.237 2.783 1.00 95.69 332 ALA A N 1
ATOM 2479 C CA . ALA A 1 332 ? -16.920 -7.133 3.761 1.00 95.69 332 ALA A CA 1
ATOM 2480 C C . ALA A 1 332 ? -17.225 -8.521 3.163 1.00 95.69 332 ALA A C 1
ATOM 2482 O O . ALA A 1 332 ? -16.849 -9.541 3.741 1.00 95.69 332 ALA A O 1
ATOM 2483 N N . ALA A 1 333 ? -17.843 -8.565 1.976 1.00 95.62 333 ALA A N 1
ATOM 2484 C CA . ALA A 1 333 ? -18.174 -9.812 1.283 1.00 95.62 333 ALA A CA 1
ATOM 2485 C C . ALA A 1 333 ? -16.929 -10.608 0.854 1.00 95.62 333 ALA A C 1
ATOM 2487 O O . ALA A 1 333 ? -16.933 -11.835 0.903 1.00 95.62 333 ALA A O 1
ATOM 2488 N N . ALA A 1 334 ? -15.856 -9.918 0.465 1.00 95.62 334 ALA A N 1
ATOM 2489 C CA . ALA A 1 334 ? -14.602 -10.535 0.043 1.00 95.62 334 ALA A CA 1
ATOM 2490 C C . ALA A 1 334 ? -13.665 -10.898 1.208 1.00 95.62 334 ALA A C 1
ATOM 2492 O O . ALA A 1 334 ? -12.543 -11.345 0.963 1.00 95.62 334 ALA A O 1
ATOM 2493 N N . ASN A 1 335 ? -14.090 -10.695 2.462 1.00 95.88 335 ASN A N 1
ATOM 2494 C CA . ASN A 1 335 ? -13.219 -10.796 3.629 1.00 95.88 335 ASN A CA 1
ATOM 2495 C C . ASN A 1 335 ? -11.938 -9.954 3.445 1.00 95.88 335 ASN A C 1
ATOM 2497 O O . ASN A 1 335 ? -10.829 -10.476 3.426 1.00 95.88 335 ASN A O 1
ATOM 2501 N N . ILE A 1 336 ? -12.073 -8.654 3.211 1.00 97.44 336 ILE A N 1
ATOM 2502 C CA . ILE A 1 336 ? -10.934 -7.738 3.136 1.00 97.44 336 ILE A CA 1
ATOM 2503 C C . ILE A 1 336 ? -11.133 -6.667 4.198 1.00 97.44 336 ILE A C 1
ATOM 2505 O O . ILE A 1 336 ? -12.147 -5.969 4.214 1.00 97.44 336 ILE A O 1
ATOM 2509 N N . THR A 1 337 ? -10.150 -6.536 5.078 1.00 97.50 337 THR A N 1
ATOM 2510 C CA . THR A 1 337 ? -10.160 -5.566 6.166 1.00 97.50 337 THR A CA 1
ATOM 2511 C C . THR A 1 337 ? -9.818 -4.181 5.633 1.00 97.50 337 THR A C 1
ATOM 2513 O O . THR A 1 337 ? -8.839 -4.009 4.905 1.00 97.50 337 THR A O 1
ATOM 2516 N N . ALA A 1 338 ? -10.635 -3.184 5.965 1.00 97.19 338 ALA A N 1
ATOM 2517 C CA . ALA A 1 338 ? -10.437 -1.808 5.532 1.00 97.19 338 ALA A CA 1
ATOM 2518 C C . ALA A 1 338 ? -9.675 -1.002 6.590 1.00 97.19 338 ALA A C 1
ATOM 2520 O O . ALA A 1 338 ? -9.968 -1.090 7.782 1.00 97.19 338 ALA A O 1
ATOM 2521 N N . SER A 1 339 ? -8.736 -0.163 6.157 1.00 97.44 339 SER A N 1
ATOM 2522 C CA . SER A 1 339 ? -8.108 0.806 7.054 1.00 97.44 339 SER A CA 1
ATOM 2523 C C . SER A 1 339 ? -9.020 1.999 7.331 1.00 97.44 339 SER A C 1
ATOM 2525 O O . SER A 1 339 ? -9.630 2.564 6.419 1.00 97.44 339 SER A O 1
ATOM 2527 N N . VAL A 1 340 ? -9.048 2.451 8.580 1.00 97.62 340 VAL A N 1
ATOM 2528 C CA . VAL A 1 340 ? -9.628 3.730 9.004 1.00 97.62 340 VAL A CA 1
ATOM 2529 C C . VAL A 1 340 ? -8.501 4.741 9.145 1.00 97.62 340 VAL A C 1
ATOM 2531 O O . VAL A 1 340 ? -7.630 4.581 9.997 1.00 97.62 340 VAL A O 1
ATOM 2534 N N . LEU A 1 341 ? -8.511 5.766 8.291 1.00 95.31 341 LEU A N 1
ATOM 2535 C CA . LEU A 1 341 ? -7.426 6.750 8.215 1.00 95.31 341 LEU A CA 1
ATOM 2536 C C . LEU A 1 341 ? -7.786 8.125 8.777 1.00 95.31 341 LEU A C 1
ATOM 2538 O O . LEU A 1 341 ? -6.915 8.981 8.849 1.00 95.31 341 LEU A O 1
ATOM 2542 N N . SER A 1 342 ? -9.055 8.370 9.107 1.00 95.25 342 SER A N 1
ATOM 2543 C CA . SER A 1 342 ? -9.492 9.635 9.698 1.00 95.25 342 SER A CA 1
ATOM 2544 C C . SER A 1 342 ? -10.825 9.488 10.420 1.00 95.25 342 SER A C 1
ATOM 2546 O O . SER A 1 342 ? -11.675 8.673 10.041 1.00 95.25 342 SER A O 1
ATOM 2548 N N . LEU A 1 343 ? -11.050 10.332 11.427 1.00 95.75 343 LEU A N 1
ATOM 2549 C CA . LEU A 1 343 ? -12.327 10.384 12.136 1.00 95.75 343 LEU A CA 1
ATOM 2550 C C . LEU A 1 343 ? -13.466 10.856 11.217 1.00 95.75 343 LEU A C 1
ATOM 2552 O O . LEU A 1 343 ? -14.589 10.358 11.302 1.00 95.75 343 LEU A O 1
ATOM 2556 N N . ALA A 1 344 ? -13.167 11.757 10.276 1.00 94.81 344 ALA A N 1
ATOM 2557 C CA . ALA A 1 344 ? -14.123 12.223 9.271 1.00 94.81 344 ALA A CA 1
ATOM 2558 C C . ALA A 1 344 ? -14.677 11.072 8.412 1.00 94.81 344 ALA A C 1
ATOM 2560 O O . ALA A 1 344 ? -15.870 11.050 8.091 1.00 94.81 344 ALA A O 1
ATOM 2561 N N . TRP A 1 345 ? -13.835 10.088 8.072 1.00 95.44 345 TRP A N 1
ATOM 2562 C CA . TRP A 1 345 ? -14.287 8.891 7.371 1.00 95.44 345 TRP A CA 1
ATOM 2563 C C . TRP A 1 345 ? -15.275 8.086 8.217 1.00 95.44 345 TRP A C 1
ATOM 2565 O O . TRP A 1 345 ? -16.342 7.731 7.719 1.00 95.44 345 TRP A O 1
ATOM 2575 N N . VAL A 1 346 ? -14.969 7.861 9.500 1.00 96.56 346 VAL A N 1
ATOM 2576 C CA . VAL A 1 346 ? -15.848 7.127 10.430 1.00 96.56 346 VAL A CA 1
ATOM 2577 C C . VAL A 1 346 ? -17.217 7.800 10.506 1.00 96.56 346 VAL A C 1
ATOM 2579 O O . VAL A 1 346 ? -18.244 7.161 10.289 1.00 96.56 346 VAL A O 1
ATOM 2582 N N . GLN A 1 347 ? -17.242 9.117 10.716 1.00 94.38 347 GLN A N 1
ATOM 2583 C CA . GLN A 1 347 ? -18.475 9.907 10.778 1.00 94.38 347 GLN A CA 1
ATOM 2584 C C . GLN A 1 347 ? -19.293 9.832 9.482 1.00 94.38 347 GLN A C 1
ATOM 2586 O O . GLN A 1 347 ? -20.527 9.847 9.513 1.00 94.38 347 GLN A O 1
ATOM 2591 N N . GLN A 1 348 ? -18.627 9.770 8.325 1.00 94.12 348 GLN A N 1
ATOM 2592 C CA . GLN A 1 348 ? -19.292 9.566 7.042 1.00 94.12 348 GLN A CA 1
ATOM 2593 C C . GLN A 1 348 ? -19.859 8.155 6.903 1.00 94.12 348 GLN A C 1
ATOM 2595 O O . GLN A 1 348 ? -21.004 8.010 6.466 1.00 94.12 348 GLN A O 1
ATOM 2600 N N . ALA A 1 349 ? -19.071 7.147 7.261 1.00 94.31 349 ALA A N 1
ATOM 2601 C CA . ALA A 1 349 ? -19.410 5.744 7.105 1.00 94.31 349 ALA A CA 1
ATOM 2602 C C . ALA A 1 349 ? -20.542 5.304 8.044 1.00 94.31 349 ALA A C 1
ATOM 2604 O O . ALA A 1 349 ? -21.366 4.489 7.642 1.00 94.31 349 ALA A O 1
ATOM 2605 N N . LEU A 1 350 ? -20.671 5.913 9.230 1.00 94.56 350 LEU A N 1
ATOM 2606 C CA . LEU A 1 350 ? -21.783 5.669 10.164 1.00 94.56 350 LEU A CA 1
ATOM 2607 C C . LEU A 1 350 ? -23.169 5.961 9.564 1.00 94.56 350 LEU A C 1
ATOM 2609 O O . LEU A 1 350 ? -24.178 5.480 10.072 1.00 94.56 350 LEU A O 1
ATOM 2613 N N . ARG A 1 351 ? -23.238 6.760 8.491 1.00 93.44 351 ARG A N 1
ATOM 2614 C CA . ARG A 1 351 ? -24.492 7.060 7.780 1.00 93.44 351 ARG A CA 1
ATOM 2615 C C . ARG A 1 351 ? -24.847 6.020 6.719 1.00 93.44 351 ARG A C 1
ATOM 2617 O O . ARG A 1 351 ? -25.868 6.162 6.050 1.00 93.44 351 ARG A O 1
ATOM 2624 N N . TRP A 1 352 ? -23.988 5.034 6.480 1.00 92.44 352 TRP A N 1
ATOM 2625 C CA . TRP A 1 352 ? -24.243 4.008 5.481 1.00 92.44 352 TRP A CA 1
ATOM 2626 C C . TRP A 1 352 ? -25.172 2.941 6.037 1.00 92.44 352 TRP A C 1
ATOM 2628 O O . TRP A 1 352 ? -25.041 2.510 7.177 1.00 92.44 352 TRP A O 1
ATOM 2638 N N . HIS A 1 353 ? -26.091 2.470 5.196 1.00 88.44 353 HIS A N 1
ATOM 2639 C CA . HIS A 1 353 ? -26.852 1.277 5.532 1.00 88.44 353 HIS A CA 1
ATOM 2640 C C . HIS A 1 353 ? -25.906 0.083 5.694 1.00 88.44 353 HIS A C 1
ATOM 2642 O O . HIS A 1 353 ? -24.998 -0.063 4.862 1.00 88.44 353 HIS A O 1
ATOM 2648 N N . PRO A 1 354 ? -26.156 -0.795 6.679 1.00 91.75 354 PRO A N 1
ATOM 2649 C CA . PRO A 1 354 ? -25.347 -1.979 6.901 1.00 91.75 354 PRO A CA 1
ATOM 2650 C C . PRO A 1 354 ? -25.132 -2.833 5.648 1.00 91.75 354 PRO A C 1
ATOM 2652 O O . PRO A 1 354 ? -25.957 -2.873 4.723 1.00 91.75 354 PRO A O 1
ATOM 2655 N N . CYS A 1 355 ? -23.995 -3.520 5.628 1.00 92.44 355 CYS A N 1
ATOM 2656 C CA . CYS A 1 355 ? -23.690 -4.559 4.654 1.00 92.44 355 CYS A CA 1
ATOM 2657 C C . CYS A 1 355 ? -24.244 -5.909 5.132 1.00 92.44 355 CYS A C 1
ATOM 2659 O O . CYS A 1 355 ? -24.592 -6.068 6.299 1.00 92.44 355 CYS A O 1
ATOM 2661 N N . ALA A 1 356 ? -24.317 -6.891 4.229 1.00 91.94 356 ALA A N 1
ATOM 2662 C CA . ALA A 1 356 ? -24.763 -8.241 4.582 1.00 91.94 356 ALA A CA 1
ATOM 2663 C C . ALA A 1 356 ? -23.780 -8.966 5.523 1.00 91.94 356 ALA A C 1
ATOM 2665 O O . ALA A 1 356 ? -24.197 -9.786 6.332 1.00 91.94 356 ALA A O 1
ATOM 2666 N N . ALA A 1 357 ? -22.487 -8.649 5.417 1.00 92.19 357 ALA A N 1
ATOM 2667 C CA . ALA A 1 357 ? -21.433 -9.133 6.301 1.00 92.19 357 ALA A CA 1
ATOM 2668 C C . ALA A 1 357 ? -20.803 -7.957 7.067 1.00 92.19 357 ALA A C 1
ATOM 2670 O O . ALA A 1 357 ? -20.800 -6.838 6.535 1.00 92.19 357 ALA A O 1
ATOM 2671 N N . PRO A 1 358 ? -20.242 -8.189 8.269 1.00 93.50 358 PRO A N 1
ATOM 2672 C CA . PRO A 1 358 ? -19.564 -7.143 9.017 1.00 93.50 358 PRO A CA 1
ATOM 2673 C C . PRO A 1 358 ? -18.358 -6.581 8.256 1.00 93.50 358 PRO A C 1
ATOM 2675 O O . PRO A 1 358 ? -17.532 -7.334 7.731 1.00 93.50 358 PRO A O 1
ATOM 2678 N N . LEU A 1 359 ? -18.232 -5.253 8.213 1.00 95.31 359 LEU A N 1
ATOM 2679 C CA . LEU A 1 359 ? -17.028 -4.599 7.704 1.00 95.31 359 LEU A CA 1
ATOM 2680 C C . LEU A 1 359 ? -15.934 -4.659 8.768 1.00 95.31 359 LEU A C 1
ATOM 2682 O O . LEU A 1 359 ? -16.088 -4.116 9.859 1.00 95.31 359 LEU A O 1
ATOM 2686 N N . ARG A 1 360 ? -14.812 -5.283 8.430 1.00 95.62 360 ARG A N 1
ATOM 2687 C CA . ARG A 1 360 ? -13.654 -5.400 9.318 1.00 95.62 360 ARG A CA 1
ATOM 2688 C C . ARG A 1 360 ? -12.781 -4.176 9.178 1.00 95.62 360 ARG A C 1
ATOM 2690 O O . ARG A 1 360 ? -12.522 -3.737 8.054 1.00 95.62 360 ARG A O 1
ATOM 2697 N N . LEU A 1 361 ? -12.327 -3.644 10.302 1.00 96.62 361 LEU A N 1
ATOM 2698 C CA . LEU A 1 361 ? -11.641 -2.366 10.371 1.00 96.62 361 LEU A CA 1
ATOM 2699 C C . LEU A 1 361 ? -10.341 -2.481 11.153 1.00 96.62 361 LEU A C 1
ATOM 2701 O O . LEU A 1 361 ? -10.329 -2.979 12.277 1.00 96.62 361 LEU A O 1
ATOM 2705 N N . HIS A 1 362 ? -9.264 -1.961 10.566 1.00 97.62 362 HIS A N 1
ATOM 2706 C CA . HIS A 1 362 ? -8.031 -1.646 11.282 1.00 97.62 362 HIS A CA 1
ATOM 2707 C C . HIS A 1 362 ? -7.898 -0.130 11.398 1.00 97.62 362 HIS A C 1
ATOM 2709 O O . HIS A 1 362 ? -7.996 0.583 10.398 1.00 97.62 362 HIS A O 1
ATOM 2715 N N . LEU A 1 363 ? -7.654 0.377 12.602 1.00 97.81 363 LEU A N 1
ATOM 2716 C CA . LEU A 1 363 ? -7.393 1.798 12.806 1.00 97.81 363 LEU A CA 1
ATOM 2717 C C . LEU A 1 363 ? -5.923 2.097 12.499 1.00 97.81 363 LEU A C 1
ATOM 2719 O O . LEU A 1 363 ? -5.031 1.425 13.016 1.00 97.81 363 LEU A O 1
ATOM 2723 N N . MET A 1 364 ? -5.662 3.100 11.663 1.00 98.19 364 MET A N 1
ATOM 2724 C CA . MET A 1 364 ? -4.317 3.644 11.503 1.00 98.19 364 MET A CA 1
ATOM 2725 C C . MET A 1 364 ? -4.136 4.814 12.461 1.00 98.19 364 MET A C 1
ATOM 2727 O O . MET A 1 364 ? -4.949 5.730 12.438 1.00 98.19 364 MET A O 1
ATOM 2731 N N . VAL A 1 365 ? -3.070 4.812 13.252 1.00 98.19 365 VAL A N 1
ATOM 2732 C CA . VAL A 1 365 ? -2.657 5.931 14.106 1.00 98.19 365 VAL A CA 1
ATOM 2733 C C . VAL A 1 365 ? -1.493 6.636 13.431 1.00 98.19 365 VAL A C 1
ATOM 2735 O O . VAL A 1 365 ? -0.526 5.981 13.037 1.00 98.19 365 VAL A O 1
ATOM 2738 N N . ASP A 1 366 ? -1.566 7.958 13.318 1.00 97.12 366 ASP A N 1
ATOM 2739 C CA . ASP A 1 366 ? -0.387 8.758 13.012 1.00 97.12 366 ASP A CA 1
ATOM 2740 C C . ASP A 1 366 ? 0.412 8.962 14.301 1.00 97.12 366 ASP A C 1
ATOM 2742 O O . ASP A 1 366 ? 0.121 9.836 15.116 1.00 97.12 366 ASP A O 1
ATOM 2746 N N . SER A 1 367 ? 1.424 8.120 14.507 1.00 96.19 367 SER A N 1
ATOM 2747 C CA . SER A 1 367 ? 2.313 8.227 15.664 1.00 96.19 367 SER A CA 1
ATOM 2748 C C . SER A 1 367 ? 3.499 9.169 15.425 1.00 96.19 367 SER A C 1
ATOM 2750 O O . SER A 1 367 ? 4.501 9.075 16.127 1.00 96.19 367 SER A O 1
ATOM 2752 N N . GLY A 1 368 ? 3.439 10.045 14.417 1.00 93.81 368 GLY A N 1
ATOM 2753 C CA . GLY A 1 368 ? 4.482 11.036 14.126 1.00 93.81 368 GLY A CA 1
ATOM 2754 C C . GLY A 1 368 ? 5.068 10.969 12.715 1.00 93.81 368 GLY A C 1
ATOM 2755 O O . GLY A 1 368 ? 6.014 11.695 12.427 1.00 93.81 368 GLY A O 1
ATOM 2756 N N . LEU A 1 369 ? 4.531 10.130 11.822 1.00 91.19 369 LEU A N 1
ATOM 2757 C CA . LEU A 1 369 ? 4.931 10.147 10.411 1.00 91.19 369 LEU A CA 1
ATOM 2758 C C . LEU A 1 369 ? 4.390 11.393 9.691 1.00 91.19 369 LEU A C 1
ATOM 2760 O O . LEU A 1 369 ? 4.986 11.832 8.707 1.00 91.19 369 LEU A O 1
ATOM 2764 N N . GLY A 1 370 ? 3.263 11.944 10.154 1.00 89.94 370 GLY A N 1
ATOM 2765 C CA . GLY A 1 370 ? 2.679 13.180 9.629 1.00 89.94 370 GLY A CA 1
ATOM 2766 C C . GLY A 1 370 ? 2.077 13.030 8.233 1.00 89.94 370 GLY A C 1
ATOM 2767 O O . GLY A 1 370 ? 2.076 13.985 7.456 1.00 89.94 370 GLY A O 1
ATOM 2768 N N . ARG A 1 371 ? 1.635 11.820 7.863 1.00 83.62 371 ARG A N 1
ATOM 2769 C CA . ARG A 1 371 ? 1.196 11.500 6.489 1.00 83.62 371 ARG A CA 1
ATOM 2770 C C . ARG A 1 371 ? -0.254 11.045 6.405 1.00 83.62 371 ARG A C 1
ATOM 2772 O O . ARG A 1 371 ? -0.968 11.458 5.497 1.00 83.62 371 ARG A O 1
ATOM 2779 N N . GLU A 1 372 ? -0.650 10.119 7.266 1.00 86.88 372 GLU A N 1
ATOM 2780 C CA . GLU A 1 372 ? -1.946 9.440 7.229 1.00 86.88 372 GLU A CA 1
ATOM 2781 C C . GLU A 1 372 ? -2.208 8.759 8.573 1.00 86.88 372 GLU A C 1
ATOM 2783 O O . GLU A 1 372 ? -1.269 8.331 9.245 1.00 86.88 372 GLU A O 1
ATOM 2788 N N . GLY A 1 373 ? -3.485 8.604 8.914 1.00 94.38 373 GLY A N 1
ATOM 2789 C CA . GLY A 1 373 ? -3.920 8.010 10.170 1.00 94.38 373 GLY A CA 1
ATOM 2790 C C . GLY A 1 373 ? -4.669 9.003 11.047 1.00 94.38 373 GLY A C 1
ATOM 2791 O O . GLY A 1 373 ? -4.679 10.206 10.804 1.00 94.38 373 GLY A O 1
ATOM 2792 N N . LEU A 1 374 ? -5.324 8.451 12.058 1.00 97.88 374 LEU A N 1
ATOM 2793 C CA . LEU A 1 374 ? -5.959 9.185 13.138 1.00 97.88 374 LEU A CA 1
ATOM 2794 C C . LEU A 1 374 ? -4.886 9.910 13.938 1.00 97.88 374 LEU A C 1
ATOM 2796 O O . LEU A 1 374 ? -3.886 9.292 14.320 1.00 97.88 374 LEU A O 1
ATOM 2800 N N . ALA A 1 375 ? -5.124 11.183 14.239 1.00 96.81 375 ALA A N 1
ATOM 2801 C CA . ALA A 1 375 ? -4.328 11.852 15.256 1.00 96.81 375 ALA A CA 1
ATOM 2802 C C . ALA A 1 375 ? -4.523 11.129 16.608 1.00 96.81 375 ALA A C 1
ATOM 2804 O O . ALA A 1 375 ? -5.601 10.563 16.839 1.00 96.81 375 ALA A O 1
ATOM 2805 N N . PRO A 1 376 ? -3.525 11.113 17.509 1.00 94.62 376 PRO A N 1
ATOM 2806 C CA . PRO A 1 376 ? -3.616 10.402 18.790 1.00 94.62 376 PRO A CA 1
ATOM 2807 C C . PRO A 1 376 ? -4.889 10.726 19.591 1.00 94.62 376 PRO A C 1
ATOM 2809 O O . PRO A 1 376 ? -5.539 9.833 20.137 1.00 94.62 376 PRO A O 1
ATOM 2812 N N . GLU A 1 377 ? -5.311 11.989 19.584 1.00 96.12 377 GLU A N 1
ATOM 2813 C CA . GLU A 1 377 ? -6.530 12.480 20.227 1.00 96.12 377 GLU A CA 1
ATOM 2814 C C . GLU A 1 377 ? -7.835 11.975 19.577 1.00 96.12 377 GLU A C 1
ATOM 2816 O O . GLU A 1 377 ? -8.873 11.890 20.238 1.00 96.12 377 GLU A O 1
ATOM 2821 N N . GLU A 1 378 ? -7.807 11.585 18.301 1.00 98.06 378 GLU A N 1
ATOM 2822 C CA . GLU A 1 378 ? -8.969 11.064 17.572 1.00 98.06 378 GLU A CA 1
ATOM 2823 C C . GLU A 1 378 ? -9.199 9.565 17.813 1.00 98.06 378 GLU A C 1
ATOM 2825 O O . GLU A 1 378 ? -10.312 9.070 17.598 1.00 98.06 378 GLU A O 1
ATOM 2830 N N . VAL A 1 379 ? -8.172 8.834 18.267 1.00 98.06 379 VAL A N 1
ATOM 2831 C CA . VAL A 1 379 ? -8.185 7.365 18.387 1.00 98.06 379 VAL A CA 1
ATOM 2832 C C . VAL A 1 379 ? -9.332 6.877 19.266 1.00 98.06 379 VAL A C 1
ATOM 2834 O O . VAL A 1 379 ? -10.052 5.956 18.874 1.00 98.06 379 VAL A O 1
ATOM 2837 N N . ALA A 1 380 ? -9.550 7.509 20.422 1.00 97.94 380 ALA A N 1
ATOM 2838 C CA . ALA A 1 380 ? -10.629 7.126 21.333 1.00 97.94 380 ALA A CA 1
ATOM 2839 C C . ALA A 1 380 ? -12.007 7.284 20.668 1.00 97.94 380 ALA A C 1
ATOM 2841 O O . ALA A 1 380 ? -12.799 6.342 20.634 1.00 97.94 380 ALA A O 1
ATOM 2842 N N . SER A 1 381 ? -12.252 8.440 20.045 1.00 98.12 381 SER A N 1
ATOM 2843 C CA . SER A 1 381 ? -13.524 8.742 19.375 1.00 98.12 381 SER A CA 1
ATOM 2844 C C . SER A 1 381 ? -13.805 7.791 18.211 1.00 98.12 381 SER A C 1
ATOM 2846 O O . SER A 1 381 ? -14.930 7.310 18.056 1.00 98.12 381 SER A O 1
ATOM 2848 N N . ALA A 1 382 ? -12.787 7.492 17.398 1.00 97.88 382 ALA A N 1
ATOM 2849 C CA . ALA A 1 382 ? -12.905 6.543 16.296 1.00 97.88 382 ALA A CA 1
ATOM 2850 C C . ALA A 1 382 ? -13.184 5.121 16.807 1.00 97.88 382 ALA A C 1
ATOM 2852 O O . ALA A 1 382 ? -14.074 4.449 16.288 1.00 97.88 382 ALA A O 1
ATOM 2853 N N . THR A 1 383 ? -12.475 4.689 17.851 1.00 96.88 383 THR A N 1
ATOM 2854 C CA . THR A 1 383 ? -12.634 3.362 18.465 1.00 96.88 383 THR A CA 1
ATOM 2855 C C . THR A 1 383 ? -14.041 3.162 19.002 1.00 96.88 383 THR A C 1
ATOM 2857 O O . THR A 1 383 ? -14.712 2.201 18.632 1.00 96.88 383 THR A O 1
ATOM 2860 N N . GLU A 1 384 ? -14.529 4.091 19.821 1.00 96.06 384 GLU A N 1
ATOM 2861 C CA . GLU A 1 384 ? -15.879 4.006 20.369 1.00 96.06 384 GLU A CA 1
ATOM 2862 C C . GLU A 1 384 ? -16.954 4.011 19.279 1.00 96.06 384 GLU A C 1
ATOM 2864 O O . GLU A 1 384 ? -17.934 3.272 19.362 1.00 96.06 384 GLU A O 1
ATOM 2869 N N . ALA A 1 385 ? -16.788 4.850 18.252 1.00 95.75 385 ALA A N 1
ATOM 2870 C CA . ALA A 1 385 ? -17.715 4.904 17.132 1.00 95.75 385 ALA A CA 1
ATOM 2871 C C . ALA A 1 385 ? -17.778 3.567 16.385 1.00 95.75 385 ALA A C 1
ATOM 2873 O O . ALA A 1 385 ? -18.873 3.135 16.026 1.00 95.75 385 ALA A O 1
ATOM 2874 N N . VAL A 1 386 ? -16.634 2.904 16.194 1.00 94.81 386 VAL A N 1
ATOM 2875 C CA . VAL A 1 386 ? -16.589 1.582 15.567 1.00 94.81 386 VAL A CA 1
ATOM 2876 C C . VAL A 1 386 ? -17.235 0.521 16.455 1.00 94.81 386 VAL A C 1
ATOM 2878 O O . VAL A 1 386 ? -18.090 -0.219 15.971 1.00 94.81 386 VAL A O 1
ATOM 2881 N N . LEU A 1 387 ? -16.893 0.478 17.745 1.00 93.88 387 LEU A N 1
ATOM 2882 C CA . LEU A 1 387 ? -17.438 -0.505 18.691 1.00 93.88 387 LEU A CA 1
ATOM 2883 C C . LEU A 1 387 ? -18.959 -0.378 18.851 1.00 93.88 387 LEU A C 1
ATOM 2885 O O . LEU A 1 387 ? -19.666 -1.382 18.866 1.00 93.88 387 LEU A O 1
ATOM 2889 N N . ARG A 1 388 ? -19.494 0.849 18.885 1.00 93.19 388 ARG A N 1
ATOM 2890 C CA . ARG A 1 388 ? -20.948 1.091 18.939 1.00 93.19 388 ARG A CA 1
ATOM 2891 C C . ARG A 1 388 ? -21.695 0.643 17.682 1.00 93.19 388 ARG A C 1
ATOM 2893 O O . ARG A 1 388 ? -22.914 0.517 17.731 1.00 93.19 388 ARG A O 1
ATOM 2900 N N . HIS A 1 389 ? -21.000 0.444 16.562 1.00 92.50 389 HIS A N 1
ATOM 2901 C CA . HIS A 1 389 ? -21.607 0.012 15.302 1.00 92.50 389 HIS A CA 1
ATOM 2902 C C . HIS A 1 389 ? -21.599 -1.517 15.117 1.00 92.50 389 HIS A C 1
ATOM 2904 O O . HIS A 1 389 ? -21.975 -2.022 14.055 1.00 92.50 389 HIS A O 1
ATOM 2910 N N . TRP A 1 390 ? -21.193 -2.274 16.140 1.00 89.31 390 TRP A N 1
ATOM 2911 C CA . TRP A 1 390 ? -21.370 -3.724 16.198 1.00 89.31 390 TRP A CA 1
ATOM 2912 C C . TRP A 1 390 ? -22.870 -4.100 16.120 1.00 89.31 390 TRP A C 1
ATOM 2914 O O . TRP A 1 390 ? -23.696 -3.402 16.713 1.00 89.31 390 TRP A O 1
ATOM 2924 N N . PRO A 1 391 ? -23.272 -5.176 15.406 1.00 90.56 391 PRO A N 1
ATOM 2925 C CA . PRO A 1 391 ? -22.447 -6.178 14.721 1.00 90.56 391 PRO A CA 1
ATOM 2926 C C . PRO A 1 391 ? -22.115 -5.849 13.260 1.00 90.56 391 PRO A C 1
ATOM 2928 O O . PRO A 1 391 ? -21.646 -6.710 12.521 1.00 90.56 391 PRO A O 1
ATOM 2931 N N . HIS A 1 392 ? -22.381 -4.629 12.792 1.00 93.31 392 HIS A N 1
ATOM 2932 C CA . HIS A 1 392 ? -22.172 -4.276 11.388 1.00 93.31 392 HIS A CA 1
ATOM 2933 C C . HIS A 1 392 ? -20.716 -3.968 11.058 1.00 93.31 392 HIS A C 1
ATOM 2935 O O . HIS A 1 392 ? -20.303 -4.191 9.920 1.00 93.31 392 HIS A O 1
ATOM 2941 N N . TRP A 1 393 ? -19.937 -3.482 12.023 1.00 94.31 393 TRP A N 1
ATOM 2942 C CA . TRP A 1 393 ? -18.487 -3.329 11.909 1.00 94.31 393 TRP A CA 1
ATOM 2943 C C . TRP A 1 393 ? -17.772 -4.177 12.956 1.00 94.31 393 TRP A C 1
ATOM 2945 O O . TRP A 1 393 ? -18.299 -4.366 14.044 1.00 94.31 393 TRP A O 1
ATOM 2955 N N . SER A 1 394 ? -16.569 -4.646 12.627 1.00 93.62 394 SER A N 1
ATOM 2956 C CA . SER A 1 394 ? -15.678 -5.406 13.509 1.00 93.62 394 SER A CA 1
ATOM 2957 C C . SER A 1 394 ? -14.348 -4.664 13.630 1.00 93.62 394 SER A C 1
ATOM 2959 O O . SER A 1 394 ? -13.693 -4.412 12.616 1.00 93.62 394 SER A O 1
ATOM 2961 N N . LEU A 1 395 ? -13.956 -4.276 14.846 1.00 95.31 395 LEU A N 1
ATOM 2962 C CA . LEU A 1 395 ? -12.646 -3.672 15.102 1.00 95.31 395 LEU A CA 1
ATOM 2963 C C . LEU A 1 395 ? -11.602 -4.775 15.308 1.00 95.31 395 LEU A C 1
ATOM 2965 O O . LEU A 1 395 ? -11.521 -5.356 16.390 1.00 95.31 395 LEU A O 1
ATOM 2969 N N . GLU A 1 396 ? -10.793 -5.028 14.281 1.00 94.88 396 GLU A N 1
ATOM 2970 C CA . GLU A 1 396 ? -9.882 -6.182 14.220 1.00 94.88 396 GLU A CA 1
ATOM 2971 C C . GLU A 1 396 ? -8.407 -5.809 14.329 1.00 94.88 396 GLU A C 1
ATOM 2973 O O . GLU A 1 396 ? -7.562 -6.692 14.405 1.00 94.88 396 GLU A O 1
ATOM 2978 N N . GLY A 1 397 ? -8.059 -4.523 14.374 1.00 95.81 397 GLY A N 1
ATOM 2979 C CA . GLY A 1 397 ? -6.655 -4.174 14.529 1.00 95.81 397 GLY A CA 1
ATOM 2980 C C . GLY A 1 397 ? -6.342 -2.698 14.664 1.00 95.81 397 GLY A C 1
ATOM 2981 O O . GLY A 1 397 ? -7.187 -1.819 14.468 1.00 95.81 397 GLY A O 1
ATOM 2982 N N . LEU A 1 398 ? -5.078 -2.448 14.987 1.00 97.31 398 LEU A N 1
ATOM 2983 C CA . LEU A 1 398 ? -4.481 -1.127 15.127 1.00 97.31 398 LEU A CA 1
ATOM 2984 C C . LEU A 1 398 ? -3.089 -1.142 14.507 1.00 97.31 398 LEU A C 1
ATOM 2986 O O . LEU A 1 398 ? -2.329 -2.099 14.662 1.00 97.31 398 LEU A O 1
ATOM 2990 N N . TYR A 1 399 ? -2.726 -0.067 13.820 1.00 97.81 399 TYR A N 1
ATOM 2991 C CA . TYR A 1 399 ? -1.392 0.046 13.260 1.00 97.81 399 TYR A CA 1
ATOM 2992 C C . TYR A 1 399 ? -0.894 1.468 13.142 1.00 97.81 399 TYR A C 1
ATOM 2994 O O . TYR A 1 399 ? -1.664 2.411 13.039 1.00 97.81 399 TYR A O 1
ATOM 3002 N N . THR A 1 400 ? 0.423 1.598 13.074 1.00 96.88 400 THR A N 1
ATOM 3003 C CA . THR A 1 400 ? 1.109 2.819 12.650 1.00 96.88 400 THR A CA 1
ATOM 3004 C C . THR A 1 400 ? 2.145 2.475 11.587 1.00 96.88 400 THR A C 1
ATOM 3006 O O . THR A 1 400 ? 2.405 1.297 11.314 1.00 96.88 400 THR A O 1
ATOM 3009 N N . HIS A 1 401 ? 2.733 3.485 10.958 1.00 95.44 401 HIS A N 1
ATOM 3010 C CA . HIS A 1 401 ? 3.969 3.369 10.204 1.00 95.44 401 HIS A CA 1
ATOM 3011 C C . HIS A 1 401 ? 5.008 4.284 10.848 1.00 95.44 401 HIS A C 1
ATOM 3013 O O . HIS A 1 401 ? 4.807 5.492 10.905 1.00 95.44 401 HIS A O 1
ATOM 3019 N N . TRP A 1 402 ? 6.098 3.698 11.336 1.00 94.62 402 TRP A N 1
ATOM 3020 C CA . TRP A 1 402 ? 7.101 4.423 12.106 1.00 94.62 402 TRP A CA 1
ATOM 3021 C C . TRP A 1 402 ? 7.719 5.598 11.330 1.00 94.62 402 TRP A C 1
ATOM 3023 O O . TRP A 1 402 ? 8.065 5.460 10.152 1.00 94.62 402 TRP A O 1
ATOM 3033 N N . CYS A 1 403 ? 7.877 6.742 12.002 1.00 89.25 403 CYS A N 1
ATOM 3034 C CA . CYS A 1 403 ? 8.743 7.830 11.543 1.00 89.25 403 CYS A CA 1
ATOM 3035 C C . CYS A 1 403 ? 10.190 7.406 11.724 1.00 89.25 403 CYS A C 1
ATOM 3037 O O . CYS A 1 403 ? 10.524 6.784 12.724 1.00 89.25 403 CYS A O 1
ATOM 3039 N N . CYS A 1 404 ? 11.049 7.851 10.812 1.00 89.56 404 CYS A N 1
ATOM 3040 C CA . CYS A 1 404 ? 12.428 8.147 11.187 1.00 89.56 404 CYS A CA 1
ATOM 3041 C C . CYS A 1 404 ? 13.184 6.943 11.784 1.00 89.56 404 CYS A C 1
ATOM 3043 O O . CYS A 1 404 ? 13.816 7.075 12.823 1.00 89.56 404 CYS A O 1
ATOM 3045 N N . PRO A 1 405 ? 13.159 5.770 11.116 1.00 89.19 405 PRO A N 1
ATOM 3046 C CA . PRO A 1 405 ? 13.622 4.494 11.673 1.00 89.19 405 PRO A CA 1
ATOM 3047 C C . PRO A 1 405 ? 15.106 4.459 12.051 1.00 89.19 405 PRO A C 1
ATOM 3049 O O . PRO A 1 405 ? 15.536 3.532 12.720 1.00 89.19 405 PRO A O 1
ATOM 3052 N N . TYR A 1 406 ? 15.874 5.445 11.595 1.00 90.50 406 TYR A N 1
ATOM 3053 C CA . TYR A 1 406 ? 17.316 5.577 11.792 1.00 90.50 406 TYR A CA 1
ATOM 3054 C C . TYR A 1 406 ? 17.668 6.611 12.874 1.00 90.50 406 TYR A C 1
ATOM 3056 O O . TYR A 1 406 ? 18.838 6.922 13.068 1.00 90.50 406 TYR A O 1
ATOM 3064 N N . ASP A 1 407 ? 16.659 7.184 13.534 1.00 91.50 407 ASP A N 1
ATOM 3065 C CA . ASP A 1 407 ? 16.807 8.102 14.658 1.00 91.50 407 ASP A CA 1
ATOM 3066 C C . ASP A 1 407 ? 16.123 7.493 15.886 1.00 91.50 407 ASP A C 1
ATOM 3068 O O . ASP A 1 407 ? 14.896 7.385 15.957 1.00 91.50 407 ASP A O 1
ATOM 3072 N N . LYS A 1 408 ? 16.934 7.093 16.869 1.00 90.19 408 LYS A N 1
ATOM 3073 C CA . LYS A 1 408 ? 16.459 6.426 18.084 1.00 90.19 408 LYS A CA 1
ATOM 3074 C C . LYS A 1 408 ? 15.505 7.300 18.904 1.00 90.19 408 LYS A C 1
ATOM 3076 O O . LYS A 1 408 ? 14.579 6.771 19.518 1.00 90.19 408 LYS A O 1
ATOM 3081 N N . GLN A 1 409 ? 15.712 8.618 18.931 1.00 92.12 409 GLN A N 1
ATOM 3082 C CA . GLN A 1 409 ? 14.890 9.535 19.725 1.00 92.12 409 GLN A CA 1
ATOM 3083 C C . GLN A 1 409 ? 13.522 9.741 19.076 1.00 92.12 409 GLN A C 1
ATOM 3085 O O . GLN A 1 409 ? 12.497 9.617 19.752 1.00 92.12 409 GLN A O 1
ATOM 3090 N N . GLU A 1 410 ? 13.490 9.978 17.763 1.00 93.25 410 GLU A N 1
ATOM 3091 C CA . GLU A 1 410 ? 12.226 10.101 17.028 1.00 93.25 410 GLU A CA 1
ATOM 3092 C C . GLU A 1 410 ? 11.449 8.778 17.017 1.00 93.25 410 GLU A C 1
ATOM 3094 O O . GLU A 1 410 ? 10.230 8.772 17.207 1.00 93.25 410 GLU A O 1
ATOM 3099 N N . MET A 1 411 ? 12.141 7.640 16.906 1.00 94.25 411 MET A N 1
ATOM 3100 C CA . MET A 1 411 ? 11.525 6.321 17.062 1.00 94.25 411 MET A CA 1
ATOM 3101 C C . MET A 1 411 ? 10.936 6.111 18.456 1.00 94.25 411 MET A C 1
ATOM 3103 O O . MET A 1 411 ? 9.797 5.655 18.567 1.00 94.25 411 MET A O 1
ATOM 3107 N N . ALA A 1 412 ? 11.664 6.462 19.521 1.00 93.81 412 ALA A N 1
ATOM 3108 C CA . ALA A 1 412 ? 11.170 6.340 20.892 1.00 93.81 412 ALA A CA 1
ATOM 3109 C C . ALA A 1 412 ? 9.908 7.189 21.104 1.00 93.81 412 ALA A C 1
ATOM 3111 O O . ALA A 1 412 ? 8.894 6.674 21.582 1.00 93.81 412 ALA A O 1
ATOM 3112 N N . LYS A 1 413 ? 9.923 8.448 20.653 1.00 95.56 413 LYS A N 1
ATOM 3113 C CA . LYS A 1 413 ? 8.756 9.338 20.679 1.00 95.56 413 LYS A CA 1
ATOM 3114 C C . LYS A 1 413 ? 7.575 8.741 19.917 1.00 95.56 413 LYS A C 1
ATOM 3116 O O . LYS A 1 413 ? 6.473 8.663 20.458 1.00 95.56 413 LYS A O 1
ATOM 3121 N N . SER A 1 414 ? 7.808 8.268 18.692 1.00 95.88 414 SER A N 1
ATOM 3122 C CA . SER A 1 414 ? 6.760 7.663 17.871 1.00 95.88 414 SER A CA 1
ATOM 3123 C C . SER A 1 414 ? 6.180 6.398 18.509 1.00 95.88 414 SER A C 1
ATOM 3125 O O . SER A 1 414 ? 4.966 6.194 18.513 1.00 95.88 414 SER A O 1
ATOM 3127 N N . SER A 1 415 ? 7.031 5.565 19.109 1.00 96.00 415 SER A N 1
ATOM 3128 C CA . SER A 1 415 ? 6.610 4.354 19.814 1.00 96.00 415 SER A CA 1
ATOM 3129 C C . SER A 1 415 ? 5.779 4.654 21.064 1.00 96.00 415 SER A C 1
ATOM 3131 O O . SER A 1 415 ? 4.783 3.969 21.287 1.00 96.00 415 SER A O 1
ATOM 3133 N N . GLY A 1 416 ? 6.116 5.708 21.819 1.00 97.06 416 GLY A N 1
ATOM 3134 C CA . GLY A 1 416 ? 5.355 6.147 22.992 1.00 97.06 416 GLY A CA 1
ATOM 3135 C C . GLY A 1 416 ? 3.942 6.599 22.628 1.00 97.06 416 GLY A C 1
ATOM 3136 O O . GLY A 1 416 ? 2.974 6.098 23.195 1.00 97.06 416 GLY A O 1
ATOM 3137 N N . VAL A 1 417 ? 3.813 7.446 21.599 1.00 97.50 417 VAL A N 1
ATOM 3138 C CA . VAL A 1 417 ? 2.505 7.890 21.082 1.00 97.50 417 VAL A CA 1
ATOM 3139 C C . VAL A 1 417 ? 1.644 6.698 20.652 1.00 97.50 417 VAL A C 1
ATOM 3141 O O . VAL A 1 417 ? 0.451 6.636 20.950 1.00 97.50 417 VAL A O 1
ATOM 3144 N N . PHE A 1 418 ? 2.242 5.723 19.963 1.00 97.94 418 PHE A N 1
ATOM 3145 C CA . PHE A 1 418 ? 1.514 4.526 19.552 1.00 97.94 418 PHE A CA 1
ATOM 3146 C C . PHE A 1 418 ? 1.103 3.646 20.740 1.00 97.94 418 PHE A C 1
ATOM 3148 O O . PHE A 1 418 ? -0.008 3.120 20.742 1.00 97.94 418 PHE A O 1
ATOM 3155 N N . ALA A 1 419 ? 1.966 3.493 21.747 1.00 97.75 419 ALA A N 1
ATOM 3156 C CA . ALA A 1 419 ? 1.676 2.700 22.939 1.00 97.75 419 ALA A CA 1
ATOM 3157 C C . ALA A 1 419 ? 0.497 3.276 23.742 1.00 97.75 419 ALA A C 1
ATOM 3159 O O . ALA A 1 419 ? -0.380 2.522 24.164 1.00 97.75 419 ALA A O 1
ATOM 3160 N N . GLU A 1 420 ? 0.422 4.602 23.887 1.00 98.12 420 GLU A N 1
ATOM 3161 C CA . GLU A 1 420 ? -0.715 5.281 24.524 1.00 98.12 420 GLU A CA 1
ATOM 3162 C C . GLU A 1 420 ? -2.020 5.060 23.747 1.00 98.12 420 GLU A C 1
ATOM 3164 O O . GLU A 1 420 ? -3.048 4.701 24.328 1.00 98.12 420 GLU A O 1
ATOM 3169 N N . ALA A 1 421 ? -1.976 5.209 22.418 1.00 98.12 421 ALA A N 1
ATOM 3170 C CA . ALA A 1 421 ? -3.120 4.936 21.554 1.00 98.12 421 ALA A CA 1
ATOM 3171 C C . ALA A 1 421 ? -3.574 3.469 21.655 1.00 98.12 421 ALA A C 1
ATOM 3173 O O . ALA A 1 421 ? -4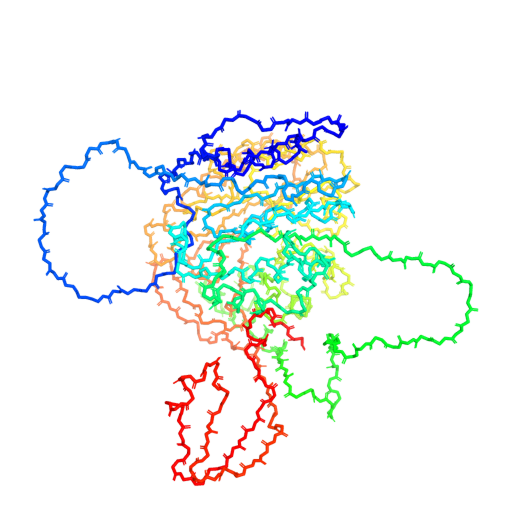.772 3.195 21.742 1.00 98.12 421 ALA A O 1
ATOM 3174 N N . LEU A 1 422 ? -2.631 2.526 21.685 1.00 97.50 422 LEU A N 1
ATOM 3175 C CA . LEU A 1 422 ? -2.908 1.099 21.816 1.00 97.50 422 LEU A CA 1
ATOM 3176 C C . LEU A 1 422 ? -3.566 0.765 23.160 1.00 97.50 422 LEU A C 1
ATOM 3178 O O . LEU A 1 422 ? -4.599 0.093 23.173 1.00 97.50 422 LEU A O 1
ATOM 3182 N N . ALA A 1 423 ? -3.025 1.275 24.270 1.00 97.19 423 ALA A N 1
ATOM 3183 C CA . ALA A 1 423 ? -3.613 1.108 25.599 1.00 97.19 423 ALA A CA 1
ATOM 3184 C C . ALA A 1 423 ? -5.054 1.637 25.636 1.00 97.19 423 ALA A C 1
ATOM 3186 O O . ALA A 1 423 ? -5.975 0.931 26.047 1.00 97.19 423 ALA A O 1
ATOM 3187 N N . ARG A 1 424 ? -5.277 2.832 25.076 1.00 96.69 424 ARG A N 1
ATOM 3188 C CA . ARG A 1 424 ? -6.608 3.440 24.982 1.00 96.69 424 ARG A CA 1
ATOM 3189 C C . ARG A 1 424 ? -7.599 2.580 24.198 1.00 96.69 424 ARG A C 1
ATOM 3191 O O . ARG A 1 424 ? -8.754 2.459 24.605 1.00 96.69 424 ARG A O 1
ATOM 3198 N N . VAL A 1 425 ? -7.175 1.994 23.077 1.00 95.69 425 VAL A N 1
ATOM 3199 C CA . VAL A 1 425 ? -8.022 1.090 22.285 1.00 95.69 425 VAL A CA 1
ATOM 3200 C C . VAL A 1 425 ? -8.358 -0.170 23.082 1.00 95.69 425 VAL A C 1
ATOM 3202 O O . VAL A 1 425 ? -9.512 -0.598 23.074 1.00 95.69 425 VAL A O 1
ATOM 3205 N N . HIS A 1 426 ? -7.391 -0.750 23.797 1.00 94.00 426 HIS A N 1
ATOM 3206 C CA . HIS A 1 426 ? -7.627 -1.925 24.636 1.00 94.00 426 HIS A CA 1
ATOM 3207 C C . HIS A 1 426 ? -8.626 -1.657 25.766 1.00 94.00 426 HIS A C 1
ATOM 3209 O O . HIS A 1 426 ? -9.561 -2.444 25.919 1.00 94.00 426 HIS A O 1
ATOM 3215 N N . ASP A 1 427 ? -8.502 -0.539 26.484 1.00 94.62 427 ASP A N 1
ATOM 3216 C CA . ASP A 1 427 ? -9.425 -0.168 27.567 1.00 94.62 427 ASP A CA 1
ATOM 3217 C C . ASP A 1 427 ? -10.872 -0.031 27.068 1.00 94.62 427 ASP A C 1
ATOM 3219 O O . ASP A 1 427 ? -11.822 -0.541 27.674 1.00 94.62 427 ASP A O 1
ATOM 3223 N N . LEU A 1 428 ? -11.049 0.622 25.915 1.00 94.12 428 LEU A N 1
ATOM 3224 C CA . LEU A 1 428 ? -12.359 0.794 25.287 1.00 94.12 428 LEU A CA 1
ATOM 3225 C C . LEU A 1 428 ? -12.948 -0.543 24.823 1.00 94.12 428 LEU A C 1
ATOM 3227 O O . LEU A 1 428 ? -14.140 -0.790 25.017 1.00 94.12 428 LEU A O 1
ATOM 3231 N N . ARG A 1 429 ? -12.122 -1.430 24.253 1.00 91.69 429 ARG A N 1
ATOM 3232 C CA . ARG A 1 429 ? -12.549 -2.778 23.844 1.00 91.69 429 ARG A CA 1
ATOM 3233 C C . ARG A 1 429 ? -12.945 -3.641 25.040 1.00 91.69 429 ARG A C 1
ATOM 3235 O O . ARG A 1 429 ? -13.963 -4.324 24.963 1.00 91.69 429 ARG A O 1
ATOM 3242 N N . ALA A 1 430 ? -12.194 -3.579 26.140 1.00 89.62 430 ALA A N 1
ATOM 3243 C CA . ALA A 1 430 ? -12.513 -4.298 27.373 1.00 89.62 430 ALA A CA 1
ATOM 3244 C C . ALA A 1 430 ? -13.849 -3.827 27.971 1.00 89.62 430 ALA A C 1
ATOM 3246 O O . ALA A 1 430 ? -14.688 -4.645 28.343 1.00 89.62 430 ALA A O 1
ATOM 3247 N N . THR A 1 431 ? -14.085 -2.511 27.982 1.00 88.94 431 THR A N 1
ATOM 3248 C CA . THR A 1 431 ? -15.337 -1.914 28.479 1.00 88.94 431 THR A CA 1
ATOM 3249 C C . THR A 1 431 ? -16.549 -2.296 27.620 1.00 88.94 431 THR A C 1
ATOM 3251 O O . THR A 1 431 ? -17.655 -2.439 28.135 1.00 88.94 431 THR A O 1
ATOM 3254 N N . ALA A 1 432 ? -16.356 -2.488 26.312 1.00 85.75 432 ALA A N 1
ATOM 3255 C CA . ALA A 1 432 ? -17.429 -2.814 25.374 1.00 85.75 432 ALA A CA 1
ATOM 3256 C C . ALA A 1 432 ? -17.872 -4.295 25.384 1.00 85.75 432 ALA A C 1
ATOM 3258 O O . ALA A 1 432 ? -18.790 -4.641 24.645 1.00 85.75 432 ALA A O 1
ATOM 3259 N N . GLY A 1 433 ? -17.259 -5.165 26.199 1.00 68.56 433 GLY A N 1
ATOM 3260 C CA . GLY A 1 433 ? -17.779 -6.511 26.486 1.00 68.56 433 GLY A CA 1
ATOM 3261 C C . GLY A 1 433 ? -17.898 -7.442 25.272 1.00 68.56 433 GLY A C 1
ATOM 3262 O O . GLY A 1 433 ? -18.974 -7.966 25.006 1.00 68.56 433 GLY A O 1
ATOM 3263 N N . ASP A 1 434 ? -16.796 -7.659 24.548 1.00 58.59 434 ASP A N 1
ATOM 3264 C CA . ASP A 1 434 ? -16.707 -8.549 23.372 1.00 58.59 434 ASP A CA 1
ATOM 3265 C C . ASP A 1 434 ? -17.442 -8.052 22.104 1.00 58.59 434 ASP A C 1
ATOM 3267 O O . ASP A 1 434 ? -17.565 -8.774 21.114 1.00 58.59 434 ASP A O 1
ATOM 3271 N N . ALA A 1 435 ? -17.838 -6.769 22.059 1.00 55.44 435 ALA A N 1
ATOM 3272 C CA . ALA A 1 435 ? -18.379 -6.074 20.872 1.00 55.44 435 ALA A CA 1
ATOM 3273 C C . ALA A 1 435 ? -17.384 -5.929 19.688 1.00 55.44 435 ALA A C 1
ATOM 3275 O O . ALA A 1 435 ? -17.519 -5.063 18.825 1.00 55.44 435 ALA A O 1
ATOM 3276 N N . GLY A 1 436 ? -16.364 -6.780 19.637 1.00 55.25 436 GLY A N 1
ATOM 3277 C CA . GLY A 1 436 ? -15.402 -6.893 18.553 1.00 55.25 436 GLY A CA 1
ATOM 3278 C C . GLY A 1 436 ? -14.777 -8.281 18.523 1.00 55.25 436 GLY A C 1
ATOM 3279 O O . GLY A 1 436 ? -13.562 -8.340 18.365 1.00 55.25 436 GLY A O 1
ATOM 3280 N N . GLY A 1 437 ? -15.591 -9.333 18.743 1.00 54.91 437 GLY A N 1
ATOM 3281 C CA . GLY A 1 437 ? -15.271 -10.759 18.974 1.00 54.91 437 GLY A CA 1
ATOM 3282 C C . GLY A 1 437 ? -14.474 -11.499 17.887 1.00 54.91 437 GLY A C 1
ATOM 3283 O O . GLY A 1 437 ? -14.713 -12.672 17.605 1.00 54.91 437 GLY A O 1
ATOM 3284 N N . ALA A 1 438 ? -13.526 -10.810 17.266 1.00 69.19 438 ALA A N 1
ATOM 3285 C CA . ALA A 1 438 ? -12.513 -11.318 16.366 1.00 69.19 438 ALA A CA 1
ATOM 3286 C C . ALA A 1 438 ? -11.112 -11.066 16.968 1.00 69.19 438 ALA A C 1
ATOM 3288 O O . ALA A 1 438 ? -10.939 -10.171 17.808 1.00 69.19 438 ALA A O 1
ATOM 3289 N N . PRO A 1 439 ? -10.092 -11.840 16.551 1.00 82.00 439 PRO A N 1
ATOM 3290 C CA . PRO A 1 439 ? -8.706 -11.581 16.924 1.00 82.00 439 PRO A CA 1
ATOM 3291 C C . PRO A 1 439 ? -8.319 -10.138 16.597 1.00 82.00 439 PRO A C 1
ATOM 3293 O O . PRO A 1 439 ? -8.628 -9.640 15.517 1.00 82.00 439 PRO A O 1
ATOM 3296 N N . PHE A 1 440 ? -7.641 -9.477 17.533 1.00 92.12 440 PHE A N 1
ATOM 3297 C CA . PHE A 1 440 ? -7.169 -8.112 17.348 1.00 92.12 440 PHE A CA 1
ATOM 3298 C C . PHE A 1 440 ? -5.691 -8.113 17.023 1.00 92.12 440 PHE A C 1
ATOM 3300 O O . PHE A 1 440 ? -4.895 -8.621 17.804 1.00 92.12 440 PHE A O 1
ATOM 3307 N N . MET A 1 441 ? -5.354 -7.553 15.871 1.00 94.75 441 MET A N 1
ATOM 3308 C CA . MET A 1 441 ? -4.021 -7.583 15.304 1.00 94.75 441 MET A CA 1
ATOM 3309 C C . MET A 1 441 ? -3.370 -6.206 15.388 1.00 94.75 441 MET A C 1
ATOM 3311 O O . MET A 1 441 ? -3.837 -5.231 14.791 1.00 94.75 441 MET A O 1
ATOM 3315 N N . VAL A 1 442 ? -2.239 -6.145 16.077 1.00 97.00 442 VAL A N 1
ATOM 3316 C CA . VAL A 1 442 ? -1.352 -4.991 16.123 1.00 97.00 442 VAL A CA 1
ATOM 3317 C C . VAL A 1 442 ? -0.192 -5.232 15.173 1.00 97.00 442 VAL A C 1
ATOM 3319 O O . VAL A 1 442 ? 0.582 -6.174 15.314 1.00 97.00 442 VAL A O 1
ATOM 3322 N N . HIS A 1 443 ? -0.043 -4.358 14.186 1.00 96.31 443 HIS A N 1
ATOM 3323 C CA . HIS A 1 443 ? 1.067 -4.447 13.244 1.00 96.31 443 HIS A CA 1
ATOM 3324 C C . HIS A 1 443 ? 1.699 -3.079 13.061 1.00 96.31 443 HIS A C 1
ATOM 3326 O O . HIS A 1 443 ? 1.011 -2.097 12.824 1.00 96.31 443 HIS A O 1
ATOM 3332 N N . THR A 1 444 ? 3.020 -2.956 13.056 1.00 94.31 444 THR A N 1
ATOM 3333 C CA . THR A 1 444 ? 3.677 -1.623 13.060 1.00 94.31 444 THR A CA 1
ATOM 3334 C C . THR A 1 444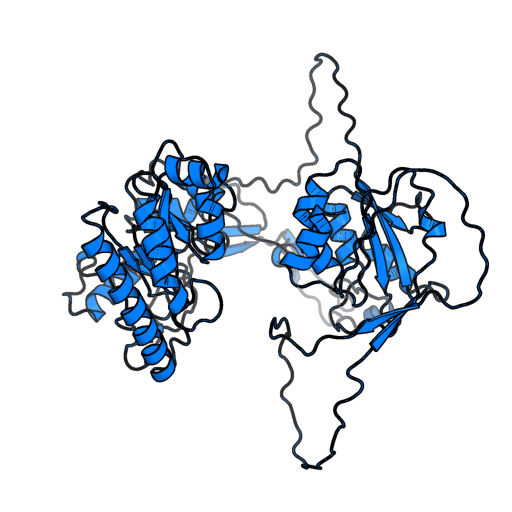 ? 4.926 -1.577 12.182 1.00 94.31 444 THR A C 1
ATOM 3336 O O . THR A 1 444 ? 5.100 -0.631 11.409 1.00 94.31 444 THR A O 1
ATOM 3339 N N . SER A 1 445 ? 5.743 -2.628 12.203 1.00 94.38 445 SER A N 1
ATOM 3340 C CA . SER A 1 445 ? 7.034 -2.630 11.521 1.00 94.38 445 SER A CA 1
ATOM 3341 C C . SER A 1 445 ? 6.932 -2.766 10.007 1.00 94.38 445 SER A C 1
ATOM 3343 O O . SER A 1 445 ? 6.135 -3.545 9.487 1.00 94.38 445 SER A O 1
ATOM 3345 N N . SER A 1 446 ? 7.767 -2.003 9.302 1.00 94.94 446 SER A N 1
ATOM 3346 C CA . SER A 1 446 ? 7.986 -2.121 7.861 1.00 94.94 446 SER A CA 1
ATOM 3347 C C . SER A 1 446 ? 9.315 -2.820 7.562 1.00 94.94 446 SER A C 1
ATOM 3349 O O . SER A 1 446 ? 10.013 -3.236 8.482 1.00 94.94 446 SER A O 1
ATOM 3351 N N . SER A 1 447 ? 9.710 -2.913 6.289 1.00 95.38 447 SER A N 1
ATOM 3352 C CA . SER A 1 447 ? 11.029 -3.436 5.910 1.00 95.38 447 SER A CA 1
ATOM 3353 C C . SER A 1 447 ? 12.198 -2.764 6.642 1.00 95.38 447 SER A C 1
ATOM 3355 O O . SER A 1 447 ? 13.111 -3.469 7.049 1.00 95.38 447 SER A O 1
ATOM 3357 N N . SER A 1 448 ? 12.185 -1.440 6.835 1.00 94.00 448 SER A N 1
ATOM 3358 C CA . SER A 1 448 ? 13.296 -0.722 7.485 1.00 94.00 448 SER A CA 1
ATOM 3359 C C . SER A 1 448 ? 13.342 -0.901 9.003 1.00 94.00 448 SER A C 1
ATOM 3361 O O . SER A 1 448 ? 14.394 -0.722 9.600 1.00 94.00 448 SER A O 1
ATOM 3363 N N . THR A 1 449 ? 12.230 -1.280 9.633 1.00 94.75 449 THR A N 1
ATOM 3364 C CA . THR A 1 449 ? 12.123 -1.453 11.094 1.00 94.75 449 THR A CA 1
ATOM 3365 C C . THR A 1 449 ? 11.872 -2.905 11.483 1.00 94.75 449 THR A C 1
ATOM 3367 O O . THR A 1 449 ? 11.409 -3.182 12.590 1.00 94.75 449 THR A O 1
ATOM 3370 N N . ALA A 1 450 ? 12.108 -3.844 10.565 1.00 93.81 450 ALA A N 1
ATOM 3371 C CA . ALA A 1 450 ? 11.800 -5.251 10.785 1.00 93.81 450 ALA A CA 1
ATOM 3372 C C . ALA A 1 450 ? 12.578 -5.833 11.976 1.00 93.81 450 ALA A C 1
ATOM 3374 O O . ALA A 1 450 ? 12.056 -6.678 12.693 1.00 93.81 450 ALA A O 1
ATOM 3375 N N . PHE A 1 451 ? 13.779 -5.308 12.226 1.00 92.31 451 PHE A N 1
ATOM 3376 C CA . PHE A 1 451 ? 14.684 -5.730 13.294 1.00 92.31 451 PHE A CA 1
ATOM 3377 C C . PHE A 1 451 ? 14.740 -4.744 14.468 1.00 92.31 451 PHE A C 1
ATOM 3379 O O . PHE A 1 451 ? 15.535 -4.921 15.380 1.00 92.31 451 PHE A O 1
ATOM 3386 N N . TYR A 1 452 ? 13.858 -3.742 14.494 1.00 91.00 452 TYR A N 1
ATOM 3387 C CA . TYR A 1 452 ? 13.853 -2.709 15.535 1.00 91.00 452 TYR A CA 1
ATOM 3388 C C . TYR A 1 452 ? 13.315 -3.216 16.892 1.00 91.00 452 TYR A C 1
ATOM 3390 O O . TYR A 1 452 ? 13.387 -2.524 17.897 1.00 91.00 452 TYR A O 1
ATOM 3398 N N . GLY A 1 453 ? 12.710 -4.410 16.938 1.00 87.50 453 GLY A N 1
ATOM 3399 C CA . GLY A 1 453 ? 12.106 -4.966 18.161 1.00 87.50 453 GLY A CA 1
ATOM 3400 C C . GLY A 1 453 ? 10.673 -4.497 18.451 1.00 87.50 453 GLY A C 1
ATOM 3401 O O . GLY A 1 453 ? 10.088 -4.894 19.450 1.00 87.50 453 GLY A O 1
ATOM 3402 N N . LEU A 1 454 ? 10.062 -3.713 17.559 1.00 88.19 454 LEU A N 1
ATOM 3403 C CA . LEU A 1 454 ? 8.703 -3.174 17.715 1.00 88.19 454 LEU A CA 1
ATOM 3404 C C . LEU A 1 454 ? 7.699 -3.821 16.751 1.00 88.19 454 LEU A C 1
ATOM 3406 O O . LEU A 1 454 ? 6.959 -3.102 16.094 1.00 88.19 454 LEU A O 1
ATOM 3410 N N . HIS A 1 455 ? 7.707 -5.147 16.589 1.00 83.81 455 HIS A N 1
ATOM 3411 C CA . HIS A 1 455 ? 6.902 -5.836 15.565 1.00 83.81 455 HIS A CA 1
ATOM 3412 C C . HIS A 1 455 ? 5.468 -6.185 16.000 1.00 83.81 455 HIS A C 1
ATOM 3414 O O . HIS A 1 455 ? 4.603 -6.285 15.129 1.00 83.81 455 HIS A O 1
ATOM 3420 N N . TYR A 1 456 ? 5.212 -6.300 17.309 1.00 92.62 456 TYR A N 1
ATOM 3421 C CA . TYR A 1 456 ? 3.924 -6.727 17.875 1.00 92.62 456 TYR A CA 1
ATOM 3422 C C . TYR A 1 456 ? 3.449 -8.055 17.257 1.00 92.62 456 TYR A C 1
ATOM 3424 O O . TYR A 1 456 ? 4.221 -9.008 17.229 1.00 92.62 456 TYR A O 1
ATOM 3432 N N . ASP A 1 457 ? 2.220 -8.130 16.743 1.00 94.44 457 ASP A N 1
ATOM 3433 C CA . ASP A 1 457 ? 1.645 -9.380 16.241 1.00 94.44 457 ASP A CA 1
ATOM 3434 C C . ASP A 1 457 ? 2.084 -9.701 14.809 1.00 94.44 457 ASP A C 1
ATOM 3436 O O . ASP A 1 457 ? 2.064 -10.862 14.407 1.00 94.44 457 ASP A O 1
ATOM 3440 N N . MET A 1 458 ? 2.451 -8.695 14.001 1.00 94.69 458 MET A N 1
ATOM 3441 C CA . MET A 1 458 ? 2.802 -8.928 12.597 1.00 94.69 458 MET A CA 1
ATOM 3442 C C . MET A 1 458 ? 3.663 -7.827 11.966 1.00 94.69 458 MET A C 1
ATOM 3444 O O . MET A 1 458 ? 3.384 -6.627 12.065 1.00 94.69 458 MET A O 1
ATOM 3448 N N . LEU A 1 459 ? 4.666 -8.245 11.189 1.00 95.88 459 LEU A N 1
ATOM 3449 C CA . LEU A 1 459 ? 5.470 -7.357 10.351 1.00 95.88 459 LEU A CA 1
ATOM 3450 C C . LEU A 1 459 ? 4.812 -7.102 8.996 1.00 95.88 459 LEU A C 1
ATOM 3452 O O . LEU A 1 459 ? 4.175 -7.978 8.417 1.00 95.88 459 LEU A O 1
ATOM 3456 N N . ARG A 1 460 ? 5.041 -5.909 8.439 1.00 96.56 460 ARG A N 1
ATOM 3457 C CA . ARG A 1 460 ? 4.624 -5.522 7.084 1.00 96.56 460 ARG A CA 1
ATOM 3458 C C . ARG A 1 460 ? 5.830 -5.372 6.170 1.00 96.56 460 ARG A C 1
ATOM 3460 O O . ARG A 1 460 ? 6.354 -4.274 5.969 1.00 96.56 460 ARG A O 1
ATOM 3467 N N . ILE A 1 461 ? 6.281 -6.477 5.597 1.00 96.75 461 ILE A N 1
ATOM 3468 C CA . ILE A 1 461 ? 7.474 -6.482 4.750 1.00 96.75 461 ILE A CA 1
ATOM 3469 C C . ILE A 1 461 ? 7.090 -6.121 3.311 1.00 96.75 461 ILE A C 1
ATOM 3471 O O . ILE A 1 461 ? 6.187 -6.702 2.720 1.00 96.75 461 ILE A O 1
ATOM 3475 N N . GLY A 1 462 ? 7.764 -5.117 2.753 1.00 95.19 462 GLY A N 1
ATOM 3476 C CA . GLY A 1 462 ? 7.588 -4.660 1.376 1.00 95.19 462 GLY A CA 1
ATOM 3477 C C . GLY A 1 462 ? 8.851 -4.895 0.555 1.00 95.19 462 GLY A C 1
ATOM 3478 O O . GLY A 1 462 ? 9.267 -6.035 0.372 1.00 95.19 462 GLY A O 1
ATOM 3479 N N . GLY A 1 463 ? 9.481 -3.806 0.099 1.00 92.31 463 GLY A N 1
ATOM 3480 C CA . GLY A 1 463 ? 10.620 -3.819 -0.832 1.00 92.31 463 GLY A CA 1
ATOM 3481 C C . GLY A 1 463 ? 11.766 -4.768 -0.462 1.00 92.31 463 GLY A C 1
ATOM 3482 O O . GLY A 1 463 ? 12.335 -5.388 -1.357 1.00 92.31 463 GLY A O 1
ATOM 3483 N N . LEU A 1 464 ? 12.048 -4.972 0.835 1.00 94.56 464 LEU A N 1
ATOM 3484 C CA . LEU A 1 464 ? 13.060 -5.943 1.285 1.00 94.56 464 LEU A CA 1
ATOM 3485 C C . LEU A 1 464 ? 12.831 -7.327 0.662 1.00 94.56 464 LEU A C 1
ATOM 3487 O O . LEU A 1 464 ? 13.766 -7.939 0.165 1.00 94.56 464 LEU A O 1
ATOM 3491 N N . LEU A 1 465 ? 11.582 -7.795 0.615 1.00 94.50 465 LEU A N 1
ATOM 3492 C CA . LEU A 1 465 ? 11.246 -9.111 0.075 1.00 94.50 465 LEU A CA 1
ATOM 3493 C C . LEU A 1 465 ? 11.432 -9.208 -1.444 1.00 94.50 465 LEU A C 1
ATOM 3495 O O . LEU A 1 465 ? 11.696 -10.284 -1.976 1.00 94.50 465 LEU A O 1
ATOM 3499 N N . PHE A 1 466 ? 11.312 -8.085 -2.145 1.00 93.25 466 PHE A N 1
ATOM 3500 C CA . PHE A 1 466 ? 11.479 -8.006 -3.594 1.00 93.25 466 PHE A CA 1
ATOM 3501 C C . PHE A 1 466 ? 12.949 -7.811 -4.013 1.00 93.25 466 PHE A C 1
ATOM 3503 O O . PHE A 1 466 ? 13.264 -7.843 -5.208 1.00 93.25 466 PHE A O 1
ATOM 3510 N N . GLY A 1 467 ? 13.852 -7.681 -3.033 1.00 89.69 467 GLY A N 1
ATOM 3511 C CA . GLY A 1 467 ? 15.282 -7.464 -3.232 1.00 89.69 467 GLY A CA 1
ATOM 3512 C C . GLY A 1 467 ? 15.664 -5.994 -3.406 1.00 89.69 467 GLY A C 1
ATOM 3513 O O . GLY A 1 467 ? 16.721 -5.706 -3.976 1.00 89.69 467 GLY A O 1
ATOM 3514 N N . ASP A 1 468 ? 14.820 -5.063 -2.946 1.00 86.88 468 ASP A N 1
ATOM 3515 C CA . ASP A 1 468 ? 15.204 -3.656 -2.858 1.00 86.88 468 ASP A CA 1
ATOM 3516 C C . ASP A 1 468 ? 16.311 -3.488 -1.805 1.00 86.88 468 ASP A C 1
ATOM 3518 O O . ASP A 1 468 ? 16.242 -4.097 -0.732 1.00 86.88 468 ASP A O 1
ATOM 3522 N N . PRO A 1 469 ? 17.324 -2.640 -2.065 1.00 81.12 469 PRO A N 1
ATOM 3523 C CA . PRO A 1 469 ? 18.390 -2.361 -1.112 1.00 81.12 469 PRO A CA 1
ATOM 3524 C C . PRO A 1 469 ? 17.866 -1.462 0.017 1.00 81.12 469 PRO A C 1
ATOM 3526 O O . PRO A 1 469 ? 18.106 -0.255 0.037 1.00 81.12 469 PRO A O 1
ATOM 3529 N N . VAL A 1 470 ? 17.125 -2.055 0.948 1.00 86.44 470 VAL A N 1
ATOM 3530 C CA . VAL A 1 470 ? 16.599 -1.388 2.140 1.00 86.44 470 VAL A CA 1
ATOM 3531 C C . VAL A 1 470 ? 17.664 -1.406 3.235 1.00 86.44 470 VAL A C 1
ATOM 3533 O O . VAL A 1 470 ? 18.205 -2.462 3.558 1.00 86.44 470 VAL A O 1
ATOM 3536 N N . LEU A 1 471 ? 17.957 -0.240 3.814 1.00 89.88 471 LEU A N 1
ATOM 3537 C CA . LEU A 1 471 ? 18.688 -0.155 5.078 1.00 89.88 471 LEU A CA 1
ATOM 3538 C C . LEU A 1 471 ? 17.713 -0.455 6.216 1.00 89.88 471 LEU A C 1
ATOM 3540 O O . LEU A 1 471 ? 16.647 0.165 6.294 1.00 89.88 471 LEU A O 1
ATOM 3544 N N . MET A 1 472 ? 18.059 -1.413 7.066 1.00 91.62 472 MET A N 1
ATOM 3545 C CA . MET A 1 472 ? 17.285 -1.727 8.264 1.00 91.62 472 MET A CA 1
ATOM 3546 C C . MET A 1 472 ? 17.967 -1.115 9.475 1.00 91.62 472 MET A C 1
ATOM 3548 O O . MET A 1 472 ? 19.189 -0.988 9.477 1.00 91.62 472 MET A O 1
ATOM 3552 N N . ALA A 1 473 ? 17.166 -0.783 10.476 1.00 91.81 473 ALA A N 1
ATOM 3553 C CA . ALA A 1 473 ? 17.629 -0.376 11.789 1.00 91.81 473 ALA A CA 1
ATOM 3554 C C . ALA A 1 473 ? 17.410 -1.496 12.806 1.00 91.81 473 ALA A C 1
ATOM 3556 O O . ALA A 1 473 ? 16.372 -2.175 12.782 1.00 91.81 473 ALA A O 1
ATOM 3557 N N . ASP A 1 474 ? 18.388 -1.672 13.686 1.00 90.31 474 ASP A N 1
ATOM 3558 C CA . ASP A 1 474 ? 18.253 -2.448 14.916 1.00 90.31 474 ASP A CA 1
ATOM 3559 C C . ASP A 1 474 ? 17.640 -1.583 16.050 1.00 90.31 474 ASP A C 1
ATOM 3561 O O . ASP A 1 474 ? 17.322 -0.411 15.820 1.00 90.31 474 ASP A O 1
ATOM 3565 N N . PRO A 1 475 ? 17.423 -2.123 17.267 1.00 86.81 475 PRO A N 1
ATOM 3566 C CA . PRO A 1 475 ? 16.851 -1.356 18.380 1.00 86.81 475 PRO A CA 1
ATOM 3567 C C . PRO A 1 475 ? 17.724 -0.186 18.869 1.00 86.81 475 PRO A C 1
ATOM 3569 O O . PRO A 1 475 ? 17.221 0.719 19.542 1.00 86.81 475 PRO A O 1
ATOM 3572 N N . GLU A 1 476 ? 19.020 -0.190 18.547 1.00 86.44 476 GLU A N 1
ATOM 3573 C CA . GLU A 1 476 ? 19.941 0.906 18.856 1.00 86.44 476 GLU A CA 1
ATOM 3574 C C . GLU A 1 476 ? 19.886 2.024 17.803 1.00 86.44 476 GLU A C 1
ATOM 3576 O O . GLU A 1 476 ? 20.391 3.121 18.043 1.00 86.44 476 GLU A O 1
ATOM 3581 N N . GLY A 1 477 ? 19.182 1.798 16.689 1.00 82.00 477 GLY A N 1
ATOM 3582 C CA . GLY A 1 477 ? 19.100 2.718 15.556 1.00 82.00 477 GLY A CA 1
ATOM 3583 C C . GLY A 1 477 ? 20.256 2.547 14.570 1.00 82.00 477 GLY A C 1
ATOM 3584 O O . GLY A 1 477 ? 20.380 3.344 13.636 1.00 82.00 477 GLY A O 1
ATOM 3585 N N . ASP A 1 478 ? 21.082 1.513 14.745 1.00 87.88 478 ASP A N 1
ATOM 3586 C CA . ASP A 1 478 ? 22.219 1.247 13.879 1.00 87.88 478 ASP A CA 1
ATOM 3587 C C . ASP A 1 478 ? 21.768 0.610 12.565 1.00 87.88 478 ASP A C 1
ATOM 3589 O O . ASP A 1 478 ? 20.949 -0.313 12.500 1.00 87.88 478 ASP A O 1
ATOM 3593 N N . ASN A 1 479 ? 22.332 1.130 11.476 1.00 91.31 479 ASN A N 1
ATOM 3594 C CA . ASN A 1 479 ? 21.936 0.760 10.128 1.00 91.31 479 ASN A CA 1
ATOM 3595 C C . ASN A 1 479 ? 22.724 -0.437 9.618 1.00 91.31 479 ASN A C 1
ATOM 3597 O O . ASN A 1 479 ? 23.954 -0.411 9.555 1.00 91.31 479 ASN A O 1
ATOM 3601 N N . PHE A 1 480 ? 22.016 -1.435 9.102 1.00 90.69 480 PHE A N 1
ATOM 3602 C CA . PHE A 1 480 ? 22.633 -2.588 8.461 1.00 90.69 480 PHE A CA 1
ATOM 3603 C C . PHE A 1 480 ? 21.856 -3.059 7.228 1.00 90.69 480 PHE A C 1
ATOM 3605 O O . PHE A 1 480 ? 20.749 -2.608 6.916 1.00 90.69 480 PHE A O 1
ATOM 3612 N N . LYS A 1 481 ? 22.481 -3.968 6.476 1.00 90.31 481 LYS A N 1
ATOM 3613 C CA . LYS A 1 481 ? 21.880 -4.655 5.329 1.00 90.31 481 LYS A CA 1
ATOM 3614 C C . LYS A 1 481 ? 21.780 -6.135 5.637 1.00 90.31 481 LYS A C 1
ATOM 3616 O O . LYS A 1 481 ? 22.698 -6.707 6.222 1.00 90.31 481 LYS A O 1
ATOM 3621 N N . LEU A 1 482 ? 20.689 -6.752 5.203 1.00 88.75 482 LEU A N 1
ATOM 3622 C CA . LEU A 1 482 ? 20.527 -8.188 5.336 1.00 88.75 482 LEU A CA 1
ATOM 3623 C C . LEU A 1 482 ? 21.411 -8.854 4.276 1.00 88.75 482 LEU A C 1
ATOM 3625 O O . LEU A 1 482 ? 21.525 -8.324 3.166 1.00 88.75 482 LEU A O 1
ATOM 3629 N N . PRO A 1 483 ? 22.072 -9.978 4.584 1.00 86.38 483 PRO A N 1
ATOM 3630 C CA . PRO A 1 483 ? 22.626 -10.825 3.543 1.00 86.38 483 PRO A CA 1
ATOM 3631 C C . PRO A 1 483 ? 21.469 -11.521 2.804 1.00 86.38 483 PRO A C 1
ATOM 3633 O O . PRO A 1 483 ? 20.648 -12.213 3.407 1.00 86.38 483 PRO A O 1
ATOM 3636 N N . GLY A 1 484 ? 21.379 -11.284 1.489 1.00 82.88 484 GLY A N 1
ATOM 3637 C CA . GLY A 1 484 ? 20.126 -11.479 0.742 1.00 82.88 484 GLY A CA 1
ATOM 3638 C C . GLY A 1 484 ? 19.052 -10.495 1.234 1.00 82.88 484 GLY A C 1
ATOM 3639 O O . GLY A 1 484 ? 19.387 -9.489 1.849 1.00 82.88 484 GLY A O 1
ATOM 3640 N N . PRO A 1 485 ? 17.751 -10.769 1.071 1.00 90.12 485 PRO A N 1
ATOM 3641 C CA . PRO A 1 485 ? 17.025 -11.072 -0.165 1.00 90.12 485 PRO A CA 1
ATOM 3642 C C . PRO A 1 485 ? 17.683 -10.675 -1.490 1.00 90.12 485 PRO A C 1
ATOM 3644 O O . PRO A 1 485 ? 18.429 -9.702 -1.594 1.00 90.12 485 PRO A O 1
AT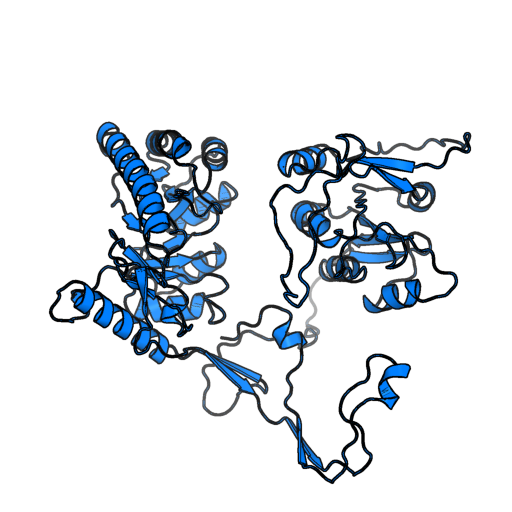OM 3647 N N . HIS A 1 486 ? 17.355 -11.418 -2.538 1.00 92.69 486 HIS A N 1
ATOM 3648 C CA . HIS A 1 486 ? 17.860 -11.208 -3.889 1.00 92.69 486 HIS A CA 1
ATOM 3649 C C . HIS A 1 486 ? 16.835 -10.485 -4.763 1.00 92.69 486 HIS A C 1
ATOM 3651 O O . HIS A 1 486 ? 15.629 -10.580 -4.544 1.00 92.69 486 HIS A O 1
ATOM 3657 N N . ARG A 1 487 ? 17.306 -9.765 -5.787 1.00 91.88 487 ARG A N 1
ATOM 3658 C CA . ARG A 1 487 ? 16.421 -9.105 -6.757 1.00 91.88 487 ARG A CA 1
ATOM 3659 C C . ARG A 1 487 ? 15.523 -10.141 -7.426 1.00 91.88 487 ARG A C 1
ATOM 3661 O O . ARG A 1 487 ? 16.022 -11.086 -8.032 1.00 91.88 487 ARG A O 1
ATOM 3668 N N . THR A 1 488 ? 14.214 -9.934 -7.330 1.00 88.56 488 THR A N 1
ATOM 3669 C CA . THR A 1 488 ? 13.223 -10.864 -7.896 1.00 88.56 488 THR A CA 1
ATOM 3670 C C . THR A 1 488 ? 12.795 -10.494 -9.314 1.00 88.56 488 THR A C 1
ATOM 3672 O O . THR A 1 488 ? 12.283 -11.353 -10.026 1.00 88.56 488 THR A O 1
ATOM 3675 N N . LEU A 1 489 ? 13.048 -9.253 -9.746 1.00 87.44 489 LEU A N 1
ATOM 3676 C CA . LEU A 1 489 ? 12.737 -8.764 -11.087 1.00 87.44 489 LEU A CA 1
ATOM 3677 C C . LEU A 1 489 ? 13.996 -8.555 -11.924 1.00 87.44 489 LEU A C 1
ATOM 3679 O O . LEU A 1 489 ? 14.933 -7.858 -11.526 1.00 87.44 489 LEU A O 1
ATOM 3683 N N . LEU A 1 490 ? 13.971 -9.118 -13.130 1.00 84.00 490 LEU A N 1
ATOM 3684 C CA . LEU A 1 490 ? 14.953 -8.887 -14.180 1.00 84.00 490 LEU A CA 1
ATOM 3685 C C . LEU A 1 490 ? 14.259 -8.273 -15.386 1.00 84.00 490 LEU A C 1
ATOM 3687 O O . LEU A 1 490 ? 13.341 -8.863 -15.943 1.00 84.00 490 LEU A O 1
ATOM 3691 N N . TRP A 1 491 ? 14.736 -7.122 -15.842 1.00 84.81 491 TRP A N 1
ATOM 3692 C CA . TRP A 1 491 ? 14.281 -6.548 -17.101 1.00 84.81 491 TRP A CA 1
ATOM 3693 C C . TRP A 1 491 ? 15.242 -6.936 -18.226 1.00 84.81 491 TRP A C 1
ATOM 3695 O O . TRP A 1 491 ? 16.462 -6.831 -18.084 1.00 84.81 491 TRP A O 1
ATOM 3705 N N . LYS A 1 492 ? 14.691 -7.440 -19.329 1.00 80.38 492 LYS A N 1
ATOM 3706 C CA . LYS A 1 492 ? 15.434 -8.039 -20.438 1.00 80.38 492 LYS A CA 1
ATOM 3707 C C . LYS A 1 492 ? 14.944 -7.484 -21.769 1.00 80.38 492 LYS A C 1
ATOM 3709 O O . LYS A 1 492 ? 13.769 -7.175 -21.947 1.00 80.38 492 LYS A O 1
ATOM 3714 N N . SER A 1 493 ? 15.858 -7.400 -22.729 1.00 82.00 493 SER A N 1
ATOM 3715 C CA . SER A 1 493 ? 15.549 -7.020 -24.105 1.00 82.00 493 SER A CA 1
ATOM 3716 C C . SER A 1 493 ? 16.435 -7.782 -25.091 1.00 82.00 493 SER A C 1
ATOM 3718 O O . SER A 1 493 ? 17.449 -8.375 -24.712 1.00 82.00 493 SER A O 1
ATOM 3720 N N . ARG A 1 494 ? 16.037 -7.800 -26.362 1.00 80.50 494 ARG A N 1
ATOM 3721 C CA . ARG A 1 494 ? 16.762 -8.421 -27.474 1.00 80.50 494 ARG A CA 1
ATOM 3722 C C . ARG A 1 494 ? 17.339 -7.355 -28.389 1.00 80.50 494 ARG A C 1
ATOM 3724 O O . ARG A 1 494 ? 16.710 -6.336 -28.664 1.00 80.50 494 ARG A O 1
ATOM 3731 N N . ILE A 1 495 ? 18.524 -7.629 -28.928 1.00 83.62 495 ILE A N 1
ATOM 3732 C CA . ILE A 1 495 ? 19.074 -6.825 -30.018 1.00 83.62 495 ILE A CA 1
ATOM 3733 C C . ILE A 1 495 ? 18.180 -7.037 -31.245 1.00 83.62 495 ILE A C 1
ATOM 3735 O O . ILE A 1 495 ? 18.101 -8.136 -31.783 1.00 83.62 495 ILE A O 1
ATOM 3739 N N . SER A 1 496 ? 17.495 -5.976 -31.662 1.00 80.88 496 SER A N 1
ATOM 3740 C CA . SER A 1 496 ? 16.584 -5.960 -32.814 1.00 80.88 496 SER A CA 1
ATOM 3741 C C . SER A 1 496 ? 17.306 -5.740 -34.142 1.00 80.88 496 SER A C 1
ATOM 3743 O O . SER A 1 496 ? 16.838 -6.196 -35.181 1.00 80.88 496 SER A O 1
ATOM 3745 N N . ALA A 1 497 ? 18.445 -5.046 -34.117 1.00 77.56 497 ALA A N 1
ATOM 3746 C CA . ALA A 1 497 ? 19.248 -4.789 -35.302 1.00 77.56 497 ALA A CA 1
ATOM 3747 C C . ALA A 1 497 ? 20.724 -4.610 -34.946 1.00 77.56 497 ALA A C 1
ATOM 3749 O O . ALA A 1 497 ? 21.061 -4.012 -33.920 1.00 77.56 497 ALA A O 1
ATOM 3750 N N . LEU A 1 498 ? 21.586 -5.075 -35.848 1.00 87.69 498 LEU A N 1
ATOM 3751 C CA . LEU A 1 498 ? 23.019 -4.813 -35.849 1.00 87.69 498 LEU A CA 1
ATOM 3752 C C . LEU A 1 498 ? 23.382 -4.096 -37.145 1.00 87.69 498 LEU A C 1
ATOM 3754 O O . LEU A 1 498 ? 22.995 -4.531 -38.229 1.00 87.69 498 LEU A O 1
ATOM 3758 N N . ARG A 1 499 ? 24.143 -3.007 -37.047 1.00 86.06 499 ARG A N 1
ATOM 3759 C CA . ARG A 1 499 ? 24.699 -2.333 -38.226 1.00 86.06 499 ARG A CA 1
ATOM 3760 C C . ARG A 1 499 ? 26.051 -1.719 -37.930 1.00 86.06 499 ARG A C 1
ATOM 3762 O O . ARG A 1 499 ? 26.309 -1.284 -36.816 1.00 86.06 499 ARG A O 1
ATOM 3769 N N . TRP A 1 500 ? 26.884 -1.601 -38.951 1.00 88.19 500 TRP A N 1
ATOM 3770 C CA . TRP A 1 500 ? 28.096 -0.796 -38.857 1.00 88.19 500 TRP A CA 1
ATOM 3771 C C . TRP A 1 500 ? 27.771 0.685 -39.084 1.00 88.19 500 TRP A C 1
ATOM 3773 O O . TRP A 1 500 ? 27.053 1.017 -40.030 1.00 88.19 500 TRP A O 1
ATOM 3783 N N . SER A 1 501 ? 28.302 1.568 -38.237 1.00 85.38 501 SER A N 1
ATOM 3784 C CA . SER A 1 501 ? 28.305 3.014 -38.479 1.00 85.38 501 SER A CA 1
ATOM 3785 C C . SER A 1 501 ? 29.398 3.405 -39.471 1.00 85.38 501 SER A C 1
ATOM 3787 O O . SER A 1 501 ? 30.376 2.674 -39.669 1.00 85.38 501 SER A O 1
ATOM 3789 N N . ARG A 1 502 ? 29.257 4.581 -40.084 1.00 87.25 502 ARG A N 1
ATOM 3790 C CA . ARG A 1 502 ? 30.334 5.205 -40.865 1.00 87.25 502 ARG A CA 1
ATOM 3791 C C . ARG A 1 502 ? 31.011 6.316 -40.051 1.00 87.25 502 ARG A C 1
ATOM 3793 O O . ARG A 1 502 ? 30.317 7.031 -39.327 1.00 87.25 502 ARG A O 1
ATOM 3800 N N . PRO A 1 503 ? 32.338 6.511 -40.177 1.00 86.69 503 PRO A N 1
ATOM 3801 C CA . PRO A 1 503 ? 32.979 7.725 -39.680 1.00 86.69 503 PRO A CA 1
ATOM 3802 C C . PRO A 1 503 ? 32.280 8.975 -40.241 1.00 86.69 503 PRO A C 1
ATOM 3804 O O . PRO A 1 503 ? 31.960 9.022 -41.427 1.00 86.69 503 PRO A O 1
ATOM 3807 N N . GLY A 1 504 ? 32.012 9.964 -39.390 1.00 82.69 504 GLY A N 1
ATOM 3808 C CA . GLY A 1 504 ? 31.279 11.186 -39.742 1.00 82.69 504 GLY A CA 1
ATOM 3809 C C . GLY A 1 504 ? 29.747 11.075 -39.684 1.00 82.69 504 GLY A C 1
ATOM 3810 O O . GLY A 1 504 ? 29.063 12.065 -39.921 1.00 82.69 504 GLY A O 1
ATOM 3811 N N . GLU A 1 505 ? 29.181 9.912 -39.349 1.00 79.94 505 GLU A N 1
ATOM 3812 C CA . GLU A 1 505 ? 27.737 9.753 -39.126 1.00 79.94 505 GLU A CA 1
ATOM 3813 C C . GLU A 1 505 ? 27.334 10.216 -37.707 1.00 79.94 505 GLU A C 1
ATOM 3815 O O . GLU A 1 505 ? 28.106 10.067 -36.756 1.00 79.94 505 GLU A O 1
ATOM 3820 N N . ARG A 1 506 ? 26.127 10.783 -37.543 1.00 73.88 506 ARG A N 1
ATOM 3821 C CA . ARG A 1 506 ? 25.597 11.239 -36.240 1.00 73.88 506 ARG A CA 1
ATOM 3822 C C . ARG A 1 506 ? 24.831 10.138 -35.511 1.00 73.88 506 ARG A C 1
ATOM 3824 O O . ARG A 1 506 ? 24.147 9.326 -36.132 1.00 73.88 506 ARG A O 1
ATOM 3831 N N . TYR A 1 507 ? 24.897 10.163 -34.181 1.00 66.50 507 TYR A N 1
ATOM 3832 C CA . TYR A 1 507 ? 24.087 9.311 -33.312 1.00 66.50 507 TYR A CA 1
ATOM 3833 C C . TYR A 1 507 ? 22.892 10.084 -32.725 1.00 66.50 507 TYR A C 1
ATOM 3835 O O . TYR A 1 507 ? 23.058 11.212 -32.269 1.00 66.50 507 TYR A O 1
ATOM 3843 N N . ALA A 1 508 ? 21.722 9.433 -32.676 1.00 57.88 508 ALA A N 1
ATOM 3844 C CA . ALA A 1 508 ? 20.453 9.916 -32.105 1.00 57.88 508 ALA A CA 1
ATOM 3845 C C . ALA A 1 508 ? 19.692 11.014 -32.890 1.00 57.88 508 ALA A C 1
ATOM 3847 O O . ALA A 1 508 ? 20.177 11.591 -33.860 1.00 57.88 508 ALA A O 1
ATOM 3848 N N . ARG A 1 509 ? 18.433 11.256 -32.483 1.00 59.56 509 ARG A N 1
ATOM 3849 C CA . ARG A 1 509 ? 17.596 12.361 -32.986 1.00 59.56 509 ARG A CA 1
ATOM 3850 C C . ARG A 1 509 ? 17.981 13.652 -32.270 1.00 59.56 509 ARG A C 1
ATOM 3852 O O . ARG A 1 509 ? 17.982 13.676 -31.042 1.00 59.56 509 ARG A O 1
ATOM 3859 N N . CYS A 1 510 ? 18.188 14.737 -33.009 1.00 60.97 510 CYS A N 1
ATOM 3860 C CA . CYS A 1 510 ? 18.200 16.066 -32.406 1.00 60.97 510 CYS A CA 1
ATOM 3861 C C . CYS A 1 510 ? 16.758 16.573 -32.272 1.00 60.97 510 CYS A C 1
ATOM 3863 O O . CYS A 1 510 ? 15.986 16.530 -33.229 1.00 60.97 510 CYS A O 1
ATOM 3865 N N . GLY A 1 511 ? 16.394 17.052 -31.083 1.00 53.94 511 GLY A N 1
ATOM 3866 C CA . GLY A 1 511 ? 15.063 17.616 -30.828 1.00 53.94 511 GLY A CA 1
ATOM 3867 C C . GLY A 1 511 ? 14.860 19.026 -31.392 1.00 53.94 511 GLY A C 1
ATOM 3868 O O . GLY A 1 511 ? 13.722 19.461 -31.532 1.00 53.94 511 GLY A O 1
ATOM 3869 N N . GLU A 1 512 ? 15.943 19.739 -31.713 1.00 59.31 512 GLU A N 1
ATOM 3870 C CA . GLU A 1 512 ? 15.940 21.122 -32.205 1.00 59.31 512 GLU A CA 1
ATOM 3871 C C . GLU A 1 512 ? 17.057 21.287 -33.250 1.00 59.31 512 GLU A C 1
ATOM 3873 O O . GLU A 1 512 ? 18.156 20.758 -33.063 1.00 59.31 512 GLU A O 1
ATOM 3878 N N . ALA A 1 513 ? 16.784 22.005 -34.345 1.00 58.84 513 ALA A N 1
ATOM 3879 C CA . ALA A 1 513 ? 17.700 22.130 -35.486 1.00 58.84 513 ALA A CA 1
ATOM 3880 C C . ALA A 1 513 ? 19.063 22.733 -35.096 1.00 58.84 513 ALA A C 1
ATOM 3882 O O . ALA A 1 513 ? 20.108 22.237 -35.514 1.00 58.84 513 ALA A O 1
ATOM 3883 N N . GLU A 1 514 ? 19.059 23.732 -34.213 1.00 57.56 514 GLU A N 1
ATOM 3884 C CA . GLU A 1 514 ? 20.260 24.432 -33.731 1.00 57.56 514 GLU A CA 1
ATOM 3885 C C . GLU A 1 514 ? 21.186 23.533 -32.887 1.00 57.56 514 GLU A C 1
ATOM 3887 O O . GLU A 1 514 ? 22.391 23.761 -32.818 1.00 57.56 514 GLU A O 1
ATOM 3892 N N . LYS A 1 515 ? 20.656 22.444 -32.308 1.00 55.88 515 LYS A N 1
ATOM 3893 C CA . LYS A 1 515 ? 21.412 21.463 -31.503 1.00 55.88 515 LYS A CA 1
ATOM 3894 C C . LYS A 1 515 ? 21.884 20.247 -32.309 1.00 55.88 515 LYS A C 1
ATOM 3896 O O . LYS A 1 515 ? 22.595 19.389 -31.785 1.00 55.88 515 LYS A O 1
ATOM 3901 N N . CYS A 1 516 ? 21.529 20.149 -33.594 1.00 61.59 516 CYS A N 1
ATOM 3902 C CA . CYS A 1 516 ? 22.053 19.079 -34.446 1.00 61.59 516 CYS A CA 1
ATOM 3903 C C . CYS A 1 516 ? 23.545 19.241 -34.736 1.00 61.59 516 CYS A C 1
ATOM 3905 O O . CYS A 1 516 ? 24.245 18.237 -34.859 1.00 61.59 516 CYS A O 1
ATOM 3907 N N . ALA A 1 517 ? 24.046 20.478 -34.819 1.00 64.56 517 ALA A N 1
ATOM 3908 C CA . ALA A 1 517 ? 25.458 20.739 -35.087 1.00 64.56 517 ALA A CA 1
ATOM 3909 C C . ALA A 1 517 ? 26.369 20.166 -33.985 1.00 64.56 517 ALA A C 1
ATOM 3911 O O . ALA A 1 517 ? 27.425 19.613 -34.295 1.00 64.56 517 ALA A O 1
ATOM 3912 N N . THR A 1 518 ? 25.910 20.203 -32.730 1.00 64.19 518 THR A N 1
ATOM 3913 C CA . THR A 1 518 ? 26.633 19.746 -31.532 1.00 64.19 518 THR A CA 1
ATOM 3914 C C . THR A 1 518 ? 26.415 18.268 -31.193 1.00 64.19 518 THR A C 1
ATOM 3916 O O . THR A 1 518 ? 27.035 17.757 -30.262 1.00 64.19 518 THR A O 1
ATOM 3919 N N . SER A 1 519 ? 25.568 17.551 -31.941 1.00 62.50 519 SER A N 1
ATOM 3920 C CA . SER A 1 519 ? 25.321 16.124 -31.699 1.00 62.50 519 SER A CA 1
ATOM 3921 C C . SER A 1 519 ? 26.566 15.285 -32.032 1.00 62.50 519 SER A C 1
ATOM 3923 O O . SER A 1 519 ? 27.159 15.494 -33.097 1.00 62.50 519 SER A O 1
ATOM 3925 N N . PRO A 1 520 ? 26.964 14.328 -31.173 1.00 67.94 520 PRO A N 1
ATOM 3926 C CA . PRO A 1 520 ? 28.209 13.587 -31.338 1.00 67.94 520 PRO A CA 1
ATOM 3927 C C . PRO A 1 520 ? 28.259 12.812 -32.663 1.00 67.94 520 PRO A C 1
ATOM 3929 O O . PRO A 1 520 ? 27.292 12.162 -33.075 1.00 67.94 520 PRO A O 1
ATOM 3932 N N . LEU A 1 521 ? 29.418 12.897 -33.320 1.00 79.75 521 LEU A N 1
ATOM 3933 C CA . LEU A 1 521 ? 29.752 12.174 -34.545 1.00 79.75 521 LEU A CA 1
ATOM 3934 C C . LEU A 1 521 ? 30.562 10.925 -34.209 1.00 79.75 521 LEU A C 1
ATOM 3936 O O . LEU A 1 521 ? 31.449 10.952 -33.351 1.00 79.75 521 LEU A O 1
ATOM 3940 N N . PHE A 1 522 ? 30.323 9.845 -34.943 1.00 78.81 522 PHE A N 1
ATOM 3941 C CA . PHE A 1 522 ? 31.200 8.686 -34.897 1.00 78.81 522 PHE A CA 1
ATOM 3942 C C . PHE A 1 522 ? 32.546 9.033 -35.538 1.00 78.81 522 PHE A C 1
ATOM 3944 O O . PHE A 1 522 ? 32.621 9.304 -36.733 1.00 78.81 522 PHE A O 1
ATOM 3951 N N . LYS A 1 523 ? 33.629 9.020 -34.754 1.00 82.00 523 LYS A N 1
ATOM 3952 C CA . LYS A 1 523 ? 34.994 9.250 -35.268 1.00 82.00 523 LYS A CA 1
ATOM 3953 C C . LYS A 1 523 ? 35.549 8.044 -36.033 1.00 82.00 523 LYS A C 1
ATOM 3955 O O . LYS A 1 523 ? 36.358 8.204 -36.939 1.00 82.00 523 LYS A O 1
ATOM 3960 N N . HIS A 1 524 ? 35.090 6.844 -35.685 1.00 84.69 524 HIS A N 1
ATOM 3961 C CA . HIS A 1 524 ? 35.523 5.576 -36.267 1.00 84.69 524 HIS A CA 1
ATOM 3962 C C . HIS A 1 524 ? 34.314 4.691 -36.583 1.00 84.69 524 HIS A C 1
ATOM 3964 O O . HIS A 1 524 ? 33.202 4.946 -36.117 1.00 84.69 524 HIS A O 1
ATOM 3970 N N . ARG A 1 525 ? 34.537 3.636 -37.371 1.00 88.31 525 ARG A N 1
ATOM 3971 C CA . ARG A 1 525 ? 33.530 2.610 -37.654 1.00 88.31 525 ARG A CA 1
ATOM 3972 C C . ARG A 1 525 ? 33.245 1.807 -36.381 1.00 88.31 525 ARG A C 1
ATOM 3974 O O . ARG A 1 525 ? 34.157 1.198 -35.832 1.00 88.31 525 ARG A O 1
ATOM 3981 N N . LEU A 1 526 ? 31.987 1.780 -35.946 1.00 83.88 526 LEU A N 1
ATOM 3982 C CA . LEU A 1 526 ? 31.526 1.041 -34.765 1.00 83.88 526 LEU A CA 1
ATOM 3983 C C . LEU A 1 526 ? 30.409 0.066 -35.146 1.00 83.88 526 LEU A C 1
ATOM 3985 O O . LEU A 1 526 ? 29.623 0.345 -36.051 1.00 83.88 526 LEU A O 1
ATOM 3989 N N . LEU A 1 527 ? 30.320 -1.068 -34.450 1.00 86.31 527 LEU A N 1
ATOM 3990 C CA . LEU A 1 527 ? 29.153 -1.944 -34.530 1.00 86.31 527 LEU A CA 1
ATOM 3991 C C . LEU A 1 527 ? 28.077 -1.404 -33.583 1.00 86.31 527 LEU A C 1
ATOM 3993 O O . LEU A 1 527 ? 28.278 -1.346 -32.373 1.00 86.31 527 LEU A O 1
ATOM 3997 N N . LEU A 1 528 ? 26.944 -0.991 -34.139 1.00 81.44 528 LEU A N 1
ATOM 3998 C CA . LEU A 1 528 ? 25.797 -0.482 -33.400 1.00 81.44 528 LEU A CA 1
ATOM 3999 C C . LEU A 1 528 ? 24.776 -1.601 -33.200 1.00 81.44 528 LEU A C 1
ATOM 4001 O O . LEU A 1 528 ? 24.335 -2.214 -34.174 1.00 81.44 528 LEU A O 1
ATOM 4005 N N . ALA A 1 529 ? 24.364 -1.808 -31.952 1.00 81.12 529 ALA A N 1
ATOM 4006 C CA . ALA A 1 529 ? 23.249 -2.669 -31.583 1.00 81.12 529 ALA A CA 1
ATOM 4007 C C . ALA A 1 529 ? 22.044 -1.812 -31.188 1.00 81.12 529 ALA A C 1
ATOM 4009 O O . ALA A 1 529 ? 22.160 -0.917 -30.353 1.00 81.12 529 ALA A O 1
ATOM 4010 N N . THR A 1 530 ? 20.885 -2.074 -31.791 1.00 77.75 530 THR A N 1
ATOM 4011 C CA . THR A 1 530 ? 19.624 -1.413 -31.430 1.00 77.75 530 THR A CA 1
ATOM 4012 C C . THR A 1 530 ? 18.776 -2.355 -30.595 1.00 77.75 530 THR A C 1
ATOM 4014 O O . THR A 1 530 ? 18.450 -3.454 -31.044 1.00 77.75 530 THR A O 1
ATOM 4017 N N . ILE A 1 531 ? 18.381 -1.912 -29.407 1.00 78.94 531 ILE A N 1
ATOM 4018 C CA . ILE A 1 531 ? 17.368 -2.580 -28.589 1.00 78.94 531 ILE A CA 1
ATOM 4019 C C . ILE A 1 531 ? 16.034 -1.829 -28.737 1.00 78.94 531 ILE A C 1
ATOM 4021 O O . ILE A 1 531 ? 16.045 -0.597 -28.804 1.00 78.94 531 ILE A O 1
ATOM 4025 N N . PRO A 1 532 ? 14.892 -2.528 -28.846 1.00 77.25 532 PRO A N 1
ATOM 4026 C CA . PRO A 1 532 ? 13.585 -1.909 -29.035 1.00 77.25 532 PRO A CA 1
ATOM 4027 C C . PRO A 1 532 ? 13.036 -1.446 -27.686 1.00 77.25 532 PRO A C 1
ATOM 4029 O O . PRO A 1 532 ? 12.119 -2.047 -27.137 1.00 77.25 532 PRO A O 1
ATOM 4032 N N . VAL A 1 533 ? 13.683 -0.417 -27.145 1.00 70.75 533 VAL A N 1
ATOM 4033 C CA . VAL A 1 533 ? 13.427 0.152 -25.822 1.00 70.75 533 VAL A CA 1
ATOM 4034 C C . VAL A 1 533 ? 13.505 1.665 -25.944 1.00 70.75 533 VAL A C 1
ATOM 4036 O O . VAL A 1 533 ? 14.416 2.204 -26.580 1.00 70.75 533 VAL A O 1
ATOM 4039 N N . GLY A 1 534 ? 12.553 2.373 -25.345 1.00 68.12 534 GLY A N 1
ATOM 4040 C CA . GLY A 1 534 ? 12.473 3.830 -25.424 1.00 68.12 534 GLY A CA 1
ATOM 4041 C C . GLY A 1 534 ? 12.031 4.471 -24.117 1.00 68.12 534 GLY A C 1
ATOM 4042 O O . GLY A 1 534 ? 11.533 3.807 -23.218 1.00 68.12 534 GLY A O 1
ATOM 4043 N N . GLY A 1 535 ? 12.156 5.798 -24.017 1.00 55.03 535 GLY A N 1
ATOM 4044 C CA . GLY A 1 535 ? 11.743 6.545 -22.820 1.00 55.03 535 GLY A CA 1
ATOM 4045 C C . GLY A 1 535 ? 10.262 6.374 -22.450 1.00 55.03 535 GLY A C 1
ATOM 4046 O O . GLY A 1 535 ? 9.916 6.508 -21.282 1.00 55.03 535 GLY A O 1
ATOM 4047 N N . SER A 1 536 ? 9.393 6.023 -23.406 1.00 54.66 536 SER A N 1
ATOM 4048 C CA . SER A 1 536 ? 7.986 5.666 -23.155 1.00 54.66 536 SER A CA 1
ATOM 4049 C C . SER A 1 536 ? 7.824 4.422 -22.279 1.00 54.66 536 SER A C 1
ATOM 4051 O O . SER A 1 536 ? 6.831 4.309 -21.576 1.00 54.66 536 SER A O 1
ATOM 4053 N N . GLU A 1 537 ? 8.803 3.516 -22.275 1.00 50.72 537 GLU A N 1
ATOM 4054 C CA . GLU A 1 537 ? 8.812 2.337 -21.398 1.00 50.72 537 GLU A CA 1
ATOM 4055 C C . GLU A 1 537 ? 9.205 2.692 -19.952 1.00 50.72 537 GLU A C 1
ATOM 4057 O O . GLU A 1 537 ? 8.919 1.948 -19.023 1.00 50.72 537 GLU A O 1
ATOM 4062 N N . PHE A 1 538 ? 9.816 3.859 -19.734 1.00 46.03 538 PHE A N 1
ATOM 4063 C CA . PHE A 1 538 ? 10.229 4.328 -18.408 1.00 46.03 538 PHE A CA 1
ATOM 4064 C C . PHE A 1 538 ? 9.389 5.502 -17.889 1.00 46.03 538 PHE A C 1
ATOM 4066 O O . PHE A 1 538 ? 9.583 5.924 -16.751 1.00 46.03 538 PHE A O 1
ATOM 4073 N N . SER A 1 539 ? 8.482 6.053 -18.706 1.00 33.78 539 SER A N 1
ATOM 4074 C CA . SER A 1 539 ? 7.715 7.261 -18.361 1.00 33.78 539 SER A CA 1
ATOM 4075 C C . SER A 1 539 ? 6.273 7.015 -17.935 1.00 33.78 539 SER A C 1
ATOM 4077 O O . SER A 1 539 ? 5.689 7.938 -17.385 1.00 33.78 539 SER A O 1
ATOM 4079 N N . ASP A 1 540 ? 5.737 5.799 -18.052 1.00 31.22 540 ASP A N 1
ATOM 4080 C CA . ASP A 1 540 ? 4.437 5.440 -17.480 1.00 31.22 540 ASP A CA 1
ATOM 4081 C C . ASP A 1 540 ? 4.394 3.936 -17.160 1.00 31.22 540 ASP A C 1
ATOM 4083 O O . ASP A 1 540 ? 4.532 3.105 -18.052 1.00 31.22 540 ASP A O 1
ATOM 4087 N N . THR A 1 541 ? 4.187 3.587 -15.883 1.00 34.53 541 THR A N 1
ATOM 4088 C CA . THR A 1 541 ? 3.698 2.272 -15.402 1.00 34.53 541 THR A CA 1
ATOM 4089 C C . THR A 1 541 ? 4.137 1.045 -16.215 1.00 34.53 541 THR A C 1
ATOM 4091 O O . THR A 1 541 ? 3.327 0.451 -16.928 1.00 34.53 541 THR A O 1
ATOM 4094 N N . LEU A 1 542 ? 5.387 0.602 -16.061 1.00 29.95 542 LEU A N 1
ATOM 4095 C CA . LEU A 1 542 ? 5.782 -0.727 -16.523 1.00 29.95 542 LEU A CA 1
ATOM 4096 C C . LEU A 1 542 ? 5.757 -1.718 -15.355 1.00 29.95 542 LEU A C 1
ATOM 4098 O O . LEU A 1 542 ? 6.655 -1.751 -14.519 1.00 29.95 542 LEU A O 1
ATOM 4102 N N . VAL A 1 543 ? 4.699 -2.526 -15.320 1.00 30.83 543 VAL A N 1
ATOM 4103 C CA . VAL A 1 543 ? 4.702 -3.852 -14.701 1.00 30.83 543 VAL A CA 1
ATOM 4104 C C . VAL A 1 543 ? 4.414 -4.835 -15.815 1.00 30.83 543 VAL A C 1
ATOM 4106 O O . VAL A 1 543 ? 3.334 -4.796 -16.409 1.00 30.83 543 VAL A O 1
ATOM 4109 N N . LEU A 1 544 ? 5.385 -5.686 -16.111 1.00 35.38 544 LEU A N 1
ATOM 4110 C CA . LEU A 1 544 ? 5.220 -6.815 -17.015 1.00 35.38 544 LEU A CA 1
ATOM 4111 C C . LEU A 1 544 ? 5.349 -8.085 -16.166 1.00 35.38 544 LEU A C 1
ATOM 4113 O O . LEU A 1 544 ? 6.271 -8.179 -15.360 1.00 35.38 544 LEU A O 1
ATOM 4117 N N . SER A 1 545 ? 4.353 -8.967 -16.292 1.00 30.41 545 SER A N 1
ATOM 4118 C CA . SER A 1 545 ? 4.170 -10.207 -15.524 1.00 30.41 545 SER A CA 1
ATOM 4119 C C . SER A 1 545 ? 5.165 -11.292 -15.894 1.00 30.41 545 SER A C 1
ATOM 4121 O O . SER A 1 545 ? 5.310 -11.492 -17.124 1.00 30.41 545 SER A O 1
#

Radius of gyration: 28.77 Å; chains: 1; bounding box: 67×73×69 Å